Protein AF-0000000069183811 (afdb_homodimer)

Sequence (450 aa):
MATNIQHEEINLSLNNDKKAFEDLSGFFNLLAQALEKVDQANKELIECLKKIQKQLSSEIPKLAEVVSLVAESMSVGQKKNMEYVDLIKSKIILSLNGQLEQIKTKQKLLDDYKAKTAIEADRDQKRKNTEPAKQKETYQAYEQAKKEKMLAGQTLNTQYQIYINEKNQEFCSMWKHFLNMQMYCCAAGLQSFSKSAQEIHNREQEVKKDAEIFLSKLLGNQRSKMATNIQHEEINLSLNNDKKAFEDLSGFFNLLAQALEKVDQANKELIECLKKIQKQLSSEIPKLAEVVSLVAESMSVGQKKNMEYVDLIKSKIILSLNGQLEQIKTKQKLLDDYKAKTAIEADRDQKRKNTEPAKQKETYQAYEQAKKEKMLAGQTLNTQYQIYINEKNQEFCSMWKHFLNMQMYCCAAGLQSFSKSAQEIHNREQEVKKDAEIFLSKLLGNQRSK

Radius of gyration: 37.36 Å; Cα contacts (8 Å, |Δi|>4): 437; chains: 2; bounding box: 44×136×73 Å

Solvent-accessible surface area (backbone atoms only — not comparable to full-atom values): 21940 Å² total; per-residue (Å²): 112,72,68,57,51,37,50,52,50,50,50,51,51,49,50,51,50,47,52,47,38,51,50,49,41,52,34,52,51,47,32,40,53,22,48,50,44,33,44,52,26,48,52,52,39,37,52,49,35,52,54,48,22,61,63,28,48,79,56,27,46,55,50,16,49,44,38,46,40,52,34,50,34,49,48,53,43,44,54,39,50,51,53,51,40,45,44,45,62,68,44,50,39,45,51,36,52,51,49,49,53,51,47,53,53,53,51,49,39,52,50,50,28,52,51,30,48,52,50,25,53,52,31,46,54,51,38,72,70,42,60,79,91,70,30,64,64,41,47,52,51,25,53,50,30,48,50,51,25,51,51,34,46,53,50,38,56,53,51,49,52,52,45,55,54,49,49,56,51,50,52,55,51,50,51,39,52,54,30,48,50,51,25,52,39,17,50,54,36,26,55,41,25,47,53,38,39,52,52,43,65,72,39,50,65,54,29,54,51,31,46,50,52,40,46,45,64,59,57,48,72,56,75,80,108,113,70,68,57,52,38,51,52,49,51,50,51,51,49,51,52,50,46,51,48,37,52,50,49,40,51,34,50,50,46,31,40,54,21,48,49,44,32,43,52,26,48,51,52,38,36,53,49,35,52,53,48,20,61,63,27,47,80,55,26,46,52,49,16,51,45,40,47,40,52,35,51,35,51,49,54,42,42,53,39,50,50,53,50,40,48,44,45,61,66,45,50,41,45,50,36,52,52,50,48,54,51,46,54,53,52,51,50,40,51,51,50,28,52,52,31,48,53,50,23,53,52,32,45,53,50,39,72,71,43,59,79,93,70,29,66,65,40,48,52,50,24,53,51,31,47,50,53,24,53,50,34,46,51,50,36,54,54,53,48,53,50,45,56,56,51,50,55,52,49,51,52,51,50,51,40,52,55,29,48,50,52,25,51,39,18,49,54,36,27,54,40,25,47,50,37,39,53,51,44,63,71,39,49,65,54,30,52,52,32,46,49,54,40,45,45,64,59,59,48,70,56,76,81,109

pLDDT: mean 92.72, std 10.37, range [39.5, 98.44]

Organism: Paramecium tetraurelia (NCBI:txid5888)

Nearest PDB structures (foldseek):
  1i4d-assembly1_B  TM=8.243E-01  e=1.899E-03  Homo sapiens
  1i4d-assembly1_A  TM=8.120E-01  e=4.661E-03  Homo sapiens
  8a1g-assembly2_B  TM=6.225E-01  e=4.937E-04  Homo sapiens
  8afz-assembly1_A  TM=4.758E-01  e=1.419E-04  Homo sapiens
  1uru-assembly1_A-2  TM=4.048E-01  e=2.205E-03  Drosophila melanogaster

Secondary structure (DSSP, 8-state):
-HHHHHHHHHHHHHHHHHHHHHHHHHHHHHHHHHHHHHHHHHHHHHHHHHHHHHHHTTT-HHHHHHHHHHHHHHHHHHHHHHHHHHHIIIIIHHHHHHHHHHHHHHHHHHHHHHHHHHHHHHHHHHHHHS-GGGHHHHHHHHHHHHHHHHHHHHHHHHHHHHHHHHHHHHHHHHHHHHHHHHHHHHHHHHHHHHHHHHHHHHHHHHHHHHHHHHHHHHHGGGTT-/-HHHHHHHHHHHHHHHHHHHHHHHHHHHHHHHHHHHHHHHHHHHHHHHHHHHHHHHTTT-HHHHHHHHHHHHHHHHHHHHHHHHHHHIIIIIHHHHHHHHHHHHHHHHHHHHHHHHHHHHHHHHHHHHHS-GGGHHHHHHHHHHHHHHHHHHHHHHHHHHHHHHHHHHHHHHHHHHHHHHHHHHHHHHHHHHHHHHHHHHHHHHHHHHHHHHHHHHHHHGGGTT-

Foldseek 3Di:
DVVVVVLVVLVVVLVVLLVVLVVVLVVLVVVLVVLVVVLVVLVVVLVVLLVVLVVCCVQQNLVSVLSVLVSVLSVLLSVLSVVLSCCSVPPVSVLSVVLNVLSVVLVVLSVQLVVLVVQLVVLVVVLVPDDPVPNPVSVVSNVVSVVSSVVSVVVSVVSSVVSVVVVVVSVVVSVVVSVVSVVVSVVSSVVSVVVSVVVCVVSVVVSVVSNVVSCCVVPVVPPVD/DVVVVVLVVLVVVLVVLLVVLVVVLVVLVVVLVVLVVVLVVLVVVLVVLLVVLVVCCVQQVLVSVLSVLVSVLSVLLSVLSVVLSCCSVPPVSVLSVVLNVLSVVLVVLSVQLVVLVVQLVVLVVVLVPDDPVPNPVSVVSNVVSVVSNVVSVVVSVVSSVVSVVVVVVSVVVSVVVSVVSVVVSVVSSVVSVVVSVVVCVVSVVVSVVSNVVSCCVVPVVPVVD

Structure (mmCIF, N/CA/C/O backbone):
data_AF-0000000069183811-model_v1
#
loop_
_entity.id
_entity.type
_entity.pdbx_description
1 polymer 'Chromosome undetermined scaffold_79, whole genome shotgun sequence'
#
loop_
_atom_site.group_PDB
_atom_site.id
_atom_site.type_symbol
_atom_site.label_atom_id
_atom_site.label_alt_id
_atom_site.label_comp_id
_atom_site.label_asym_id
_atom_site.label_entity_id
_atom_site.label_seq_id
_atom_site.pdbx_PDB_ins_code
_atom_site.Cartn_x
_atom_site.Cartn_y
_atom_site.Cartn_z
_atom_site.occupancy
_atom_site.B_iso_or_equiv
_atom_site.auth_seq_id
_atom_site.auth_comp_id
_atom_site.auth_asym_id
_atom_site.auth_atom_id
_atom_site.pdbx_PDB_model_num
ATOM 1 N N . MET A 1 1 ? -9.32 51.219 12.672 1 44.31 1 MET A N 1
ATOM 2 C CA . MET A 1 1 ? -9.312 50.594 11.359 1 44.31 1 MET A CA 1
ATOM 3 C C . MET A 1 1 ? -8.234 49.531 11.273 1 44.31 1 MET A C 1
ATOM 5 O O . MET A 1 1 ? -8.516 48.375 10.883 1 44.31 1 MET A O 1
ATOM 9 N N . ALA A 1 2 ? -6.953 49.812 11.648 1 47.94 2 ALA A N 1
ATOM 10 C CA . ALA A 1 2 ? -5.809 48.906 11.555 1 47.94 2 ALA A CA 1
ATOM 11 C C . ALA A 1 2 ? -6.004 47.688 12.453 1 47.94 2 ALA A C 1
ATOM 13 O O . ALA A 1 2 ? -5.754 46.562 12.031 1 47.94 2 ALA A O 1
ATOM 14 N N . THR A 1 3 ? -6.621 47.844 13.648 1 53.84 3 THR A N 1
ATOM 15 C CA . THR A 1 3 ? -6.797 46.75 14.602 1 53.84 3 THR A CA 1
ATOM 16 C C . THR A 1 3 ? -7.812 45.75 14.086 1 53.84 3 THR A C 1
ATOM 18 O O . THR A 1 3 ? -7.629 44.531 14.258 1 53.84 3 THR A O 1
ATOM 21 N N . ASN A 1 4 ? -8.773 46.312 13.297 1 60.59 4 ASN A N 1
ATOM 22 C CA . ASN A 1 4 ? -9.805 45.438 12.773 1 60.59 4 ASN A CA 1
ATOM 23 C C . ASN A 1 4 ? -9.266 44.531 11.656 1 60.59 4 ASN A C 1
ATOM 25 O O . ASN A 1 4 ? -9.617 43.344 11.578 1 60.59 4 ASN A O 1
ATOM 29 N N . ILE A 1 5 ? -8.359 45.094 10.953 1 65.62 5 ILE A N 1
ATOM 30 C CA . ILE A 1 5 ? -7.801 44.344 9.828 1 65.62 5 ILE A CA 1
ATOM 31 C C . ILE A 1 5 ? -6.918 43.219 10.344 1 65.62 5 ILE A C 1
ATOM 33 O O . ILE A 1 5 ? -6.965 42.094 9.828 1 65.62 5 ILE A O 1
ATOM 37 N N . GLN A 1 6 ? -6.32 43.5 11.43 1 82.12 6 GLN A N 1
ATOM 38 C CA . GLN A 1 6 ? -5.418 42.531 12.016 1 82.12 6 GLN A CA 1
ATOM 39 C C . GLN A 1 6 ? -6.188 41.312 12.539 1 82.12 6 GLN A C 1
ATOM 41 O O . GLN A 1 6 ? -5.812 40.156 12.266 1 82.12 6 GLN A O 1
ATOM 46 N N . HIS A 1 7 ? -7.293 41.625 13.109 1 85.12 7 HIS A N 1
ATOM 47 C CA . HIS A 1 7 ? -8.039 40.531 13.727 1 85.12 7 HIS A CA 1
ATOM 48 C C . HIS A 1 7 ? -8.742 39.688 12.672 1 85.12 7 HIS A C 1
ATOM 50 O O . HIS A 1 7 ? -8.875 38.469 12.828 1 85.12 7 HIS A O 1
ATOM 56 N N . GLU A 1 8 ? -9.117 40.406 11.625 1 87.75 8 GLU A N 1
ATOM 57 C CA . GLU A 1 8 ? -9.711 39.656 10.516 1 87.75 8 GLU A CA 1
ATOM 58 C C . GLU A 1 8 ? -8.688 38.75 9.844 1 87.75 8 GLU A C 1
ATOM 60 O O . GLU A 1 8 ? -9.008 37.625 9.453 1 87.75 8 GLU A O 1
ATOM 65 N N . GLU A 1 9 ? -7.484 39.219 9.766 1 90.19 9 GLU A N 1
ATOM 66 C CA . GLU A 1 9 ? -6.414 38.406 9.164 1 90.19 9 GLU A CA 1
ATOM 67 C C . GLU A 1 9 ? -6.051 37.219 10.047 1 90.19 9 GLU A C 1
ATOM 69 O O . GLU A 1 9 ? -5.797 36.125 9.539 1 90.19 9 GLU A O 1
ATOM 74 N N . ILE A 1 10 ? -6.07 37.5 11.344 1 93 10 ILE A N 1
ATOM 75 C CA . ILE A 1 10 ? -5.805 36.406 12.281 1 93 10 ILE A CA 1
ATOM 76 C C . ILE A 1 10 ? -6.906 35.344 12.18 1 93 10 ILE A C 1
ATOM 78 O O . ILE A 1 10 ? -6.629 34.156 12.133 1 93 10 ILE A O 1
ATOM 82 N N . ASN A 1 11 ? -8.086 35.844 12.109 1 93.44 11 ASN A N 1
ATOM 83 C CA . ASN A 1 11 ? -9.219 34.938 11.984 1 93.44 11 ASN A CA 1
ATOM 84 C C . ASN A 1 11 ? -9.133 34.094 10.703 1 93.44 11 ASN A C 1
ATOM 86 O O . ASN A 1 11 ? -9.367 32.906 10.734 1 93.44 11 ASN A O 1
ATOM 90 N N . LEU A 1 12 ? -8.828 34.719 9.656 1 93.56 12 LEU A N 1
ATOM 91 C CA . LEU A 1 12 ? -8.695 34.031 8.375 1 93.56 12 LEU A CA 1
ATOM 92 C C . LEU A 1 12 ? -7.59 33 8.43 1 93.56 12 LEU A C 1
ATOM 94 O O . LEU A 1 12 ? -7.773 31.859 7.961 1 93.56 12 LEU A O 1
ATOM 98 N N . SER A 1 13 ? -6.488 33.312 8.992 1 93.44 13 SER A N 1
ATOM 99 C CA . SER A 1 13 ? -5.363 32.406 9.133 1 93.44 13 SER A CA 1
ATOM 100 C C . SER A 1 13 ? -5.746 31.188 9.961 1 93.44 13 SER A C 1
ATOM 102 O O . SER A 1 13 ? -5.453 30.047 9.586 1 93.44 13 SER A O 1
ATOM 104 N N . LEU A 1 14 ? -6.398 31.422 11.039 1 96.31 14 LEU A N 1
ATOM 105 C CA . LEU A 1 14 ? -6.816 30.328 11.914 1 96.31 14 LEU A CA 1
ATOM 106 C C . LEU A 1 14 ? -7.816 29.422 11.211 1 96.31 14 LEU A C 1
ATOM 108 O O . LEU A 1 14 ? -7.738 28.203 11.328 1 96.31 14 LEU A O 1
ATOM 112 N N . ASN A 1 15 ? -8.711 29.984 10.484 1 96 15 ASN A N 1
ATOM 113 C CA . ASN A 1 15 ? -9.711 29.203 9.766 1 96 15 ASN A CA 1
ATOM 114 C C . ASN A 1 15 ? -9.078 28.359 8.656 1 96 15 ASN A C 1
ATOM 116 O O . ASN A 1 15 ? -9.492 27.234 8.414 1 96 15 ASN A O 1
ATOM 120 N N . ASN A 1 16 ? -8.133 28.953 7.98 1 94.75 16 ASN A N 1
ATOM 121 C CA . ASN A 1 16 ? -7.395 28.219 6.961 1 94.75 16 ASN A CA 1
ATOM 122 C C . ASN A 1 16 ? -6.656 27.016 7.562 1 94.75 16 ASN A C 1
ATOM 124 O O . ASN A 1 16 ? -6.688 25.922 7 1 94.75 16 ASN A O 1
ATOM 128 N N . ASP A 1 17 ? -6.023 27.25 8.664 1 96.5 17 ASP A N 1
ATOM 129 C CA . ASP A 1 17 ? -5.328 26.156 9.352 1 96.5 17 ASP A CA 1
ATOM 130 C C . ASP A 1 17 ? -6.305 25.062 9.789 1 96.5 17 ASP A C 1
ATOM 132 O O . ASP A 1 17 ? -6.02 23.875 9.625 1 96.5 17 ASP A O 1
ATOM 136 N N . LYS A 1 18 ? -7.391 25.516 10.336 1 97.56 18 LYS A N 1
ATOM 137 C CA . LYS A 1 18 ? -8.406 24.562 10.773 1 97.56 18 LYS A CA 1
ATOM 138 C C . LYS A 1 18 ? -8.836 23.641 9.633 1 97.56 18 LYS A C 1
ATOM 140 O O . LYS A 1 18 ? -8.844 22.422 9.773 1 97.56 18 LYS A O 1
ATOM 145 N N . LYS A 1 19 ? -9.156 24.25 8.547 1 97.44 19 LYS A N 1
ATOM 146 C CA . LYS A 1 19 ? -9.594 23.484 7.391 1 97.44 19 LYS A CA 1
ATOM 147 C C . LYS A 1 19 ? -8.492 22.547 6.898 1 97.44 19 LYS A C 1
ATOM 149 O O . LYS A 1 19 ? -8.75 21.375 6.594 1 97.44 19 LYS A O 1
ATOM 154 N N . ALA A 1 20 ? -7.301 23.047 6.832 1 97 20 ALA A N 1
ATOM 155 C CA . ALA A 1 20 ? -6.16 22.25 6.367 1 97 20 ALA A CA 1
ATOM 156 C C . ALA A 1 20 ? -5.949 21.031 7.246 1 97 20 ALA A C 1
ATOM 158 O O . ALA A 1 20 ? -5.793 19.906 6.742 1 97 20 ALA A O 1
ATOM 159 N N . PHE A 1 21 ? -5.992 21.234 8.57 1 97.88 21 PHE A N 1
ATOM 160 C CA . PHE A 1 21 ? -5.711 20.141 9.492 1 97.88 21 PHE A CA 1
ATOM 161 C C . PHE A 1 21 ? -6.863 19.141 9.516 1 97.88 21 PHE A C 1
ATOM 163 O O . PHE A 1 21 ? -6.645 17.938 9.648 1 97.88 21 PHE A O 1
ATOM 170 N N . GLU A 1 22 ? -8.086 19.641 9.383 1 98 22 GLU A N 1
ATOM 171 C CA . GLU A 1 22 ? -9.234 18.75 9.281 1 98 22 GLU A CA 1
ATOM 172 C C . GLU A 1 22 ? -9.156 17.891 8.023 1 98 22 GLU A C 1
ATOM 174 O O . GLU A 1 22 ? -9.359 16.672 8.078 1 98 22 GLU A O 1
ATOM 179 N N . ASP A 1 23 ? -8.875 18.531 6.938 1 97.88 23 ASP A N 1
ATOM 180 C CA . ASP A 1 23 ? -8.75 17.812 5.672 1 97.88 23 ASP A CA 1
ATOM 181 C C . ASP A 1 23 ? -7.625 16.781 5.738 1 97.88 23 ASP A C 1
ATOM 183 O O . ASP A 1 23 ? -7.816 15.625 5.367 1 97.88 23 ASP A O 1
ATOM 187 N N . LEU A 1 24 ? -6.469 17.203 6.188 1 98.19 24 LEU A N 1
ATOM 188 C CA . LEU A 1 24 ? -5.328 16.297 6.289 1 98.19 24 LEU A CA 1
ATOM 189 C C . LEU A 1 24 ? -5.664 15.102 7.168 1 98.19 24 LEU A C 1
ATOM 191 O O . LEU A 1 24 ? -5.391 13.961 6.797 1 98.19 24 LEU A O 1
ATOM 195 N N . SER A 1 25 ? -6.223 15.391 8.312 1 97.81 25 SER A N 1
ATOM 196 C CA . SER A 1 25 ? -6.609 14.312 9.219 1 97.81 25 SER A CA 1
ATOM 197 C C . SER A 1 25 ? -7.547 13.32 8.523 1 97.81 25 SER A C 1
ATOM 199 O O . SER A 1 25 ? -7.363 12.109 8.633 1 97.81 25 SER A O 1
ATOM 201 N N . GLY A 1 26 ? -8.516 13.852 7.824 1 97.75 26 GLY A N 1
ATOM 202 C CA . GLY A 1 26 ? -9.453 13.008 7.094 1 97.75 26 GLY A CA 1
ATOM 203 C C . GLY A 1 26 ? -8.781 12.156 6.035 1 97.75 26 GLY A C 1
ATOM 204 O O . GLY A 1 26 ? -9.047 10.953 5.945 1 97.75 26 GLY A O 1
ATOM 205 N N . PHE A 1 27 ? -7.945 12.727 5.285 1 97.81 27 PHE A N 1
ATOM 206 C CA . PHE A 1 27 ? -7.316 12.008 4.18 1 97.81 27 PHE A CA 1
ATOM 207 C C . PHE A 1 27 ? -6.301 10.992 4.699 1 97.81 27 PHE A C 1
ATOM 209 O O . PHE A 1 27 ? -6.141 9.922 4.121 1 97.81 27 PHE A O 1
ATOM 216 N N . PHE A 1 28 ? -5.57 11.289 5.777 1 98.38 28 PHE A N 1
ATOM 217 C CA . PHE A 1 28 ? -4.68 10.312 6.391 1 98.38 28 PHE A CA 1
ATOM 218 C C . PHE A 1 28 ? -5.469 9.125 6.934 1 98.38 28 PHE A C 1
ATOM 220 O O . PHE A 1 28 ? -5 7.984 6.887 1 98.38 28 PHE A O 1
ATOM 227 N N . ASN A 1 29 ? -6.637 9.469 7.477 1 97.94 29 ASN A N 1
ATOM 228 C CA . ASN A 1 29 ? -7.492 8.375 7.922 1 97.94 29 ASN A CA 1
ATOM 229 C C . ASN A 1 29 ? -7.891 7.461 6.766 1 97.94 29 ASN A C 1
ATOM 231 O O . ASN A 1 29 ? -7.887 6.234 6.906 1 97.94 29 ASN A O 1
ATOM 235 N N . LEU A 1 30 ? -8.234 8.031 5.668 1 97.94 30 LEU A N 1
ATOM 236 C CA . LEU A 1 30 ? -8.555 7.254 4.477 1 97.94 30 LEU A CA 1
ATOM 237 C C . LEU A 1 30 ? -7.363 6.418 4.023 1 97.94 30 LEU A C 1
ATOM 239 O O . LEU A 1 30 ? -7.52 5.25 3.664 1 97.94 30 LEU A O 1
ATOM 243 N N . LEU A 1 31 ? -6.188 6.988 4.043 1 98.06 31 LEU A N 1
ATOM 244 C CA . LEU A 1 31 ? -4.977 6.277 3.658 1 98.06 31 LEU A CA 1
ATOM 245 C C . LEU A 1 31 ? -4.715 5.102 4.594 1 98.06 31 LEU A C 1
ATOM 247 O O . LEU A 1 31 ? -4.418 3.996 4.137 1 98.06 31 LEU A O 1
ATOM 251 N N . ALA A 1 32 ? -4.84 5.355 5.855 1 98.31 32 ALA A N 1
ATOM 252 C CA . ALA A 1 32 ? -4.629 4.293 6.836 1 98.31 32 ALA A CA 1
ATOM 253 C C . ALA A 1 32 ? -5.586 3.127 6.598 1 98.31 32 ALA A C 1
ATOM 255 O O . ALA A 1 32 ? -5.176 1.964 6.629 1 98.31 32 ALA A O 1
ATOM 256 N N . GLN A 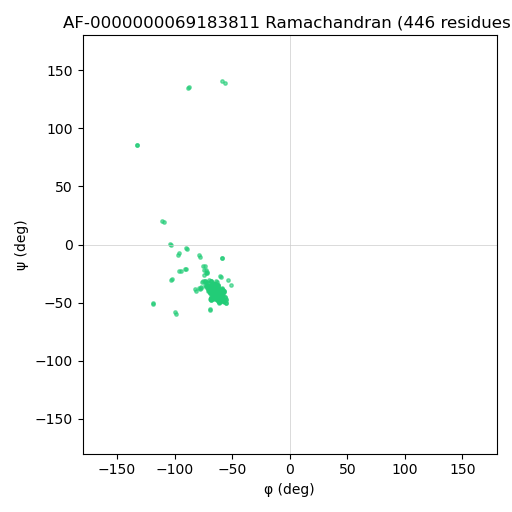1 33 ? -6.816 3.41 6.305 1 98 33 GLN A N 1
ATOM 257 C CA . GLN A 1 33 ? -7.816 2.375 6.051 1 98 33 GLN A CA 1
ATOM 258 C C . GLN A 1 33 ? -7.477 1.577 4.797 1 98 33 GLN A C 1
ATOM 260 O O . GLN A 1 33 ? -7.629 0.354 4.773 1 98 33 GLN A O 1
ATOM 265 N N . ALA A 1 34 ? -7.105 2.273 3.787 1 98.19 34 ALA A N 1
ATOM 266 C CA . ALA A 1 34 ? -6.719 1.604 2.549 1 98.19 34 ALA A CA 1
ATOM 267 C C . ALA A 1 34 ? -5.52 0.684 2.775 1 98.19 34 ALA A C 1
ATOM 269 O O . ALA A 1 34 ? -5.492 -0.442 2.273 1 98.19 34 ALA A O 1
ATOM 270 N N . LEU A 1 35 ? -4.57 1.156 3.51 1 98.19 35 LEU A N 1
ATOM 271 C CA . LEU A 1 35 ? -3.371 0.379 3.801 1 98.19 35 LEU A CA 1
ATOM 272 C C . LEU A 1 35 ? -3.711 -0.852 4.633 1 98.19 35 LEU A C 1
ATOM 274 O O . LEU A 1 35 ? -3.072 -1.897 4.492 1 98.19 35 LEU A O 1
ATOM 278 N N . GLU A 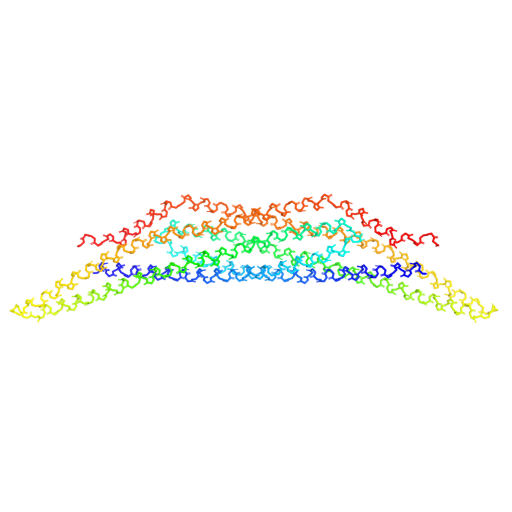1 36 ? -4.676 -0.753 5.484 1 98.06 36 GLU A N 1
ATOM 279 C CA . GLU A 1 36 ? -5.121 -1.906 6.262 1 98.06 36 GLU A CA 1
ATOM 280 C C . GLU A 1 36 ? -5.707 -2.986 5.355 1 98.06 36 GLU A C 1
ATOM 282 O O . GLU A 1 36 ? -5.559 -4.18 5.629 1 98.06 36 GLU A O 1
ATOM 287 N N . LYS A 1 37 ? -6.359 -2.572 4.328 1 98 37 LYS A N 1
ATOM 288 C CA . LYS A 1 37 ? -6.871 -3.537 3.357 1 98 37 LYS A CA 1
ATOM 289 C C . LYS A 1 37 ? -5.73 -4.25 2.635 1 98 37 LYS A C 1
ATOM 291 O O . LYS A 1 37 ? -5.832 -5.438 2.328 1 98 37 LYS A O 1
ATOM 296 N N . VAL A 1 38 ? -4.711 -3.486 2.32 1 97.88 38 VAL A N 1
ATOM 297 C CA . VAL A 1 38 ? -3.527 -4.09 1.714 1 97.88 38 VAL A CA 1
ATOM 298 C C . VAL A 1 38 ? -2.922 -5.113 2.67 1 97.88 38 VAL A C 1
ATOM 300 O O . VAL A 1 38 ? -2.512 -6.199 2.248 1 97.88 38 VAL A O 1
ATOM 303 N N . ASP A 1 39 ? -2.881 -4.73 3.922 1 97.56 39 ASP A N 1
ATOM 304 C CA . ASP A 1 39 ? -2.363 -5.645 4.938 1 97.56 39 ASP A CA 1
ATOM 305 C C . ASP A 1 39 ? -3.156 -6.949 4.957 1 97.56 39 ASP A C 1
ATOM 307 O O . ASP A 1 39 ? -2.574 -8.039 4.973 1 97.56 39 ASP A O 1
ATOM 311 N N . GLN A 1 40 ? -4.402 -6.887 4.891 1 97.56 40 GLN A N 1
ATOM 312 C CA . GLN A 1 40 ? -5.258 -8.07 4.91 1 97.56 40 GLN A CA 1
ATOM 313 C C . GLN A 1 40 ? -5.039 -8.922 3.664 1 97.56 40 GLN A C 1
ATOM 315 O O . GLN A 1 40 ? -4.93 -10.148 3.758 1 97.56 40 GLN A O 1
ATOM 320 N N . ALA A 1 41 ? -5.012 -8.32 2.539 1 97.75 41 ALA A N 1
ATOM 321 C CA . ALA A 1 41 ? -4.789 -9.039 1.285 1 97.75 41 ALA A CA 1
ATOM 322 C C . ALA A 1 41 ? -3.441 -9.75 1.292 1 97.75 41 ALA A C 1
ATOM 324 O O . ALA A 1 41 ? -3.34 -10.898 0.861 1 97.75 41 ALA A O 1
ATOM 325 N N . ASN A 1 42 ? -2.438 -9.016 1.8 1 97.56 42 ASN A N 1
ATOM 326 C CA . ASN A 1 42 ? -1.108 -9.609 1.88 1 97.56 42 ASN A CA 1
ATOM 327 C C . ASN A 1 42 ? -1.086 -10.805 2.83 1 97.56 42 ASN A C 1
ATOM 329 O O . ASN A 1 42 ? -0.44 -11.812 2.549 1 97.56 42 ASN A O 1
ATOM 333 N N . LYS A 1 43 ? -1.758 -10.727 3.924 1 97.5 43 LYS A N 1
ATOM 334 C CA . LYS A 1 43 ? -1.824 -11.828 4.879 1 97.5 43 LYS A CA 1
ATOM 335 C C . LYS A 1 43 ? -2.43 -13.078 4.234 1 97.5 43 LYS A C 1
ATOM 337 O O . LYS A 1 43 ? -1.916 -14.18 4.41 1 97.5 43 LYS A O 1
ATOM 342 N N . GLU A 1 44 ? -3.463 -12.867 3.518 1 97.62 44 GLU A N 1
ATOM 343 C CA . GLU A 1 44 ? -4.125 -13.984 2.848 1 97.62 44 GLU A CA 1
ATOM 344 C C . GLU A 1 44 ? -3.23 -14.594 1.769 1 97.62 44 GLU A C 1
ATOM 346 O O . GLU A 1 44 ? -3.168 -15.812 1.618 1 97.62 44 GLU A O 1
ATOM 351 N N . LEU A 1 45 ? -2.588 -13.742 1.034 1 98.06 45 LEU A N 1
ATOM 352 C CA . LEU A 1 45 ? -1.679 -14.211 -0.006 1 98.06 45 LEU A CA 1
ATOM 353 C C . LEU A 1 45 ? -0.522 -15 0.598 1 98.06 45 LEU A C 1
ATOM 355 O O . LEU A 1 45 ? -0.148 -16.062 0.082 1 98.06 45 LEU A O 1
ATOM 359 N N . ILE A 1 46 ? 0.005 -14.5 1.679 1 97.94 46 ILE A N 1
ATOM 360 C CA . ILE A 1 46 ? 1.114 -15.164 2.357 1 97.94 46 ILE A CA 1
ATOM 361 C C . ILE A 1 46 ? 0.668 -16.531 2.861 1 97.94 46 ILE A C 1
ATOM 363 O O . ILE A 1 46 ? 1.386 -17.531 2.705 1 97.94 46 ILE A O 1
ATOM 367 N N . GLU A 1 47 ? -0.5 -16.641 3.402 1 98.19 47 GLU A N 1
ATOM 368 C CA . GLU A 1 47 ? -1.025 -17.922 3.859 1 98.19 47 GLU A CA 1
ATOM 369 C C . GLU A 1 47 ? -1.225 -18.891 2.691 1 98.19 47 GLU A C 1
ATOM 371 O O . GLU A 1 47 ? -0.95 -20.078 2.811 1 98.19 47 GLU A O 1
ATOM 376 N N . CYS A 1 48 ? -1.715 -18.375 1.639 1 98.19 48 CYS A N 1
ATOM 377 C CA . CYS A 1 48 ? -1.862 -19.172 0.431 1 98.19 48 CYS A CA 1
ATOM 378 C C . CYS A 1 48 ? -0.514 -19.719 -0.034 1 98.19 48 CYS A C 1
ATOM 380 O O . CYS A 1 48 ? -0.393 -20.891 -0.365 1 98.19 48 CYS A O 1
ATOM 382 N N . LEU A 1 49 ? 0.508 -18.875 -0.044 1 98.38 49 LEU A N 1
ATOM 383 C CA . LEU A 1 49 ? 1.848 -19.281 -0.462 1 98.38 49 LEU A CA 1
ATOM 384 C C . LEU A 1 49 ? 2.395 -20.375 0.442 1 98.38 49 LEU A C 1
ATOM 386 O O . LEU A 1 49 ? 3.027 -21.328 -0.036 1 98.38 49 LEU A O 1
ATOM 390 N N . LYS A 1 50 ? 2.102 -20.25 1.693 1 97.88 50 LYS A N 1
ATOM 391 C CA . LYS A 1 50 ? 2.551 -21.266 2.631 1 97.88 50 LYS A CA 1
ATOM 392 C C . LYS A 1 50 ? 1.887 -22.609 2.338 1 97.88 50 LYS A C 1
ATOM 394 O O . LYS A 1 50 ? 2.525 -23.672 2.436 1 97.88 50 LYS A O 1
ATOM 399 N N . LYS A 1 51 ? 0.651 -22.609 2.012 1 97.38 51 LYS A N 1
ATOM 400 C CA . LYS A 1 51 ? -0.051 -23.828 1.642 1 97.38 51 LYS A CA 1
ATOM 401 C C . LYS A 1 51 ? 0.541 -24.453 0.375 1 97.38 51 LYS A C 1
ATOM 403 O O . LYS A 1 51 ? 0.744 -25.656 0.301 1 97.38 51 LYS A O 1
ATOM 408 N N . ILE A 1 52 ? 0.79 -23.594 -0.592 1 97.19 52 ILE A N 1
ATOM 409 C CA . ILE A 1 52 ? 1.374 -24.047 -1.851 1 97.19 52 ILE A CA 1
ATOM 410 C C . ILE A 1 52 ? 2.766 -24.625 -1.598 1 97.19 52 ILE A C 1
ATOM 412 O O . ILE A 1 52 ? 3.129 -25.656 -2.162 1 97.19 52 ILE A O 1
ATOM 416 N N . GLN A 1 53 ? 3.5 -23.938 -0.763 1 97.5 53 GLN A N 1
ATOM 417 C CA . GLN A 1 53 ? 4.828 -24.406 -0.386 1 97.5 53 GLN A CA 1
ATOM 418 C C . GLN A 1 53 ? 4.773 -25.828 0.18 1 97.5 53 GLN A C 1
ATOM 420 O O . GLN A 1 53 ? 5.578 -26.688 -0.194 1 97.5 53 GLN A O 1
ATOM 425 N N . LYS A 1 54 ? 3.854 -26.078 1.089 1 96.44 54 LYS A N 1
ATOM 426 C CA . LYS A 1 54 ? 3.709 -27.391 1.71 1 96.44 54 LYS A CA 1
ATOM 427 C C . LYS A 1 54 ? 3.383 -28.453 0.67 1 96.44 54 LYS A C 1
ATOM 429 O O . LYS A 1 54 ? 3.93 -29.562 0.712 1 96.44 54 LYS A O 1
ATOM 434 N N . GLN A 1 55 ? 2.594 -28.125 -0.231 1 93.56 55 GLN A N 1
ATOM 435 C CA . GLN A 1 55 ? 2.211 -29.062 -1.284 1 93.56 55 GLN A CA 1
ATOM 436 C C . GLN A 1 55 ? 3.393 -29.375 -2.195 1 93.56 55 GLN A C 1
ATOM 438 O O . GLN A 1 55 ? 3.607 -30.531 -2.564 1 93.56 55 GLN A O 1
ATOM 443 N N . LEU A 1 56 ? 4.148 -28.438 -2.545 1 94.62 56 LEU A N 1
ATOM 444 C CA . LEU A 1 56 ? 5.254 -28.562 -3.486 1 94.62 56 LEU A CA 1
ATOM 445 C C . LEU A 1 56 ? 6.426 -29.312 -2.85 1 94.62 56 LEU A C 1
ATOM 447 O O . LEU A 1 56 ? 7.277 -29.859 -3.553 1 94.62 56 LEU A O 1
ATOM 451 N N . SER A 1 57 ? 6.496 -29.328 -1.54 1 93.75 57 SER A N 1
ATOM 452 C CA . SER A 1 57 ? 7.652 -29.859 -0.825 1 93.75 57 SER A CA 1
ATOM 453 C C . SER A 1 57 ? 7.867 -31.328 -1.143 1 93.75 57 SER A C 1
ATOM 455 O O . SER A 1 57 ? 9.008 -31.812 -1.144 1 93.75 57 SER A O 1
ATOM 457 N N . SER A 1 58 ? 6.82 -32.031 -1.484 1 89.56 58 SER A N 1
ATOM 458 C CA . SER A 1 58 ? 6.941 -33.438 -1.773 1 89.56 58 SER A CA 1
ATOM 459 C C . SER A 1 58 ? 7.215 -33.688 -3.254 1 89.56 58 SER A C 1
ATOM 461 O O . SER A 1 58 ? 7.773 -34.719 -3.625 1 89.56 58 SER A O 1
ATOM 463 N N . GLU A 1 59 ? 6.918 -32.812 -4.098 1 88.94 59 GLU A N 1
ATOM 464 C CA . GLU A 1 59 ? 7.051 -33 -5.539 1 88.94 59 GLU A CA 1
ATOM 465 C C . GLU A 1 59 ? 8.336 -32.344 -6.059 1 88.94 59 GLU A C 1
ATOM 467 O O . GLU A 1 59 ? 9.203 -33.031 -6.598 1 88.94 59 GLU A O 1
ATOM 472 N N . ILE A 1 60 ? 8.406 -31.078 -5.812 1 94.06 60 ILE A N 1
ATOM 473 C CA . ILE A 1 60 ? 9.555 -30.312 -6.281 1 94.06 60 ILE A CA 1
ATOM 474 C C . ILE A 1 60 ? 10.086 -29.438 -5.145 1 94.06 60 ILE A C 1
ATOM 476 O O . ILE A 1 60 ? 9.836 -28.234 -5.109 1 94.06 60 ILE A O 1
ATOM 480 N N . PRO A 1 61 ? 10.953 -29.969 -4.281 1 96 61 PRO A N 1
ATOM 481 C CA . PRO A 1 61 ? 11.383 -29.297 -3.055 1 96 61 PRO A CA 1
ATOM 482 C C . PRO A 1 61 ? 12.039 -27.938 -3.324 1 96 61 PRO A C 1
ATOM 484 O O . PRO A 1 61 ? 11.828 -26.984 -2.566 1 96 61 PRO A O 1
ATOM 487 N N . LYS A 1 62 ? 12.82 -27.812 -4.332 1 96.31 62 LYS A N 1
ATOM 488 C CA . LYS A 1 62 ? 13.516 -26.547 -4.602 1 96.31 62 LYS A CA 1
ATOM 489 C C . LYS A 1 62 ? 12.539 -25.469 -5.027 1 96.31 62 LYS A C 1
ATOM 491 O O . LYS A 1 62 ? 12.766 -24.281 -4.762 1 96.31 62 LYS A O 1
ATOM 496 N N . LEU A 1 63 ? 11.453 -25.844 -5.691 1 96.62 63 LEU A N 1
ATOM 497 C CA . LEU A 1 63 ? 10.398 -24.875 -6.004 1 96.62 63 LEU A CA 1
ATOM 498 C C . LEU A 1 63 ? 9.68 -24.438 -4.734 1 96.62 63 LEU A C 1
ATOM 500 O O . LEU A 1 63 ? 9.305 -23.266 -4.609 1 96.62 63 LEU A O 1
ATOM 504 N N . ALA A 1 64 ? 9.477 -25.344 -3.799 1 97.06 64 ALA A N 1
ATOM 505 C CA . ALA A 1 64 ? 8.906 -25 -2.5 1 97.06 64 ALA A CA 1
ATOM 506 C C . ALA A 1 64 ? 9.758 -23.953 -1.787 1 97.06 64 ALA A C 1
ATOM 508 O O . ALA A 1 64 ? 9.219 -23.047 -1.149 1 97.06 64 ALA A O 1
ATOM 509 N N . GLU A 1 65 ? 11.047 -24.094 -1.909 1 97 65 GLU A N 1
ATOM 510 C CA . GLU A 1 65 ? 11.945 -23.109 -1.308 1 97 65 GLU A CA 1
ATOM 511 C C . GLU A 1 65 ? 11.766 -21.734 -1.931 1 97 65 GLU A C 1
ATOM 513 O O . GLU A 1 65 ? 11.805 -20.719 -1.229 1 97 65 GLU A O 1
ATOM 518 N N . VAL A 1 66 ? 11.609 -21.734 -3.23 1 96.81 66 VAL A N 1
ATOM 519 C CA . VAL A 1 66 ? 11.375 -20.469 -3.938 1 96.81 66 VAL A CA 1
ATOM 520 C C . VAL A 1 66 ? 10.117 -19.812 -3.398 1 96.81 66 VAL A C 1
ATOM 522 O O . VAL A 1 66 ? 10.133 -18.625 -3.061 1 96.81 66 VAL A O 1
ATOM 525 N N . VAL A 1 67 ? 9.039 -20.531 -3.252 1 97.69 67 VAL A N 1
ATOM 526 C CA . VAL A 1 67 ? 7.773 -20.016 -2.764 1 97.69 67 VAL A CA 1
ATOM 527 C C . VAL A 1 67 ? 7.938 -19.516 -1.33 1 97.69 67 VAL A C 1
ATOM 529 O O . VAL A 1 67 ? 7.379 -18.469 -0.96 1 97.69 67 VAL A O 1
ATOM 532 N N . SER A 1 68 ? 8.734 -20.219 -0.573 1 97.56 68 SER A N 1
ATOM 533 C CA . SER A 1 68 ? 9.016 -19.812 0.8 1 97.56 68 SER A CA 1
ATOM 534 C C . SER A 1 68 ? 9.727 -18.453 0.842 1 97.56 68 SER A C 1
ATOM 536 O O . SER A 1 68 ? 9.422 -17.625 1.69 1 97.56 68 SER A O 1
ATOM 538 N N . LEU A 1 69 ? 10.656 -18.281 -0.027 1 97.44 69 LEU A N 1
ATOM 539 C CA . LEU A 1 69 ? 11.391 -17.031 -0.104 1 97.44 69 LEU A CA 1
ATOM 540 C C . LEU A 1 69 ? 10.445 -15.867 -0.431 1 97.44 69 LEU A C 1
ATOM 542 O O . LEU A 1 69 ? 10.562 -14.789 0.151 1 97.44 69 LEU A O 1
ATOM 546 N N . VAL A 1 70 ? 9.547 -16.062 -1.342 1 97.62 70 VAL A N 1
ATOM 547 C CA . VAL A 1 70 ? 8.578 -15.039 -1.714 1 97.62 70 VAL A CA 1
ATOM 548 C C . VAL A 1 70 ? 7.691 -14.703 -0.515 1 97.62 70 VAL A C 1
ATOM 550 O O . VAL A 1 70 ? 7.496 -13.531 -0.188 1 97.62 70 VAL A O 1
ATOM 553 N N . ALA A 1 71 ? 7.18 -15.734 0.147 1 97.81 71 ALA A N 1
ATOM 554 C CA . ALA A 1 71 ? 6.332 -15.539 1.318 1 97.81 71 ALA A CA 1
ATOM 555 C C . ALA A 1 71 ? 7.059 -14.75 2.398 1 97.81 71 ALA A C 1
ATOM 557 O O . ALA A 1 71 ? 6.48 -13.852 3.021 1 97.81 71 ALA A O 1
ATOM 558 N N . GLU A 1 72 ? 8.297 -15.055 2.58 1 97.19 72 GLU A N 1
ATOM 559 C CA . GLU A 1 72 ? 9.102 -14.367 3.582 1 97.19 72 GLU A CA 1
ATOM 560 C C . GLU A 1 72 ? 9.281 -12.891 3.229 1 97.19 72 GLU A C 1
ATOM 562 O O . GLU A 1 72 ? 9.148 -12.023 4.094 1 97.19 72 GLU A O 1
ATOM 567 N N . SER A 1 73 ? 9.586 -12.672 2.006 1 96.94 73 SER A N 1
ATOM 568 C CA . SER A 1 73 ? 9.781 -11.289 1.571 1 96.94 73 SER A CA 1
ATOM 569 C C . SER A 1 73 ? 8.492 -10.484 1.699 1 96.94 73 SER A C 1
ATOM 571 O O . SER A 1 73 ? 8.516 -9.328 2.107 1 96.94 73 SER A O 1
ATOM 573 N N . MET A 1 74 ? 7.379 -11.078 1.386 1 96.81 74 MET A N 1
ATOM 574 C CA . MET A 1 74 ? 6.086 -10.422 1.512 1 96.81 74 MET A CA 1
ATOM 575 C C . MET A 1 74 ? 5.754 -10.141 2.975 1 96.81 74 MET A C 1
ATOM 577 O O . MET A 1 74 ? 5.137 -9.125 3.295 1 96.81 74 MET A O 1
ATOM 581 N N . SER A 1 75 ? 6.195 -11.07 3.811 1 97.38 75 SER A N 1
ATOM 582 C CA . SER A 1 75 ? 5.969 -10.883 5.238 1 97.38 75 SER A CA 1
ATOM 583 C C . SER A 1 75 ? 6.711 -9.656 5.762 1 97.38 75 SER A C 1
ATOM 585 O O . SER A 1 75 ? 6.199 -8.93 6.617 1 97.38 75 SER A O 1
ATOM 587 N N . VAL A 1 76 ? 7.883 -9.445 5.293 1 95.62 76 VAL A N 1
ATOM 588 C CA . VAL A 1 76 ? 8.641 -8.25 5.664 1 95.62 76 VAL A CA 1
ATOM 589 C C . VAL A 1 76 ? 7.891 -7 5.219 1 95.62 76 VAL A C 1
ATOM 591 O O . VAL A 1 76 ? 7.695 -6.074 6.008 1 95.62 76 VAL A O 1
ATOM 594 N N . GLY A 1 77 ? 7.465 -7.02 3.957 1 93.62 77 GLY A N 1
ATOM 595 C CA . GLY A 1 77 ? 6.688 -5.898 3.455 1 93.62 77 GLY A CA 1
ATOM 596 C C . GLY A 1 77 ? 5.418 -5.652 4.25 1 93.62 77 GLY A C 1
ATOM 597 O O . GLY A 1 77 ? 5.059 -4.504 4.512 1 93.62 77 GLY A O 1
ATOM 598 N N . GLN A 1 78 ? 4.793 -6.695 4.621 1 96 78 GLN A N 1
ATOM 599 C CA . GLN A 1 78 ? 3.561 -6.605 5.395 1 96 78 GLN A CA 1
ATOM 600 C C . GLN A 1 78 ? 3.814 -5.992 6.77 1 96 78 GLN A C 1
ATOM 602 O O . GLN A 1 78 ? 3.062 -5.121 7.215 1 96 78 GLN A O 1
ATOM 607 N N . LYS A 1 79 ? 4.793 -6.391 7.43 1 96.5 79 LYS A N 1
ATOM 608 C CA . LYS A 1 79 ? 5.152 -5.855 8.742 1 96.5 79 LYS A CA 1
ATOM 609 C C . LYS A 1 79 ? 5.457 -4.363 8.664 1 96.5 79 LYS A C 1
ATOM 611 O O . LYS A 1 79 ? 5.035 -3.59 9.523 1 96.5 79 LYS A O 1
ATOM 616 N N . LYS A 1 80 ? 6.16 -3.979 7.664 1 96.19 80 LYS A N 1
ATOM 617 C CA . LYS A 1 80 ? 6.496 -2.57 7.484 1 96.19 80 LYS A CA 1
ATOM 618 C C . LYS A 1 80 ? 5.25 -1.74 7.195 1 96.19 80 LYS A C 1
ATOM 620 O O . LYS A 1 80 ? 5.129 -0.607 7.664 1 96.19 80 LYS A O 1
ATOM 625 N N . ASN A 1 81 ? 4.383 -2.342 6.391 1 95.56 81 ASN A N 1
ATOM 626 C CA . ASN A 1 81 ? 3.102 -1.69 6.152 1 95.56 81 ASN A CA 1
ATOM 627 C C . ASN A 1 81 ? 2.348 -1.438 7.453 1 95.56 81 ASN A C 1
ATOM 629 O O . ASN A 1 81 ? 1.77 -0.366 7.645 1 95.56 81 ASN A O 1
ATOM 633 N N . MET A 1 82 ? 2.355 -2.314 8.352 1 96.38 82 MET A N 1
ATOM 634 C CA . MET A 1 82 ? 1.668 -2.18 9.633 1 96.38 82 MET A CA 1
ATOM 635 C C . MET A 1 82 ? 2.311 -1.091 10.484 1 96.38 82 MET A C 1
ATOM 637 O O . MET A 1 82 ? 1.613 -0.321 11.141 1 96.38 82 MET A O 1
ATOM 641 N N . GLU A 1 83 ? 3.594 -1.008 10.5 1 96.44 83 GLU A N 1
ATOM 642 C CA . GLU A 1 83 ? 4.301 0.052 11.211 1 96.44 83 GLU A CA 1
ATOM 643 C C . GLU A 1 83 ? 3.938 1.427 10.656 1 96.44 83 GLU A C 1
ATOM 645 O O . GLU A 1 83 ? 3.758 2.381 11.414 1 96.44 83 GLU A O 1
ATOM 650 N N . TYR A 1 84 ? 3.889 1.448 9.352 1 97.06 84 TYR A N 1
ATOM 651 C CA . TYR A 1 84 ? 3.516 2.688 8.672 1 97.06 84 TYR A CA 1
ATOM 652 C C . TYR A 1 84 ? 2.107 3.119 9.07 1 97.06 84 TYR A C 1
ATOM 654 O O . TYR A 1 84 ? 1.88 4.285 9.406 1 97.06 84 TYR A O 1
ATOM 662 N N . VAL A 1 85 ? 1.182 2.182 9.07 1 97.38 85 VAL A N 1
ATOM 663 C CA . VAL A 1 85 ? -0.196 2.453 9.461 1 97.38 85 VAL A CA 1
ATOM 664 C C . VAL A 1 85 ? -0.232 2.926 10.914 1 97.38 85 VAL A C 1
ATOM 666 O O . VAL A 1 85 ? -0.941 3.879 11.25 1 97.38 85 VAL A O 1
ATOM 669 N N . ASP A 1 86 ? 0.521 2.344 11.742 1 97.31 86 ASP A N 1
ATOM 670 C CA . ASP A 1 86 ? 0.585 2.717 13.156 1 97.31 86 ASP A CA 1
ATOM 671 C C . ASP A 1 86 ? 1.094 4.148 13.32 1 97.31 86 ASP A C 1
ATOM 673 O O . ASP A 1 86 ? 0.568 4.906 14.133 1 97.31 86 ASP A O 1
ATOM 677 N N . LEU A 1 87 ? 2.102 4.492 12.57 1 97.62 87 LEU A N 1
ATOM 678 C CA . LEU A 1 87 ? 2.619 5.855 12.617 1 97.62 87 LEU A CA 1
ATOM 679 C C . LEU A 1 87 ? 1.542 6.859 12.227 1 97.62 87 LEU A C 1
ATOM 681 O O . LEU A 1 87 ? 1.363 7.879 12.898 1 97.62 87 LEU A O 1
ATOM 685 N N . ILE A 1 88 ? 0.853 6.578 11.172 1 97.75 88 ILE A N 1
ATOM 686 C CA . ILE A 1 88 ? -0.187 7.48 10.688 1 97.75 88 ILE A CA 1
ATOM 687 C C . ILE A 1 88 ? -1.244 7.68 11.773 1 97.75 88 ILE A C 1
ATOM 689 O O . ILE A 1 88 ? -1.59 8.812 12.117 1 97.75 88 ILE A O 1
ATOM 693 N N . LYS A 1 89 ? -1.681 6.641 12.383 1 96.75 89 LYS A N 1
ATOM 694 C CA . LYS A 1 89 ? -2.807 6.684 13.312 1 96.75 89 LYS A CA 1
ATOM 695 C C . LYS A 1 89 ? -2.377 7.23 14.672 1 96.75 89 LYS A C 1
ATOM 697 O O . LYS A 1 89 ? -3.096 8.023 15.281 1 96.75 89 LYS A O 1
ATOM 702 N N . SER A 1 90 ? -1.21 6.875 15.062 1 96.19 90 SER A N 1
ATOM 703 C CA . SER A 1 90 ? -0.839 7.164 16.438 1 96.19 90 SER A CA 1
ATOM 704 C C . SER A 1 90 ? -0.051 8.469 16.531 1 96.19 90 SER A C 1
ATOM 706 O O . SER A 1 90 ? 0.021 9.078 17.609 1 96.19 90 SER A O 1
ATOM 708 N N . LYS A 1 91 ? 0.533 8.859 15.523 1 96.38 91 LYS A N 1
ATOM 709 C CA . LYS A 1 91 ? 1.382 10.039 15.641 1 96.38 91 LYS A CA 1
ATOM 710 C C . LYS A 1 91 ? 0.886 11.164 14.727 1 96.38 91 LYS A C 1
ATOM 712 O O . LYS A 1 91 ? 0.626 12.273 15.188 1 96.38 91 LYS A O 1
ATOM 717 N N . ILE A 1 92 ? 0.662 10.875 13.484 1 97.5 92 ILE A N 1
ATOM 718 C CA . ILE A 1 92 ? 0.324 11.906 12.516 1 97.5 92 ILE A CA 1
ATOM 719 C C . ILE A 1 92 ? -1.066 12.461 12.812 1 97.5 92 ILE A C 1
ATOM 721 O O . ILE A 1 92 ? -1.226 13.664 13.031 1 97.5 92 ILE A O 1
ATOM 725 N N . ILE A 1 93 ? -2.025 11.602 12.859 1 97.31 93 ILE A N 1
ATOM 726 C CA . ILE A 1 93 ? -3.4 12.023 13.102 1 97.31 93 ILE A CA 1
ATOM 727 C C . ILE A 1 93 ? -3.504 12.664 14.484 1 97.31 93 ILE A C 1
ATOM 729 O O . ILE A 1 93 ? -4.191 13.672 14.656 1 97.31 93 ILE A O 1
ATOM 733 N N . LEU A 1 94 ? -2.76 12.148 15.438 1 96.38 94 LEU A N 1
ATOM 734 C CA . LEU A 1 94 ? -2.758 12.711 16.781 1 96.38 94 LEU A CA 1
ATOM 735 C C . LEU A 1 94 ? -2.191 14.125 16.781 1 96.38 94 LEU A C 1
ATOM 737 O O . LEU A 1 94 ? -2.742 15.016 17.422 1 96.38 94 LEU A O 1
ATOM 741 N N . SER A 1 95 ? -1.127 14.297 16.094 1 96.44 95 SER A N 1
ATOM 742 C CA . SER A 1 95 ? -0.523 15.625 15.977 1 96.44 95 SER A CA 1
ATOM 743 C C . SER A 1 95 ? -1.483 16.609 15.32 1 96.44 95 SER A C 1
ATOM 745 O O . SER A 1 95 ? -1.639 17.734 15.797 1 96.44 95 SER A O 1
ATOM 747 N N . LEU A 1 96 ? -2.143 16.203 14.305 1 97.69 96 LEU A N 1
ATOM 748 C CA . LEU A 1 96 ? -3.098 17.062 13.609 1 97.69 96 LEU A CA 1
ATOM 749 C C . LEU A 1 96 ? -4.27 17.422 14.516 1 97.69 96 LEU A C 1
ATOM 751 O O . LEU A 1 96 ? -4.695 18.578 14.555 1 97.69 96 LEU A O 1
ATOM 755 N N .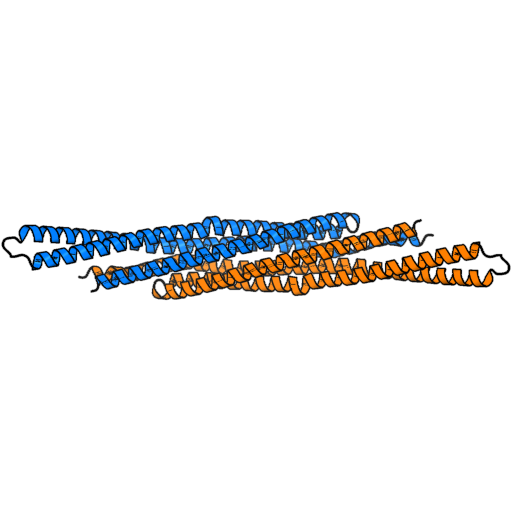 ASN A 1 97 ? -4.719 16.469 15.273 1 96.44 97 ASN A N 1
ATOM 756 C CA . ASN A 1 97 ? -5.789 16.719 16.234 1 96.44 97 ASN A CA 1
ATOM 757 C C . ASN A 1 97 ? -5.344 17.688 17.328 1 96.44 97 ASN A C 1
ATOM 759 O O . ASN A 1 97 ? -6.133 18.516 17.781 1 96.44 97 ASN A O 1
ATOM 763 N N . GLY A 1 98 ? -4.094 17.547 17.766 1 96.12 98 GLY A N 1
ATOM 764 C CA . GLY A 1 98 ? -3.541 18.5 18.719 1 96.12 98 GLY A CA 1
ATOM 765 C C . GLY A 1 98 ? -3.531 19.922 18.219 1 96.12 98 GLY A C 1
ATOM 766 O O . GLY A 1 98 ? -3.834 20.859 18.953 1 96.12 98 GLY A O 1
ATOM 767 N N . GLN A 1 99 ? -3.242 20.078 16.969 1 97.12 99 GLN A N 1
ATOM 768 C CA . GLN A 1 99 ? -3.248 21.406 16.359 1 97.12 99 GLN A CA 1
ATOM 769 C C . GLN A 1 99 ? -4.664 21.969 16.297 1 97.12 99 GLN A C 1
ATOM 771 O O . GLN A 1 99 ? -4.863 23.172 16.5 1 97.12 99 GLN A O 1
ATOM 776 N N . LEU A 1 100 ? -5.602 21.094 16.031 1 97.69 100 LEU A N 1
ATOM 777 C CA . LEU A 1 100 ? -6.992 21.531 15.984 1 97.69 100 LEU A CA 1
ATOM 778 C C . LEU A 1 100 ? -7.438 22.062 17.344 1 97.69 100 LEU A C 1
ATOM 780 O O . LEU A 1 100 ? -8.156 23.062 17.422 1 97.69 100 LEU A O 1
ATOM 784 N N . GLU A 1 101 ? -6.953 21.5 18.406 1 97.69 101 GLU A N 1
ATOM 785 C CA . GLU A 1 101 ? -7.27 21.969 19.75 1 97.69 101 GLU A CA 1
ATOM 786 C C . GLU A 1 101 ? -6.617 23.328 20.031 1 97.69 101 GLU A C 1
ATOM 788 O O . GLU A 1 101 ? -7.219 24.188 20.672 1 97.69 101 GLU A O 1
ATOM 793 N N . GLN A 1 102 ? -5.426 23.484 19.547 1 97.56 102 GLN A N 1
ATOM 794 C CA . GLN A 1 102 ? -4.746 24.766 19.703 1 97.56 102 GLN A CA 1
ATOM 795 C C . GLN A 1 102 ? -5.492 25.875 18.969 1 97.56 102 GLN A C 1
ATOM 797 O O . GLN A 1 102 ? -5.625 27 19.484 1 97.56 102 GLN A O 1
ATOM 802 N N . ILE A 1 103 ? -5.949 25.562 17.766 1 97.88 103 ILE A N 1
ATOM 803 C CA . ILE A 1 103 ? -6.684 26.547 16.969 1 97.88 103 ILE A CA 1
ATOM 804 C C . ILE A 1 103 ? -7.949 26.953 17.719 1 97.88 103 ILE A C 1
ATOM 806 O O . ILE A 1 103 ? -8.273 28.141 17.781 1 97.88 103 ILE A O 1
ATOM 810 N N . LYS A 1 104 ? -8.672 26.031 18.328 1 97.69 104 LYS A N 1
ATOM 811 C CA . LYS A 1 104 ? -9.875 26.328 19.094 1 97.69 104 LYS A CA 1
ATOM 812 C C . LYS A 1 104 ? -9.578 27.281 20.25 1 97.69 104 LYS A C 1
ATOM 814 O O . LYS A 1 104 ? -10.344 28.219 20.5 1 97.69 104 LYS A O 1
ATOM 819 N N . THR A 1 105 ? -8.492 27.094 20.859 1 97.88 105 THR A N 1
ATOM 820 C CA . THR A 1 105 ? -8.086 27.938 21.984 1 97.88 105 THR A CA 1
ATOM 821 C C . THR A 1 105 ? -7.785 29.359 21.5 1 97.88 105 THR A C 1
ATOM 823 O O . THR A 1 105 ? -8.188 30.328 22.141 1 97.88 105 THR A O 1
ATOM 826 N N . LYS A 1 106 ? -7.086 29.438 20.328 1 97.62 106 LYS A N 1
ATOM 827 C CA . LYS A 1 106 ? -6.766 30.75 19.797 1 97.62 106 LYS A CA 1
ATOM 828 C C . LYS A 1 106 ? -8.023 31.469 19.312 1 97.62 106 LYS A C 1
ATOM 830 O O . LYS A 1 106 ? -8.133 32.688 19.438 1 97.62 106 LYS A O 1
ATOM 835 N N . GLN A 1 107 ? -8.922 30.703 18.797 1 97.12 107 GLN A N 1
ATOM 836 C CA . GLN A 1 107 ? -10.195 31.297 18.375 1 97.12 107 GLN A CA 1
ATOM 837 C C . GLN A 1 107 ? -10.969 31.844 19.562 1 97.12 107 GLN A C 1
ATOM 839 O O . GLN A 1 107 ? -11.594 32.906 19.453 1 97.12 107 GLN A O 1
ATOM 844 N N . LYS A 1 108 ? -10.898 31.203 20.688 1 97.56 108 LYS A N 1
ATOM 845 C CA . LYS A 1 108 ? -11.547 31.688 21.906 1 97.56 108 LYS A CA 1
ATOM 846 C C . LYS A 1 108 ? -10.922 33 22.375 1 97.56 108 LYS A C 1
ATOM 848 O O . LYS A 1 108 ? -11.625 33.875 22.844 1 97.56 108 LYS A O 1
ATOM 853 N N . LEU A 1 109 ? -9.609 33.062 22.297 1 96.94 109 LEU A N 1
ATOM 854 C CA . LEU A 1 109 ? -8.914 34.281 22.672 1 96.94 109 LEU A CA 1
ATOM 855 C C . LEU A 1 109 ? -9.312 35.438 21.75 1 96.94 109 LEU A C 1
ATOM 857 O O . LEU A 1 109 ? -9.477 36.562 22.203 1 96.94 109 LEU A O 1
ATOM 861 N N . LEU A 1 110 ? -9.414 35.125 20.469 1 96.19 110 LEU A N 1
ATOM 862 C CA . LEU A 1 110 ? -9.844 36.125 19.5 1 96.19 110 LEU A CA 1
ATOM 863 C C . LEU A 1 110 ? -11.266 36.594 19.797 1 96.19 110 LEU A C 1
ATOM 865 O O . LEU A 1 110 ? -11.555 37.812 19.734 1 96.19 110 LEU A O 1
ATOM 869 N N . ASP A 1 111 ? -12.195 35.75 20.156 1 95.88 111 ASP A N 1
ATOM 870 C CA . ASP A 1 111 ? -13.57 36.062 20.516 1 95.88 111 ASP A CA 1
ATOM 871 C C . ASP A 1 111 ? -13.617 36.938 21.781 1 95.88 111 ASP A C 1
ATOM 873 O O . ASP A 1 111 ? -14.406 37.875 21.859 1 95.88 111 ASP A O 1
ATOM 877 N N . ASP A 1 112 ? -12.789 36.594 22.719 1 96.5 112 ASP A N 1
ATOM 878 C CA . ASP A 1 112 ? -12.711 37.375 23.953 1 96.5 112 ASP A CA 1
ATOM 879 C C . ASP A 1 112 ? -12.266 38.812 23.672 1 96.5 112 ASP A C 1
ATOM 881 O O . ASP A 1 112 ? -12.82 39.75 24.219 1 96.5 112 ASP A O 1
ATOM 885 N N . TYR A 1 113 ? -11.266 38.906 22.828 1 95.25 113 TYR A N 1
ATOM 886 C CA . TYR A 1 113 ? -10.781 40.219 22.438 1 95.25 113 TYR A CA 1
ATOM 887 C C . TYR A 1 113 ? -11.883 41.031 21.75 1 95.25 113 TYR A C 1
ATOM 889 O O . TYR A 1 113 ? -12.07 42.188 22.047 1 95.25 113 TYR A O 1
ATOM 897 N N . LYS A 1 114 ? -12.625 40.375 20.859 1 94 114 LYS A N 1
ATOM 898 C CA . LYS A 1 114 ? -13.719 41.062 20.156 1 94 114 LYS A CA 1
ATOM 899 C C . LYS A 1 114 ? -14.797 41.5 21.125 1 94 114 LYS A C 1
ATOM 901 O O . LYS A 1 114 ? -15.336 42.625 21 1 94 114 LYS A O 1
ATOM 906 N N . ALA A 1 115 ? -15.133 40.688 22.078 1 95.88 115 ALA A N 1
ATOM 907 C CA . ALA A 1 115 ? -16.141 41.031 23.078 1 95.88 115 ALA A CA 1
ATOM 908 C C . ALA A 1 115 ? -15.703 42.25 23.906 1 95.88 115 ALA A C 1
ATOM 910 O O . ALA A 1 115 ? -16.5 43.125 24.172 1 95.88 115 ALA A O 1
ATOM 911 N N . LYS A 1 116 ? -14.453 42.219 24.281 1 96.12 116 LYS A N 1
ATOM 912 C CA . LYS A 1 116 ? -13.93 43.312 25.078 1 96.12 116 LYS A CA 1
ATOM 913 C C . LYS A 1 116 ? -13.875 44.594 24.266 1 96.12 116 LYS A C 1
ATOM 915 O O . LYS A 1 116 ? -14.07 45.688 24.812 1 96.12 116 LYS A O 1
ATOM 920 N N . THR A 1 117 ? -13.594 44.5 22.969 1 94.25 117 THR A N 1
ATOM 921 C CA . THR A 1 117 ? -13.617 45.625 22.078 1 94.25 117 THR A CA 1
ATOM 922 C C . THR A 1 117 ? -15.023 46.219 21.984 1 94.25 117 THR A C 1
ATOM 924 O O . THR A 1 117 ? -15.188 47.438 22.016 1 94.25 117 THR A O 1
ATOM 927 N N . ALA A 1 118 ? -16 45.375 21.906 1 94.94 118 ALA A N 1
ATOM 928 C CA . ALA A 1 118 ? -17.391 45.812 21.859 1 94.94 118 ALA A CA 1
ATOM 929 C C . ALA A 1 118 ? -17.797 46.5 23.156 1 94.94 118 ALA A C 1
ATOM 931 O O . ALA A 1 118 ? -18.5 47.5 23.141 1 94.94 118 ALA A O 1
ATOM 932 N N . ILE A 1 119 ? -17.344 45.969 24.297 1 96.94 119 ILE A N 1
ATOM 933 C CA . ILE A 1 119 ? -17.656 46.531 25.609 1 96.94 119 ILE A CA 1
ATOM 934 C C . ILE A 1 119 ? -17.016 47.906 25.719 1 96.94 119 ILE A C 1
ATOM 936 O O . ILE A 1 119 ? -17.656 48.844 26.219 1 96.94 119 ILE A O 1
ATOM 940 N N . GLU A 1 120 ? -15.789 48 25.281 1 95.75 120 GLU A N 1
ATOM 941 C CA . GLU A 1 120 ? -15.102 49.281 25.328 1 95.75 120 GLU A CA 1
ATOM 942 C C . GLU A 1 120 ? -15.82 50.344 24.484 1 95.75 120 GLU A C 1
ATOM 944 O O . GLU A 1 120 ? -15.969 51.469 24.906 1 95.75 120 GLU A O 1
ATOM 949 N N . ALA A 1 121 ? -16.234 49.938 23.281 1 94.62 121 ALA A N 1
ATOM 950 C CA . ALA A 1 121 ? -16.953 50.844 22.391 1 94.62 121 ALA A CA 1
ATOM 951 C C . ALA A 1 121 ? -18.266 51.312 23.031 1 94.62 121 ALA A C 1
ATOM 953 O O . ALA A 1 121 ? -18.625 52.5 22.938 1 94.62 121 ALA A O 1
ATOM 954 N N . ASP A 1 122 ? -18.953 50.469 23.703 1 95.69 122 ASP A N 1
ATOM 955 C CA . ASP A 1 122 ? -20.203 50.781 24.391 1 95.69 122 ASP A CA 1
ATOM 956 C C . ASP A 1 122 ? -19.969 51.75 25.531 1 95.69 122 ASP A C 1
ATOM 958 O O . ASP A 1 122 ? -20.703 52.719 25.703 1 95.69 122 ASP A O 1
ATOM 962 N N . ARG A 1 123 ? -18.969 51.469 26.297 1 94.5 123 ARG A N 1
ATOM 963 C CA . ARG A 1 123 ? -18.641 52.344 27.438 1 94.5 123 ARG A CA 1
ATOM 964 C C . ARG A 1 123 ? -18.203 53.719 26.953 1 94.5 123 ARG A C 1
ATOM 966 O O . ARG A 1 123 ? -18.453 54.719 27.625 1 94.5 123 ARG A O 1
ATOM 973 N N . ASP A 1 124 ? -17.5 53.75 25.828 1 93.12 124 ASP A N 1
ATOM 974 C CA . ASP A 1 124 ? -17.062 55 25.25 1 93.12 124 ASP A CA 1
ATOM 975 C C . ASP A 1 124 ? -18.25 55.844 24.812 1 93.12 124 ASP A C 1
ATOM 977 O O . ASP A 1 124 ? -18.297 57.062 25.031 1 93.12 124 ASP A O 1
ATOM 981 N N . GLN A 1 125 ? -19.25 55.219 24.188 1 93.62 125 GLN A N 1
ATOM 982 C CA . GLN A 1 125 ? -20.453 55.906 23.75 1 93.62 125 GLN A CA 1
ATOM 983 C C . GLN A 1 125 ? -21.219 56.469 24.953 1 93.62 125 GLN A C 1
ATOM 985 O O . GLN A 1 125 ? -21.703 57.625 24.906 1 93.62 125 GLN A O 1
ATOM 990 N N . LYS A 1 126 ? -21.281 55.75 26.016 1 91.81 126 LYS A N 1
ATOM 991 C CA . LYS A 1 126 ? -21.969 56.188 27.219 1 91.81 126 LYS A CA 1
ATOM 992 C C . LYS A 1 126 ? -21.234 57.344 27.875 1 91.81 126 LYS A C 1
ATOM 994 O O . LYS A 1 126 ? -21.875 58.281 28.375 1 91.81 126 LYS A O 1
ATOM 999 N N . ARG A 1 127 ? -19.953 57.219 27.906 1 90.81 127 ARG A N 1
ATOM 1000 C CA . ARG A 1 127 ? -19.125 58.281 28.453 1 90.81 127 ARG A CA 1
ATOM 1001 C C . ARG A 1 127 ? -19.328 59.594 27.688 1 90.81 127 ARG A C 1
ATOM 1003 O O . ARG A 1 127 ? -19.484 60.656 28.297 1 90.81 127 ARG A O 1
ATOM 1010 N N . LYS A 1 128 ? -19.438 59.531 26.375 1 89.88 128 LYS A N 1
ATOM 1011 C CA . LYS A 1 128 ? -19.594 60.719 25.516 1 89.88 128 LYS A CA 1
ATOM 1012 C C . LYS A 1 128 ? -20.984 61.312 25.672 1 89.88 128 LYS A C 1
ATOM 1014 O O . LYS A 1 128 ? -21.172 62.5 25.516 1 89.88 128 LYS A O 1
ATOM 1019 N N . ASN A 1 129 ? -21.922 60.531 26.062 1 88.69 129 ASN A N 1
ATOM 1020 C CA . ASN A 1 129 ? -23.312 61 26.156 1 88.69 129 ASN A CA 1
ATOM 1021 C C . ASN A 1 129 ? -23.672 61.438 27.562 1 88.69 129 ASN A C 1
ATOM 1023 O O . ASN A 1 129 ? -24.797 61.875 27.812 1 88.69 129 ASN A O 1
ATOM 1027 N N . THR A 1 130 ? -22.812 61.219 28.5 1 84.88 130 THR A N 1
ATOM 1028 C CA . THR A 1 130 ? -23.094 61.562 29.891 1 84.88 130 THR A CA 1
ATOM 1029 C C . THR A 1 130 ? -22.672 63 30.188 1 84.88 130 THR A C 1
ATOM 1031 O O . THR A 1 130 ? -21.594 63.438 29.766 1 84.88 130 THR A O 1
ATOM 1034 N N . GLU A 1 131 ? -23.469 63.844 30.875 1 77.62 131 GLU A N 1
ATOM 1035 C CA . GLU A 1 131 ? -23.188 65.25 31.266 1 77.62 131 GLU A CA 1
ATOM 1036 C C . GLU A 1 131 ? -21.938 65.312 32.125 1 77.62 131 GLU A C 1
ATOM 1038 O O . GLU A 1 131 ? -21.688 64.438 32.969 1 77.62 131 GLU A O 1
ATOM 1043 N N . PRO A 1 132 ? -21.141 66.312 31.922 1 72.88 132 PRO A N 1
ATOM 1044 C CA . PRO A 1 132 ? -19.828 66.438 32.531 1 72.88 132 PRO A CA 1
ATOM 1045 C C . PRO A 1 132 ? -19.844 66.312 34.031 1 72.88 132 PRO A C 1
ATOM 1047 O O . PRO A 1 132 ? -18.938 65.688 34.625 1 72.88 132 PRO A O 1
ATOM 1050 N N . ALA A 1 133 ? -20.891 66.688 34.75 1 73.81 133 ALA A N 1
ATOM 1051 C CA . ALA A 1 133 ? -20.953 66.688 36.219 1 73.81 133 ALA A CA 1
ATOM 1052 C C . ALA A 1 133 ? -21.094 65.25 36.75 1 73.81 133 ALA A C 1
ATOM 1054 O O . ALA A 1 133 ? -20.719 64.938 37.875 1 73.81 133 ALA A O 1
ATOM 1055 N N . LYS A 1 134 ? -21.609 64.312 36.094 1 72.44 134 LYS A N 1
ATOM 1056 C CA . LYS A 1 134 ? -21.906 62.938 36.5 1 72.44 134 LYS A CA 1
ATOM 1057 C C . LYS A 1 134 ? -20.969 61.938 35.812 1 72.44 134 LYS A C 1
ATOM 1059 O O . LYS A 1 134 ? -21.234 60.719 35.812 1 72.44 134 LYS A O 1
ATOM 1064 N N . GLN A 1 135 ? -19.828 62.5 35.312 1 82.75 135 GLN A N 1
ATOM 1065 C CA . GLN A 1 135 ? -19.047 61.75 34.312 1 82.75 135 GLN A CA 1
ATOM 1066 C C . GLN A 1 135 ? -18.016 60.844 35.031 1 82.75 135 GLN A C 1
ATOM 1068 O O . GLN A 1 135 ? -17.453 59.969 34.406 1 82.75 135 GLN A O 1
ATOM 1073 N N . LYS A 1 136 ? -17.984 60.969 36.375 1 85.12 136 LYS A N 1
ATOM 1074 C CA . LYS A 1 136 ? -16.875 60.281 37.031 1 85.12 136 LYS A CA 1
ATOM 1075 C C . LYS A 1 136 ? -17.031 58.781 36.906 1 85.12 136 LYS A C 1
ATOM 1077 O O . LYS A 1 136 ? -16.094 58.094 36.5 1 85.12 136 LYS A O 1
ATOM 1082 N N . GLU A 1 137 ? -18.172 58.281 37.156 1 86.56 137 GLU A N 1
ATOM 1083 C CA . GLU A 1 137 ? -18.422 56.844 37.125 1 86.56 137 GLU A CA 1
ATOM 1084 C C . GLU A 1 137 ? -18.328 56.281 35.719 1 86.56 137 GLU A C 1
ATOM 1086 O O . GLU A 1 137 ? -17.766 55.219 35.5 1 86.56 137 GLU A O 1
ATOM 1091 N N . THR A 1 138 ? -18.812 57 34.781 1 89.81 138 THR A N 1
ATOM 1092 C CA . THR A 1 138 ? -18.797 56.562 33.406 1 89.81 138 THR A CA 1
ATOM 1093 C C . THR A 1 138 ? -17.375 56.562 32.844 1 89.81 138 THR A C 1
ATOM 1095 O O . THR A 1 138 ? -17 55.719 32.062 1 89.81 138 THR A O 1
ATOM 1098 N N . TYR A 1 139 ? -16.578 57.5 33.25 1 91.81 139 TYR A N 1
ATOM 1099 C CA . TYR A 1 139 ? -15.18 57.562 32.844 1 91.81 139 TYR A CA 1
ATOM 1100 C C . TYR A 1 139 ? -14.367 56.406 33.406 1 91.81 139 TYR A C 1
ATOM 1102 O O . TYR A 1 139 ? -13.562 55.812 32.688 1 91.81 139 TYR A O 1
ATOM 1110 N N . GLN A 1 140 ? -14.664 56.125 34.688 1 93.31 140 GLN A N 1
ATOM 1111 C CA . GLN A 1 140 ? -13.969 55.031 35.312 1 93.31 140 GLN A CA 1
ATOM 1112 C C . GLN A 1 140 ? -14.32 53.688 34.625 1 93.31 140 GLN A C 1
ATOM 1114 O O . GLN A 1 140 ? -13.445 52.844 34.438 1 93.31 140 GLN A O 1
ATOM 1119 N N . ALA A 1 141 ? -15.492 53.531 34.25 1 93.38 141 ALA A N 1
ATOM 1120 C CA . ALA A 1 141 ? -15.938 52.344 33.531 1 93.38 141 ALA A CA 1
ATOM 1121 C C . ALA A 1 141 ? -15.273 52.219 32.188 1 93.38 141 ALA A C 1
ATOM 1123 O O . ALA A 1 141 ? -14.898 51.125 31.766 1 93.38 141 ALA A O 1
ATOM 1124 N N . TYR A 1 142 ? -15.109 53.219 31.469 1 94.38 142 TYR A N 1
ATOM 1125 C CA . TYR A 1 142 ? -14.461 53.25 30.156 1 94.38 142 TYR A CA 1
ATOM 1126 C C . TYR A 1 142 ? -12.977 52.906 30.281 1 94.38 142 TYR A C 1
ATOM 1128 O O . TYR A 1 142 ? -12.453 52.125 29.5 1 94.38 142 TYR A O 1
ATOM 1136 N N . GLU A 1 143 ? -12.383 53.531 31.328 1 95.25 143 GLU A N 1
ATOM 1137 C CA . GLU A 1 143 ? -10.961 53.281 31.531 1 95.25 143 GLU A CA 1
ATOM 1138 C C . GLU A 1 143 ? -10.711 51.812 31.875 1 95.25 143 GLU A C 1
ATOM 1140 O O . GLU A 1 143 ? -9.727 51.219 31.422 1 95.25 143 GLU A O 1
ATOM 1145 N N . GLN A 1 144 ? -11.594 51.281 32.656 1 96.44 144 GLN A N 1
ATOM 1146 C CA . GLN A 1 144 ? -11.477 49.875 32.969 1 96.44 144 GLN A CA 1
ATOM 1147 C C . GLN A 1 144 ? -11.672 49 31.75 1 96.44 144 GLN A C 1
ATOM 1149 O O . GLN A 1 144 ? -10.93 48.062 31.531 1 96.44 144 GLN A O 1
ATOM 1154 N N . ALA A 1 145 ? -12.633 49.25 30.922 1 96 145 ALA A N 1
ATOM 1155 C CA . ALA A 1 145 ? -12.891 48.5 29.688 1 96 145 ALA A CA 1
ATOM 1156 C C . ALA A 1 145 ? -11.711 48.594 28.719 1 96 145 ALA A C 1
ATOM 1158 O O . ALA A 1 145 ? -11.359 47.625 28.062 1 96 145 ALA A O 1
ATOM 1159 N N . LYS A 1 146 ? -11.164 49.75 28.641 1 95.31 146 LYS A N 1
ATOM 1160 C CA . LYS A 1 146 ? -10 49.969 27.797 1 95.31 146 LYS A CA 1
ATOM 1161 C C . LYS A 1 146 ? -8.812 49.125 28.234 1 95.31 146 LYS A C 1
ATOM 1163 O O . LYS A 1 146 ? -8.125 48.531 27.406 1 95.31 146 LYS A O 1
ATOM 1168 N N . LYS A 1 147 ? -8.648 49.062 29.562 1 96.31 147 LYS A N 1
ATOM 1169 C CA . LYS A 1 147 ? -7.57 48.25 30.109 1 96.31 147 LYS A CA 1
ATOM 1170 C C . LYS A 1 147 ? -7.797 46.781 29.828 1 96.31 147 LYS A C 1
ATOM 1172 O O . LYS A 1 147 ? -6.855 46.062 29.484 1 96.31 147 LYS A O 1
ATOM 1177 N N . GLU A 1 148 ? -8.922 46.344 29.953 1 96.38 148 GLU A N 1
ATOM 1178 C CA . GLU A 1 148 ? -9.258 44.969 29.719 1 96.38 148 GLU A CA 1
ATOM 1179 C C . GLU A 1 148 ? -9.078 44.594 28.25 1 96.38 148 GLU A C 1
ATOM 1181 O O . GLU A 1 148 ? -8.578 43.5 27.938 1 96.38 148 GLU A O 1
ATOM 1186 N N . LYS A 1 149 ? -9.461 45.406 27.375 1 95.25 149 LYS A N 1
ATOM 1187 C CA . LYS A 1 149 ? -9.258 45.188 25.938 1 95.25 149 LYS A CA 1
ATOM 1188 C C . LYS A 1 149 ? -7.777 45.125 25.594 1 95.25 149 LYS A C 1
ATOM 1190 O O . LYS A 1 149 ? -7.359 44.25 24.828 1 95.25 149 LYS A O 1
ATOM 1195 N N . MET A 1 150 ? -7.004 46.062 26.172 1 94.88 150 MET A N 1
ATOM 1196 C CA . MET A 1 150 ? -5.566 46.094 25.922 1 94.88 150 MET A CA 1
ATOM 1197 C C . MET A 1 150 ? -4.91 44.812 26.391 1 94.88 150 MET A C 1
ATOM 1199 O O . MET A 1 150 ? -4.066 44.25 25.688 1 94.88 150 MET A O 1
ATOM 1203 N N . LEU A 1 151 ? -5.379 44.344 27.547 1 95.81 151 LEU A N 1
ATOM 1204 C CA . LEU A 1 151 ? -4.828 43.125 28.109 1 95.81 151 LEU A CA 1
ATOM 1205 C C . LEU A 1 151 ? -5.215 41.938 27.266 1 95.81 151 LEU A C 1
ATOM 1207 O O . LEU A 1 151 ? -4.395 41.031 27.016 1 95.81 151 LEU A O 1
ATOM 1211 N N . ALA A 1 152 ? -6.371 41.875 26.812 1 94.44 152 ALA A N 1
ATOM 1212 C CA . ALA A 1 152 ? -6.836 40.812 25.938 1 94.44 152 ALA A CA 1
ATOM 1213 C C . ALA A 1 152 ? -6.082 40.812 24.609 1 94.44 152 ALA A C 1
ATOM 1215 O O . ALA A 1 152 ? -5.746 39.75 24.078 1 94.44 152 ALA A O 1
ATOM 1216 N N . GLY A 1 153 ? -5.875 41.969 24.094 1 92.5 153 GLY A N 1
ATOM 1217 C CA . GLY A 1 153 ? -5.117 42.094 22.844 1 92.5 153 GLY A CA 1
ATOM 1218 C C . GLY A 1 153 ? -3.682 41.625 22.984 1 92.5 153 GLY A C 1
ATOM 1219 O O . GLY A 1 153 ? -3.166 40.938 22.094 1 92.5 153 GLY A O 1
ATOM 1220 N N . GLN A 1 154 ? -3.076 42 24.141 1 92.75 154 GLN A N 1
ATOM 1221 C CA . GLN A 1 154 ? -1.709 41.562 24.391 1 92.75 154 GLN A CA 1
ATOM 1222 C C . GLN A 1 154 ? -1.635 40.031 24.531 1 92.75 154 GLN A C 1
ATOM 1224 O O . GLN A 1 154 ? -0.72 39.406 24 1 92.75 154 GLN A O 1
ATOM 1229 N N . THR A 1 155 ? -2.58 39.531 25.203 1 94.69 155 THR A N 1
ATOM 1230 C CA . THR A 1 155 ? -2.631 38.094 25.391 1 94.69 155 THR A CA 1
ATOM 1231 C C . THR A 1 155 ? -2.828 37.375 24.062 1 94.69 155 THR A C 1
ATOM 1233 O O . THR A 1 155 ? -2.143 36.406 23.766 1 94.69 155 THR A O 1
ATOM 1236 N N . LEU A 1 156 ? -3.756 37.844 23.234 1 94.44 156 LEU A N 1
ATOM 1237 C CA . LEU A 1 156 ? -4.027 37.281 21.922 1 94.44 156 LEU A CA 1
ATOM 1238 C C . LEU A 1 156 ? -2.775 37.281 21.047 1 94.44 156 LEU A C 1
ATOM 1240 O O . LEU A 1 156 ? -2.408 36.281 20.453 1 94.44 156 LEU A O 1
ATOM 1244 N N . ASN A 1 157 ? -2.078 38.469 20.984 1 91.81 157 ASN A N 1
ATOM 1245 C CA . ASN A 1 157 ? -0.891 38.625 20.156 1 91.81 157 ASN A CA 1
ATOM 1246 C C . ASN A 1 157 ? 0.225 37.656 20.578 1 91.81 157 ASN A C 1
ATOM 1248 O O . ASN A 1 157 ? 0.833 37 19.75 1 91.81 157 ASN A O 1
ATOM 1252 N N . THR A 1 158 ? 0.396 37.531 21.922 1 94.38 158 THR A N 1
ATOM 1253 C CA . THR A 1 158 ? 1.446 36.656 22.453 1 94.38 158 THR A CA 1
ATOM 1254 C C . THR A 1 158 ? 1.137 35.219 22.156 1 94.38 158 THR A C 1
ATOM 1256 O O . THR A 1 158 ? 2.002 34.469 21.672 1 94.38 158 THR A O 1
ATOM 1259 N N . GLN A 1 159 ? -0.076 34.844 22.406 1 96 159 GLN A N 1
ATOM 1260 C CA . GLN A 1 159 ? -0.476 33.469 22.234 1 96 159 GLN A CA 1
ATOM 1261 C C . GLN A 1 159 ? -0.512 33.094 20.75 1 96 159 GLN A C 1
ATOM 1263 O O . GLN A 1 159 ? -0.213 31.953 20.391 1 96 159 GLN A O 1
ATOM 1268 N N . TYR A 1 160 ? -0.903 33.969 19.906 1 95.12 160 TYR A N 1
ATOM 1269 C CA . TYR A 1 160 ? -0.916 33.75 18.469 1 95.12 160 TYR A CA 1
ATOM 1270 C C . TYR A 1 160 ? 0.501 33.562 17.938 1 95.12 160 TYR A C 1
ATOM 1272 O O . TYR A 1 160 ? 0.755 32.688 17.094 1 95.12 160 TYR A O 1
ATOM 1280 N N . GLN A 1 161 ? 1.407 34.406 18.438 1 93.81 161 GLN A N 1
ATOM 1281 C CA . GLN A 1 161 ? 2.811 34.281 18.062 1 93.81 161 GLN A CA 1
ATOM 1282 C C . GLN A 1 161 ? 3.359 32.906 18.438 1 93.81 161 GLN A C 1
ATOM 1284 O O . GLN A 1 161 ? 4.043 32.25 17.641 1 93.81 161 GLN A O 1
ATOM 1289 N N . ILE A 1 162 ? 3.082 32.438 19.609 1 95.19 162 ILE A N 1
ATOM 1290 C CA . ILE A 1 162 ? 3.512 31.125 20.078 1 95.19 162 ILE A CA 1
ATOM 1291 C C . ILE A 1 162 ? 2.924 30.031 19.172 1 95.19 162 ILE A C 1
ATOM 1293 O O . ILE A 1 162 ? 3.633 29.125 18.75 1 95.19 162 ILE A O 1
ATOM 1297 N N . TYR A 1 163 ? 1.679 30.203 18.859 1 96.5 163 TYR A N 1
ATOM 1298 C CA . TYR A 1 163 ? 0.984 29.234 18.016 1 96.5 163 TYR A CA 1
ATOM 1299 C C . TYR A 1 163 ? 1.643 29.125 16.641 1 96.5 163 TYR A C 1
ATOM 1301 O O . TYR A 1 163 ? 1.919 28.031 16.172 1 96.5 163 TYR A O 1
ATOM 1309 N N . ILE A 1 164 ? 1.893 30.203 15.992 1 94.62 164 ILE A N 1
ATOM 1310 C CA . ILE A 1 164 ? 2.451 30.203 14.641 1 94.62 164 ILE A CA 1
ATOM 1311 C C . ILE A 1 164 ? 3.834 29.547 14.656 1 94.62 164 ILE A C 1
ATOM 1313 O O . ILE A 1 164 ? 4.148 28.734 13.797 1 94.62 164 ILE A O 1
ATOM 1317 N N . ASN A 1 165 ? 4.617 29.844 15.656 1 90.81 165 ASN A N 1
ATOM 1318 C CA . ASN A 1 165 ? 5.957 29.281 15.75 1 90.81 165 ASN A CA 1
ATOM 1319 C C . ASN A 1 165 ? 5.914 27.766 16.016 1 90.81 165 ASN A C 1
ATOM 1321 O O . ASN A 1 165 ? 6.605 27 15.344 1 90.81 165 ASN A O 1
ATOM 1325 N N . GLU A 1 166 ? 5.117 27.344 16.922 1 92.94 166 GLU A N 1
ATOM 1326 C CA . GLU A 1 166 ? 5.023 25.938 17.297 1 92.94 166 GLU A CA 1
ATOM 1327 C C . GLU A 1 166 ? 4.395 25.109 16.172 1 92.94 166 GLU A C 1
ATOM 1329 O O . GLU A 1 166 ? 4.828 24 15.898 1 92.94 166 GLU A O 1
ATOM 1334 N N . LYS A 1 167 ? 3.377 25.672 15.586 1 94.31 167 LYS A N 1
ATOM 1335 C CA . LYS A 1 167 ? 2.68 24.953 14.523 1 94.31 167 LYS A CA 1
ATOM 1336 C C . LYS A 1 167 ? 3.621 24.641 13.359 1 94.31 167 LYS A C 1
ATOM 1338 O O . LYS A 1 167 ? 3.633 23.516 12.852 1 94.31 167 LYS A O 1
ATOM 1343 N N . ASN A 1 168 ? 4.371 25.672 12.938 1 92.44 168 ASN A N 1
ATOM 1344 C CA . ASN A 1 168 ? 5.254 25.5 11.797 1 92.44 168 ASN A CA 1
ATOM 1345 C C . ASN A 1 168 ? 6.363 24.5 12.094 1 92.44 168 ASN A C 1
ATOM 1347 O O . ASN A 1 168 ? 6.715 23.672 11.242 1 92.44 168 ASN A O 1
ATOM 1351 N N . GLN A 1 169 ? 6.844 24.516 13.32 1 91.81 169 GLN A N 1
ATOM 1352 C CA . GLN A 1 169 ? 7.859 23.547 13.734 1 91.81 169 GLN A CA 1
ATOM 1353 C C . GLN A 1 169 ? 7.289 22.141 13.789 1 91.81 169 GLN A C 1
ATOM 1355 O O . GLN A 1 169 ? 7.918 21.188 13.312 1 91.81 169 GLN A O 1
ATOM 1360 N N . GLU A 1 170 ? 6.164 22.031 14.344 1 93.75 170 GLU A N 1
ATOM 1361 C CA . GLU A 1 170 ? 5.508 20.719 14.461 1 93.75 170 GLU A CA 1
ATOM 1362 C C . GLU A 1 170 ? 5.152 20.156 13.086 1 93.75 170 GLU A C 1
ATOM 1364 O O . GLU A 1 170 ? 5.289 18.953 12.852 1 93.75 170 GLU A O 1
ATOM 1369 N N . PHE A 1 171 ? 4.742 21.031 12.234 1 94.19 171 PHE A N 1
ATOM 1370 C CA . PHE A 1 171 ? 4.359 20.609 10.891 1 94.19 171 PHE A CA 1
ATOM 1371 C C . PHE A 1 171 ? 5.562 20.078 10.125 1 94.19 171 PHE A C 1
ATOM 1373 O O . PHE A 1 171 ? 5.484 19 9.508 1 94.19 171 PHE A O 1
ATOM 1380 N N . CYS A 1 172 ? 6.676 20.75 10.195 1 93.94 172 CYS A N 1
ATOM 1381 C CA . CYS A 1 172 ? 7.902 20.281 9.562 1 93.94 172 CYS A CA 1
ATOM 1382 C C . CYS A 1 172 ? 8.344 18.938 10.164 1 93.94 172 CYS A C 1
ATOM 1384 O O . CYS A 1 172 ? 8.703 18.016 9.438 1 93.94 172 CYS A O 1
ATOM 1386 N N . SER A 1 173 ? 8.273 18.844 11.461 1 94.25 173 SER A N 1
ATOM 1387 C CA . SER A 1 173 ? 8.664 17.625 12.148 1 94.25 173 SER A CA 1
ATOM 1388 C C . SER A 1 173 ? 7.766 16.453 11.758 1 94.25 173 SER A C 1
ATOM 1390 O O . SER A 1 173 ? 8.25 15.336 11.547 1 94.25 173 SER A O 1
ATOM 1392 N N . MET A 1 174 ? 6.5 16.656 11.641 1 95.56 174 MET A N 1
ATOM 1393 C CA . MET A 1 174 ? 5.535 15.633 11.258 1 95.56 174 MET A CA 1
ATOM 1394 C C . MET A 1 174 ? 5.855 15.078 9.875 1 95.56 174 MET A C 1
ATOM 1396 O O . MET A 1 174 ? 5.898 13.859 9.688 1 95.56 174 MET A O 1
ATOM 1400 N N . TRP A 1 175 ? 6.113 15.969 8.969 1 96.38 175 TRP A N 1
ATOM 1401 C CA . TRP A 1 175 ? 6.402 15.539 7.605 1 96.38 175 TRP A CA 1
ATOM 1402 C C . TRP A 1 175 ? 7.727 14.781 7.543 1 96.38 175 TRP A C 1
ATOM 1404 O O . TRP A 1 175 ? 7.852 13.797 6.82 1 96.38 175 TRP A O 1
ATOM 1414 N N . LYS A 1 176 ? 8.719 15.195 8.328 1 94.5 176 LYS A N 1
ATOM 1415 C CA . LYS A 1 176 ? 9.984 14.469 8.391 1 94.5 176 LYS A CA 1
ATOM 1416 C C . LYS A 1 176 ? 9.766 13.047 8.906 1 94.5 176 LYS A C 1
ATOM 1418 O O . LYS A 1 176 ? 10.312 12.086 8.359 1 94.5 176 LYS A O 1
ATOM 1423 N N . HIS A 1 177 ? 8.992 12.984 9.945 1 94.69 177 HIS A N 1
ATOM 1424 C CA . HIS A 1 177 ? 8.688 11.672 10.508 1 94.69 177 HIS A CA 1
ATOM 1425 C C . HIS A 1 177 ? 7.977 10.789 9.492 1 94.69 177 HIS A C 1
ATOM 1427 O O . HIS A 1 177 ? 8.297 9.609 9.352 1 94.69 177 HIS A O 1
ATOM 1433 N N . PHE A 1 178 ? 7.031 11.383 8.812 1 97.5 178 PHE A N 1
ATOM 1434 C CA . PHE A 1 178 ? 6.25 10.688 7.793 1 97.5 178 PHE A CA 1
ATOM 1435 C C . PHE A 1 178 ? 7.148 10.172 6.68 1 97.5 178 PHE A C 1
ATOM 1437 O O . PHE A 1 178 ? 7.094 8.992 6.328 1 97.5 178 PHE A O 1
ATOM 1444 N N . LEU A 1 179 ? 7.988 11.016 6.199 1 97.12 179 LEU A N 1
ATOM 1445 C CA . LEU A 1 179 ? 8.883 10.656 5.102 1 97.12 179 LEU A CA 1
ATOM 1446 C C . LEU A 1 179 ? 9.938 9.664 5.566 1 97.12 179 LEU A C 1
ATOM 1448 O O . LEU A 1 179 ? 10.273 8.719 4.844 1 97.12 179 LEU A O 1
ATOM 1452 N N . ASN A 1 180 ? 10.438 9.867 6.742 1 96 180 ASN A N 1
ATOM 1453 C CA . ASN A 1 180 ? 11.438 8.945 7.285 1 96 180 ASN A CA 1
ATOM 1454 C C . ASN A 1 180 ? 10.875 7.539 7.434 1 96 180 ASN A C 1
ATOM 1456 O O . ASN A 1 180 ? 11.57 6.559 7.172 1 96 180 ASN A O 1
ATOM 1460 N N . MET A 1 181 ? 9.664 7.438 7.895 1 96.62 181 MET A N 1
ATOM 1461 C CA . MET A 1 181 ? 9.023 6.129 8.008 1 96.62 181 MET A CA 1
ATOM 1462 C C . MET A 1 181 ? 8.898 5.469 6.637 1 96.62 181 MET A C 1
ATOM 1464 O O . MET A 1 181 ? 9.172 4.273 6.492 1 96.62 181 MET A O 1
ATOM 1468 N N . GLN A 1 182 ? 8.477 6.223 5.664 1 96.56 182 GLN A N 1
ATOM 1469 C CA . GLN A 1 182 ? 8.367 5.691 4.309 1 96.56 182 GLN A CA 1
ATOM 1470 C C . GLN A 1 182 ? 9.727 5.215 3.795 1 96.56 182 GLN A C 1
ATOM 1472 O O . GLN A 1 182 ? 9.82 4.156 3.166 1 96.56 182 GLN A O 1
ATOM 1477 N N . MET A 1 183 ? 10.766 6 4.086 1 96.56 183 MET A N 1
ATOM 1478 C CA . MET A 1 183 ? 12.125 5.613 3.713 1 96.56 183 MET A CA 1
ATOM 1479 C C . MET A 1 183 ? 12.508 4.289 4.363 1 96.56 183 MET A C 1
ATOM 1481 O O . MET A 1 183 ? 13.055 3.404 3.705 1 96.56 183 MET A O 1
ATOM 1485 N N . TYR A 1 184 ? 12.227 4.234 5.574 1 96.69 184 TYR A N 1
ATOM 1486 C CA . TYR A 1 184 ? 12.539 3.025 6.328 1 96.69 184 TYR A CA 1
ATOM 1487 C C . TYR A 1 184 ? 11.844 1.812 5.734 1 96.69 184 TYR A C 1
ATOM 1489 O O . TYR A 1 184 ? 12.453 0.752 5.57 1 96.69 184 TYR A O 1
ATOM 1497 N N . CYS A 1 185 ? 10.57 1.922 5.406 1 96.12 185 CYS A N 1
ATOM 1498 C CA . CYS A 1 185 ? 9.797 0.84 4.809 1 96.12 185 CYS A CA 1
ATOM 1499 C C . CYS A 1 185 ? 10.375 0.441 3.455 1 96.12 185 CYS A C 1
ATOM 1501 O O . CYS A 1 185 ? 10.562 -0.746 3.182 1 96.12 185 CYS A O 1
ATOM 1503 N N . CYS A 1 186 ? 10.711 1.443 2.654 1 96.94 186 CYS A N 1
ATOM 1504 C CA . CYS A 1 186 ? 11.281 1.185 1.337 1 96.94 186 CYS A CA 1
ATOM 1505 C C . CYS A 1 186 ? 12.641 0.496 1.455 1 96.94 186 CYS A C 1
ATOM 1507 O O . CYS A 1 186 ? 12.938 -0.423 0.691 1 96.94 186 CYS A O 1
ATOM 1509 N N . ALA A 1 187 ? 13.43 0.946 2.391 1 97.44 187 ALA A N 1
ATOM 1510 C CA . ALA A 1 187 ? 14.75 0.359 2.584 1 97.44 187 ALA A CA 1
ATOM 1511 C C . ALA A 1 187 ? 14.648 -1.11 2.982 1 97.44 187 ALA A C 1
ATOM 1513 O O . ALA A 1 187 ? 15.344 -1.963 2.424 1 97.44 187 ALA A O 1
ATOM 1514 N N . ALA A 1 188 ? 13.797 -1.402 3.92 1 96.94 188 ALA A N 1
ATOM 1515 C CA . ALA A 1 188 ? 13.586 -2.777 4.363 1 96.94 188 ALA A CA 1
ATOM 1516 C C . ALA A 1 188 ? 13.07 -3.65 3.223 1 96.94 188 ALA A C 1
ATOM 1518 O O . ALA A 1 188 ? 13.539 -4.777 3.033 1 96.94 188 ALA A O 1
ATOM 1519 N N . GLY A 1 189 ? 12.055 -3.123 2.529 1 96.62 189 GLY A N 1
ATOM 1520 C CA . GLY A 1 189 ? 11.531 -3.844 1.379 1 96.62 189 GLY A CA 1
ATOM 1521 C C . GLY A 1 189 ? 12.586 -4.117 0.321 1 96.62 189 GLY A C 1
ATOM 1522 O O . GLY A 1 189 ? 12.719 -5.246 -0.152 1 96.62 189 GLY A O 1
ATOM 1523 N N . LEU A 1 190 ? 13.336 -3.098 0.004 1 97.12 190 LEU A N 1
ATOM 1524 C CA . LEU A 1 190 ? 14.367 -3.213 -1.023 1 97.12 190 LEU A CA 1
ATOM 1525 C C . LEU A 1 190 ? 15.375 -4.297 -0.662 1 97.12 190 LEU A C 1
ATOM 1527 O O . LEU A 1 190 ? 15.727 -5.129 -1.502 1 97.12 190 LEU A O 1
ATOM 1531 N N . GLN A 1 191 ? 15.805 -4.312 0.529 1 97.06 191 GLN A N 1
ATOM 1532 C CA . GLN A 1 191 ? 16.75 -5.316 1.003 1 97.06 191 GLN A CA 1
ATOM 1533 C C . GLN A 1 191 ? 16.156 -6.723 0.905 1 97.06 191 GLN A C 1
ATOM 1535 O O . GLN A 1 191 ? 16.812 -7.641 0.4 1 97.06 191 GLN A O 1
ATOM 1540 N N . SER A 1 192 ? 14.977 -6.891 1.358 1 97.25 192 SER A N 1
ATOM 1541 C CA . SER A 1 192 ? 14.336 -8.203 1.405 1 97.25 192 SER A CA 1
ATOM 1542 C C . SER A 1 192 ? 14.039 -8.719 0.003 1 97.25 192 SER A C 1
ATOM 1544 O O . SER A 1 192 ? 14.352 -9.867 -0.317 1 97.25 192 SER A O 1
ATOM 1546 N N . PHE A 1 193 ? 13.461 -7.914 -0.868 1 97.06 193 PHE A N 1
ATOM 1547 C CA . PHE A 1 193 ? 13.078 -8.32 -2.213 1 97.06 193 PHE A CA 1
ATOM 1548 C C . PHE A 1 193 ? 14.305 -8.602 -3.068 1 97.06 193 PHE A C 1
ATOM 1550 O O . PHE A 1 193 ? 14.32 -9.555 -3.85 1 97.06 193 PHE A O 1
ATOM 1557 N N . SER A 1 194 ? 15.297 -7.781 -2.877 1 96.5 194 SER A N 1
ATOM 1558 C CA . SER A 1 194 ? 16.547 -7.996 -3.611 1 96.5 194 SER A CA 1
ATOM 1559 C C . SER A 1 194 ? 17.172 -9.336 -3.242 1 96.5 194 SER A C 1
ATOM 1561 O O . SER A 1 194 ? 17.578 -10.102 -4.121 1 96.5 194 SER A O 1
ATOM 1563 N N . LYS A 1 195 ? 17.266 -9.602 -2.018 1 96.5 195 LYS A N 1
ATOM 1564 C CA . LYS A 1 195 ? 17.812 -10.859 -1.541 1 96.5 195 LYS A CA 1
ATOM 1565 C C . LYS A 1 195 ? 17.031 -12.047 -2.098 1 96.5 195 LYS A C 1
ATOM 1567 O O . LYS A 1 195 ? 17.625 -13 -2.607 1 96.5 195 LYS A O 1
ATOM 1572 N N . SER A 1 196 ? 15.75 -11.977 -1.993 1 96.38 196 SER A N 1
ATOM 1573 C CA . SER A 1 196 ? 14.906 -13.07 -2.455 1 96.38 196 SER A CA 1
ATOM 1574 C C . SER A 1 196 ? 15.023 -13.258 -3.965 1 96.38 196 SER A C 1
ATOM 1576 O O . SER A 1 196 ? 15.094 -14.391 -4.453 1 96.38 196 SER A O 1
ATOM 1578 N N . ALA A 1 197 ? 15.008 -12.164 -4.73 1 95.19 197 ALA A N 1
ATOM 1579 C CA . ALA A 1 197 ? 15.141 -12.258 -6.18 1 95.19 197 ALA A CA 1
ATOM 1580 C C . ALA A 1 197 ? 16.453 -12.922 -6.566 1 95.19 197 ALA A C 1
ATOM 1582 O O . ALA A 1 197 ? 16.484 -13.773 -7.461 1 95.19 197 ALA A O 1
ATOM 1583 N N . GLN A 1 198 ? 17.5 -12.555 -5.871 1 95.69 198 GLN A N 1
ATOM 1584 C CA . GLN A 1 198 ? 18.812 -13.148 -6.137 1 95.69 198 GLN A CA 1
ATOM 1585 C C . GLN A 1 198 ? 18.812 -14.633 -5.797 1 95.69 198 GLN A C 1
ATOM 1587 O O . GLN A 1 198 ? 19.344 -15.445 -6.559 1 95.69 198 GLN A O 1
ATOM 1592 N N . GLU A 1 199 ? 18.297 -14.969 -4.699 1 95.5 199 GLU A N 1
ATOM 1593 C CA . GLU A 1 199 ? 18.234 -16.375 -4.277 1 95.5 199 GLU A CA 1
ATOM 1594 C C . GLU A 1 199 ? 17.406 -17.203 -5.246 1 95.5 199 GLU A C 1
ATOM 1596 O O . GLU A 1 199 ? 17.781 -18.344 -5.551 1 95.5 199 GLU A O 1
ATOM 1601 N N . ILE A 1 200 ? 16.297 -16.719 -5.727 1 94.94 200 ILE A N 1
ATOM 1602 C CA . ILE A 1 200 ? 15.469 -17.422 -6.695 1 94.94 200 ILE A CA 1
ATOM 1603 C C . ILE A 1 200 ? 16.266 -17.641 -7.984 1 94.94 200 ILE A C 1
ATOM 1605 O O . ILE A 1 200 ? 16.219 -18.734 -8.57 1 94.94 200 ILE A O 1
ATOM 1609 N N . HIS A 1 201 ? 17 -16.625 -8.398 1 93.5 201 HIS A N 1
ATOM 1610 C CA . HIS A 1 201 ? 17.844 -16.75 -9.586 1 93.5 201 HIS A CA 1
ATOM 1611 C C . HIS A 1 201 ? 18.859 -17.875 -9.43 1 93.5 201 HIS A C 1
ATOM 1613 O O . HIS A 1 201 ? 19.047 -18.672 -10.352 1 93.5 201 HIS A O 1
ATOM 1619 N N . ASN A 1 202 ? 19.375 -18.031 -8.273 1 93.38 202 ASN A N 1
ATOM 1620 C CA . ASN A 1 202 ? 20.406 -19.031 -8 1 93.38 202 ASN A CA 1
ATOM 1621 C C . ASN A 1 202 ? 19.812 -20.438 -7.934 1 93.38 202 ASN A C 1
ATOM 1623 O O . ASN A 1 202 ? 20.516 -21.422 -8.125 1 93.38 202 ASN A O 1
ATOM 1627 N N . ARG A 1 203 ? 18.531 -20.562 -7.75 1 93.31 203 ARG A N 1
ATOM 1628 C CA . ARG A 1 203 ? 17.906 -21.859 -7.508 1 93.31 203 ARG A CA 1
ATOM 1629 C C . ARG A 1 203 ? 17.203 -22.359 -8.766 1 93.31 203 ARG A C 1
ATOM 1631 O O . ARG A 1 203 ? 16.672 -23.484 -8.773 1 93.31 203 ARG A O 1
ATOM 1638 N N . GLU A 1 204 ? 17.219 -21.656 -9.812 1 92.12 204 GLU A N 1
ATOM 1639 C CA . GLU A 1 204 ? 16.453 -22 -11.008 1 92.12 204 GLU A CA 1
ATOM 1640 C C . GLU A 1 204 ? 16.891 -23.344 -11.578 1 92.12 204 GLU A C 1
ATOM 1642 O O . GLU A 1 204 ? 16.047 -24.172 -11.953 1 92.12 204 GLU A O 1
ATOM 1647 N N . GLN A 1 205 ? 18.172 -23.562 -11.57 1 93.56 205 GLN A N 1
ATOM 1648 C CA . GLN A 1 205 ? 18.672 -24.812 -12.109 1 93.56 205 GLN A CA 1
ATOM 1649 C C . GLN A 1 205 ? 18.328 -25.984 -11.203 1 93.56 205 GLN A C 1
ATOM 1651 O O . GLN A 1 205 ? 18.031 -27.078 -11.68 1 93.56 205 GLN A O 1
ATOM 1656 N N . GLU A 1 206 ? 18.391 -25.75 -9.969 1 95 206 GLU A N 1
ATOM 1657 C CA . GLU A 1 206 ? 18.031 -26.797 -9.016 1 95 206 GLU A CA 1
ATOM 1658 C C . GLU A 1 206 ? 16.547 -27.141 -9.109 1 95 206 GLU A C 1
ATOM 1660 O O . GLU A 1 206 ? 16.172 -28.312 -8.93 1 95 206 GLU A O 1
ATOM 1665 N N . VAL A 1 207 ? 15.695 -26.203 -9.398 1 95.25 207 VAL A N 1
ATOM 1666 C CA . VAL A 1 207 ? 14.266 -26.453 -9.586 1 95.25 207 VAL A CA 1
ATOM 1667 C C . VAL A 1 207 ? 14.055 -27.359 -10.805 1 95.25 207 VAL A C 1
ATOM 1669 O O . VAL A 1 207 ? 13.266 -28.297 -10.758 1 95.25 207 VAL A O 1
ATOM 1672 N N . LYS A 1 208 ? 14.812 -27.078 -11.828 1 94.19 208 LYS A N 1
ATOM 1673 C CA . LYS A 1 208 ? 14.734 -27.891 -13.023 1 94.19 208 LYS A CA 1
ATOM 1674 C C . LYS A 1 208 ? 15.148 -29.328 -12.734 1 94.19 208 LYS A C 1
ATOM 1676 O O . LYS A 1 208 ? 14.492 -30.281 -13.18 1 94.19 208 LYS A O 1
ATOM 1681 N N . LYS A 1 209 ? 16.203 -29.484 -12 1 95.19 209 LYS A N 1
ATOM 1682 C CA . LYS A 1 209 ? 16.688 -30.812 -11.648 1 95.19 209 LYS A CA 1
ATOM 1683 C C . LYS A 1 209 ? 15.656 -31.562 -10.797 1 95.19 209 LYS A C 1
ATOM 1685 O O . LYS A 1 209 ? 15.406 -32.75 -11.031 1 95.19 209 LYS A O 1
ATOM 1690 N N . ASP A 1 210 ? 15.07 -30.922 -9.898 1 94.94 210 ASP A N 1
ATOM 1691 C CA . ASP A 1 210 ? 14.047 -31.531 -9.055 1 94.94 210 ASP A CA 1
ATOM 1692 C C . ASP A 1 210 ? 12.836 -31.953 -9.875 1 94.94 210 ASP A C 1
ATOM 1694 O O . ASP A 1 210 ? 12.219 -33 -9.594 1 94.94 210 ASP A O 1
ATOM 1698 N N . ALA A 1 211 ? 12.477 -31.109 -10.82 1 93.75 211 ALA A N 1
ATOM 1699 C CA . ALA A 1 211 ? 11.352 -31.438 -11.688 1 93.75 211 ALA A CA 1
ATOM 1700 C C . ALA A 1 211 ? 11.633 -32.688 -12.508 1 93.75 211 ALA A C 1
ATOM 1702 O O . ALA A 1 211 ? 10.75 -33.531 -12.672 1 93.75 211 ALA A O 1
ATOM 1703 N N . GLU A 1 212 ? 12.906 -32.812 -12.914 1 92.56 212 GLU A N 1
ATOM 1704 C CA . GLU A 1 212 ? 13.305 -34 -13.664 1 92.56 212 GLU A CA 1
ATOM 1705 C C . GLU A 1 212 ? 13.234 -35.25 -12.805 1 92.56 212 GLU A C 1
ATOM 1707 O O . GLU A 1 212 ? 12.781 -36.312 -13.266 1 92.56 212 GLU A O 1
ATOM 1712 N N . ILE A 1 213 ? 13.664 -35.125 -11.625 1 93.31 213 ILE A N 1
ATOM 1713 C CA . ILE A 1 213 ? 13.625 -36.25 -10.695 1 93.31 213 ILE A CA 1
ATOM 1714 C C . ILE A 1 213 ? 12.18 -36.656 -10.43 1 93.31 213 ILE A C 1
ATOM 1716 O O . ILE A 1 213 ? 11.844 -37.844 -10.438 1 93.31 213 ILE A O 1
ATOM 1720 N N . PHE A 1 214 ? 11.328 -35.75 -10.289 1 92.88 214 PHE A N 1
ATOM 1721 C CA . PHE A 1 214 ? 9.914 -36 -10.055 1 92.88 214 PHE A CA 1
ATOM 1722 C C . PHE A 1 214 ? 9.273 -36.719 -11.234 1 92.88 214 PHE A C 1
ATOM 1724 O O . PHE A 1 214 ? 8.57 -37.719 -11.062 1 92.88 214 PHE A O 1
ATOM 1731 N N . LEU A 1 215 ? 9.625 -36.219 -12.383 1 91.56 215 LEU A N 1
ATOM 1732 C CA . LEU A 1 215 ? 9.062 -36.781 -13.594 1 91.56 215 LEU A CA 1
ATOM 1733 C C . LEU A 1 215 ? 9.555 -38.219 -13.805 1 91.56 215 LEU A C 1
ATOM 1735 O O . LEU A 1 215 ? 8.781 -39.094 -14.203 1 91.56 215 LEU A O 1
ATOM 1739 N N . SER A 1 216 ? 10.789 -38.438 -13.453 1 89.75 216 SER A N 1
ATOM 1740 C CA . SER A 1 216 ? 11.367 -39.781 -13.609 1 89.75 216 SER A CA 1
ATOM 1741 C C . SER A 1 216 ? 10.695 -40.781 -12.688 1 89.75 216 SER A C 1
ATOM 1743 O O . SER A 1 216 ? 10.445 -41.906 -13.078 1 89.75 216 SER A O 1
ATOM 1745 N N . LYS A 1 217 ? 10.383 -40.281 -11.539 1 86.5 217 LYS A N 1
ATOM 1746 C CA . LYS A 1 217 ? 9.695 -41.156 -10.586 1 86.5 217 LYS A CA 1
ATOM 1747 C C . LYS A 1 217 ? 8.258 -41.438 -11.016 1 86.5 217 LYS A C 1
ATOM 1749 O O . LYS A 1 217 ? 7.762 -42.531 -10.875 1 86.5 217 LYS A O 1
ATOM 1754 N N . LEU A 1 218 ? 7.66 -40.438 -11.578 1 86.56 218 LEU A N 1
ATOM 1755 C CA . LEU A 1 218 ? 6.242 -40.5 -11.914 1 86.56 218 LEU A CA 1
ATOM 1756 C C . LEU A 1 218 ? 6.031 -41.25 -13.227 1 86.56 218 LEU A C 1
ATOM 1758 O O . LEU A 1 218 ? 5.125 -42.094 -13.344 1 86.56 218 LEU A O 1
ATOM 1762 N N . LEU A 1 219 ? 6.941 -41 -14.203 1 81.31 219 LEU A N 1
ATOM 1763 C CA . LEU A 1 219 ? 6.734 -41.531 -15.547 1 81.31 219 LEU A CA 1
ATOM 1764 C C . LEU A 1 219 ? 7.598 -42.75 -15.781 1 81.31 219 LEU A C 1
ATOM 1766 O O . LEU A 1 219 ? 7.355 -43.531 -16.719 1 81.31 219 LEU A O 1
ATOM 1770 N N . GLY A 1 220 ? 8.844 -42.938 -15.156 1 69 220 GLY A N 1
ATOM 1771 C CA . GLY A 1 220 ? 9.773 -44.031 -15.359 1 69 220 GLY A CA 1
ATOM 1772 C C . GLY A 1 220 ? 9.203 -45.375 -14.93 1 69 220 GLY A C 1
ATOM 1773 O O . GLY A 1 220 ? 9.641 -46.438 -15.414 1 69 220 GLY A O 1
ATOM 1774 N N . ASN A 1 221 ? 8.477 -45.5 -14.008 1 52.19 221 ASN A N 1
ATOM 1775 C CA . ASN A 1 221 ? 8.07 -46.875 -13.742 1 52.19 221 ASN A CA 1
ATOM 1776 C C . ASN A 1 221 ? 7.355 -47.5 -14.945 1 52.19 221 ASN A C 1
ATOM 1778 O O . ASN A 1 221 ? 6.91 -48.625 -14.891 1 52.19 221 ASN A O 1
ATOM 1782 N N . GLN A 1 222 ? 6.965 -46.906 -15.922 1 48.66 222 GLN A N 1
ATOM 1783 C CA . GLN A 1 222 ? 6.285 -47.562 -17.031 1 48.66 222 GLN A CA 1
ATOM 1784 C C . GLN A 1 222 ? 7.277 -48.312 -17.922 1 48.66 222 GLN A C 1
ATOM 1786 O O . GLN A 1 222 ? 6.895 -49.219 -18.656 1 48.66 222 GLN A O 1
ATOM 1791 N N . ARG A 1 223 ? 8.547 -47.938 -18.281 1 46.38 223 ARG A N 1
ATOM 1792 C CA . ARG A 1 223 ? 9.367 -48.688 -19.25 1 46.38 223 ARG A CA 1
ATOM 1793 C C . ARG A 1 223 ? 9.688 -50.094 -18.75 1 46.38 223 ARG A C 1
ATOM 1795 O O . ARG A 1 223 ? 10.086 -50.938 -19.516 1 46.38 223 ARG A O 1
ATOM 1802 N N . SER A 1 224 ? 9.836 -50.406 -17.641 1 39.91 224 SER A N 1
ATOM 1803 C CA . SER A 1 224 ? 10.281 -51.781 -17.406 1 39.91 224 SER A CA 1
ATOM 1804 C C . SER A 1 224 ? 9.125 -52.75 -17.547 1 39.91 224 SER A C 1
ATOM 1806 O O . SER A 1 224 ? 9.289 -53.938 -17.266 1 39.91 224 SER A O 1
ATOM 1808 N N . LYS A 1 225 ? 7.875 -52.406 -17.641 1 39.5 225 LYS A N 1
ATOM 1809 C CA . LYS A 1 225 ? 7.051 -53.594 -17.844 1 39.5 225 LYS A CA 1
ATOM 1810 C C . LYS A 1 225 ? 6.586 -53.688 -19.297 1 39.5 225 LYS A C 1
ATOM 1812 O O . LYS A 1 225 ? 6.27 -52.688 -19.922 1 39.5 225 LYS A O 1
ATOM 1817 N N . MET B 1 1 ? -1.938 -52.406 -12.461 1 44.88 1 MET B N 1
ATOM 1818 C CA . MET B 1 1 ? -1.875 -51.781 -11.148 1 44.88 1 MET B CA 1
ATOM 1819 C C . MET B 1 1 ? -0.996 -50.531 -11.18 1 44.88 1 MET B C 1
ATOM 1821 O O . MET B 1 1 ? -1.413 -49.469 -10.742 1 44.88 1 MET B O 1
ATOM 1825 N N . ALA B 1 2 ? 0.259 -50.594 -11.742 1 47.47 2 ALA B N 1
ATOM 1826 C CA . ALA B 1 2 ? 1.237 -49.531 -11.773 1 47.47 2 ALA B CA 1
ATOM 1827 C C . ALA B 1 2 ? 0.734 -48.344 -12.617 1 47.47 2 ALA B C 1
ATOM 1829 O O . ALA B 1 2 ? 0.856 -47.188 -12.219 1 47.47 2 ALA B O 1
ATOM 1830 N N . THR B 1 3 ? 0.016 -48.594 -13.742 1 53.75 3 THR B N 1
ATOM 1831 C CA . THR B 1 3 ? -0.465 -47.562 -14.648 1 53.75 3 THR B CA 1
ATOM 1832 C C . THR B 1 3 ? -1.554 -46.719 -13.984 1 53.75 3 THR B C 1
ATOM 1834 O O . THR B 1 3 ? -1.602 -45.5 -14.164 1 53.75 3 THR B O 1
ATOM 1837 N N . ASN B 1 4 ? -2.291 -47.469 -13.078 1 61.38 4 ASN B N 1
ATOM 1838 C CA . ASN B 1 4 ? -3.383 -46.75 -12.398 1 61.38 4 ASN B CA 1
ATOM 1839 C C . ASN B 1 4 ? -2.861 -45.781 -11.359 1 61.38 4 ASN B C 1
ATOM 1841 O O . ASN B 1 4 ? -3.393 -44.688 -11.227 1 61.38 4 ASN B O 1
ATOM 1845 N N . ILE B 1 5 ? -1.763 -46.156 -10.805 1 66.12 5 ILE B N 1
ATOM 1846 C CA . ILE B 1 5 ? -1.206 -45.312 -9.75 1 66.12 5 ILE B CA 1
ATOM 1847 C C . ILE B 1 5 ? -0.604 -44.062 -10.359 1 66.12 5 ILE B C 1
ATOM 1849 O O . ILE B 1 5 ? -0.772 -42.938 -9.828 1 66.12 5 ILE B O 1
ATOM 1853 N N . GLN B 1 6 ? -0.13 -44.25 -11.531 1 82.31 6 GLN B N 1
ATOM 1854 C CA . GLN B 1 6 ? 0.511 -43.125 -12.219 1 82.31 6 GLN B CA 1
ATOM 1855 C C . GLN B 1 6 ? -0.512 -42.062 -12.625 1 82.31 6 GLN B C 1
ATOM 1857 O O . GLN B 1 6 ? -0.311 -40.875 -12.383 1 82.31 6 GLN B O 1
ATOM 1862 N N . HIS B 1 7 ? -1.602 -42.594 -13.062 1 85.06 7 HIS B N 1
ATOM 1863 C CA . HIS B 1 7 ? -2.596 -41.625 -13.562 1 85.06 7 HIS B CA 1
ATOM 1864 C C . HIS B 1 7 ? -3.297 -40.906 -12.414 1 85.06 7 HIS B C 1
ATOM 1866 O O . HIS B 1 7 ? -3.645 -39.75 -12.539 1 85.06 7 HIS B O 1
ATOM 1872 N N . GLU B 1 8 ? -3.402 -41.656 -11.352 1 87.94 8 GLU B N 1
ATOM 1873 C CA . GLU B 1 8 ? -3.973 -41.031 -10.164 1 87.94 8 GLU B CA 1
ATOM 1874 C C . GLU B 1 8 ? -3.045 -39.969 -9.609 1 87.94 8 GLU B C 1
ATOM 1876 O O . GLU B 1 8 ? -3.504 -38.906 -9.172 1 87.94 8 GLU B O 1
ATOM 1881 N N . GLU B 1 9 ? -1.786 -40.188 -9.695 1 90.5 9 GLU B N 1
ATOM 1882 C CA . GLU B 1 9 ? -0.802 -39.219 -9.219 1 90.5 9 GLU B CA 1
ATOM 1883 C C . GLU B 1 9 ? -0.765 -38 -10.125 1 90.5 9 GLU B C 1
ATOM 1885 O O . GLU B 1 9 ? -0.645 -36.875 -9.641 1 90.5 9 GLU B O 1
ATOM 1890 N N . ILE B 1 10 ? -0.892 -38.281 -11.406 1 93.12 10 ILE B N 1
ATOM 1891 C CA . ILE B 1 10 ? -0.937 -37.156 -12.352 1 93.12 10 ILE B CA 1
ATOM 1892 C C . ILE B 1 10 ? -2.182 -36.312 -12.102 1 93.12 10 ILE B C 1
ATOM 1894 O O . ILE B 1 10 ? -2.107 -35.094 -12.078 1 93.12 10 ILE B O 1
ATOM 1898 N N . ASN B 1 11 ? -3.248 -37 -11.891 1 93.56 11 ASN B N 1
ATOM 1899 C CA . ASN B 1 11 ? -4.496 -36.312 -11.617 1 93.56 11 ASN B CA 1
ATOM 1900 C C . ASN B 1 11 ? -4.398 -35.469 -10.344 1 93.56 11 ASN B C 1
ATOM 1902 O O . ASN B 1 11 ? -4.832 -34.312 -10.328 1 93.56 11 ASN B O 1
ATOM 1906 N N . LEU B 1 12 ? -3.848 -36.031 -9.344 1 93.69 12 LEU B N 1
ATOM 1907 C CA . LEU B 1 12 ? -3.682 -35.312 -8.078 1 93.69 12 LEU B CA 1
ATOM 1908 C C . LEU B 1 12 ? -2.787 -34.094 -8.258 1 93.69 12 LEU B C 1
ATOM 1910 O O . LEU B 1 12 ? -3.104 -33 -7.754 1 93.69 12 LEU B O 1
ATOM 1914 N N . SER B 1 13 ? -1.73 -34.219 -8.969 1 93.69 13 SER B N 1
ATOM 1915 C CA . SER B 1 13 ? -0.805 -33.125 -9.227 1 93.69 13 SER B CA 1
ATOM 1916 C C . SER B 1 13 ? -1.489 -32 -9.992 1 93.69 13 SER B C 1
ATOM 1918 O O . SER B 1 13 ? -1.354 -30.828 -9.625 1 93.69 13 SER B O 1
ATOM 1920 N N . LEU B 1 14 ? -2.215 -32.344 -10.977 1 96.31 14 LEU B N 1
ATOM 1921 C CA . LEU B 1 14 ? -2.922 -31.344 -11.773 1 96.31 14 LEU B CA 1
ATOM 1922 C C . LEU B 1 14 ? -3.969 -30.625 -10.938 1 96.31 14 LEU B C 1
ATOM 1924 O O . LEU B 1 14 ? -4.117 -29.406 -11.039 1 96.31 14 LEU B O 1
ATOM 1928 N N . ASN B 1 15 ? -4.66 -31.328 -10.117 1 96.06 15 ASN B N 1
ATOM 1929 C CA . ASN B 1 15 ? -5.684 -30.734 -9.266 1 96.06 15 ASN B CA 1
ATOM 1930 C C . ASN B 1 15 ? -5.07 -29.797 -8.234 1 96.06 15 ASN B C 1
ATOM 1932 O O . ASN B 1 15 ? -5.641 -28.734 -7.93 1 96.06 15 ASN B O 1
ATOM 1936 N N . ASN B 1 16 ? -3.957 -30.203 -7.699 1 94.88 16 ASN B N 1
ATOM 1937 C CA . ASN B 1 16 ? -3.242 -29.344 -6.77 1 94.88 16 ASN B CA 1
ATOM 1938 C C . ASN B 1 16 ? -2.805 -28.047 -7.438 1 94.88 16 ASN B C 1
ATOM 1940 O O . ASN B 1 16 ? -2.959 -26.969 -6.859 1 94.88 16 ASN B O 1
ATOM 1944 N N . ASP B 1 17 ? -2.281 -28.156 -8.609 1 96.62 17 ASP B N 1
ATOM 1945 C CA . ASP B 1 17 ? -1.876 -26.969 -9.359 1 96.62 17 ASP B CA 1
ATOM 1946 C C . ASP B 1 17 ? -3.072 -26.062 -9.648 1 96.62 17 ASP B C 1
ATOM 1948 O O . ASP B 1 17 ? -2.982 -24.844 -9.516 1 96.62 17 ASP B O 1
ATOM 1952 N N . LYS B 1 18 ? -4.125 -26.688 -10.062 1 97.62 18 LYS B N 1
ATOM 1953 C CA . LYS B 1 18 ? -5.336 -25.938 -10.359 1 97.62 18 LYS B CA 1
ATOM 1954 C C . LYS B 1 18 ? -5.777 -25.109 -9.156 1 97.62 18 LYS B C 1
ATOM 1956 O O . LYS B 1 18 ? -6.012 -23.906 -9.273 1 97.62 18 LYS B O 1
AT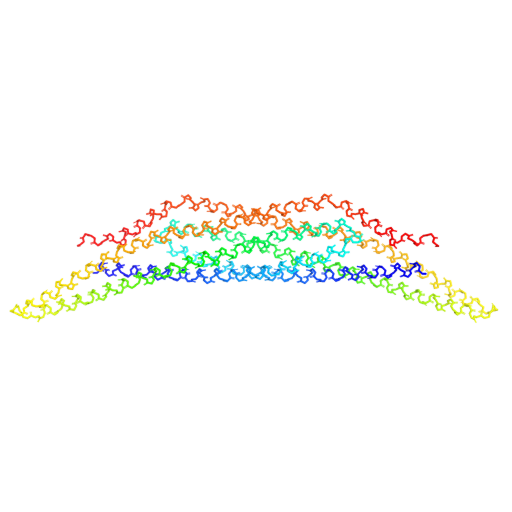OM 1961 N N . LYS B 1 19 ? -5.848 -25.75 -8.055 1 97.56 19 LYS B N 1
ATOM 1962 C CA . LYS B 1 19 ? -6.266 -25.062 -6.836 1 97.56 19 LYS B CA 1
ATOM 1963 C C . LYS B 1 19 ? -5.289 -23.953 -6.473 1 97.56 19 LYS B C 1
ATOM 1965 O O . LYS B 1 19 ? -5.707 -22.844 -6.125 1 97.56 19 LYS B O 1
ATOM 1970 N N . ALA B 1 20 ? -4.02 -24.219 -6.57 1 97.19 20 ALA B N 1
ATOM 1971 C CA . ALA B 1 20 ? -2.988 -23.234 -6.234 1 97.19 20 ALA B CA 1
ATOM 1972 C C . ALA B 1 20 ? -3.1 -22 -7.121 1 97.19 20 ALA B C 1
ATOM 1974 O O . ALA B 1 20 ? -3.076 -20.875 -6.625 1 97.19 20 ALA B O 1
ATOM 1975 N N . PHE B 1 21 ? -3.279 -22.219 -8.422 1 97.94 21 PHE B N 1
ATOM 1976 C CA . PHE B 1 21 ? -3.303 -21.109 -9.359 1 97.94 21 PHE B CA 1
ATOM 1977 C C . PHE B 1 21 ? -4.605 -20.328 -9.242 1 97.94 21 PHE B C 1
ATOM 1979 O O . PHE B 1 21 ? -4.617 -19.109 -9.383 1 97.94 21 PHE B O 1
ATOM 1986 N N . GLU B 1 22 ? -5.703 -21.031 -8.953 1 98.12 22 GLU B N 1
ATOM 1987 C CA . GLU B 1 22 ? -6.969 -20.344 -8.703 1 98.12 22 GLU B CA 1
ATOM 1988 C C . GLU B 1 22 ? -6.887 -19.469 -7.453 1 98.12 22 GLU B C 1
ATOM 1990 O O . GLU B 1 22 ? -7.297 -18.312 -7.473 1 98.12 22 GLU B O 1
ATOM 1995 N N . ASP B 1 23 ? -6.359 -20.047 -6.418 1 97.94 23 ASP B N 1
ATOM 1996 C CA . ASP B 1 23 ? -6.203 -19.312 -5.168 1 97.94 23 ASP B CA 1
ATOM 1997 C C . ASP B 1 23 ? -5.293 -18.094 -5.355 1 97.94 23 ASP B C 1
ATOM 1999 O O . ASP B 1 23 ? -5.633 -16.984 -4.945 1 97.94 23 ASP B O 1
ATOM 2003 N N . LEU B 1 24 ? -4.145 -18.312 -5.945 1 98.25 24 LEU B N 1
ATOM 2004 C CA . LEU B 1 24 ? -3.201 -17.234 -6.176 1 98.25 24 LEU B CA 1
ATOM 2005 C C . LEU B 1 24 ? -3.844 -16.109 -6.992 1 98.25 24 LEU B C 1
ATOM 2007 O O . LEU B 1 24 ? -3.723 -14.938 -6.645 1 98.25 24 LEU B O 1
ATOM 2011 N N . SER B 1 25 ? -4.484 -16.5 -8.07 1 97.94 25 SER B N 1
ATOM 2012 C CA . SER B 1 25 ? -5.16 -15.516 -8.906 1 97.94 25 SER B CA 1
ATOM 2013 C C . SER B 1 25 ? -6.16 -14.703 -8.094 1 97.94 25 SER B C 1
ATOM 2015 O O . SER B 1 25 ? -6.207 -13.477 -8.211 1 97.94 25 SER B O 1
ATOM 2017 N N . GLY B 1 26 ? -6.93 -15.375 -7.277 1 97.81 26 GLY B N 1
ATOM 2018 C CA . GLY B 1 26 ? -7.898 -14.695 -6.426 1 97.81 26 GLY B CA 1
ATOM 2019 C C . GLY B 1 26 ? -7.262 -13.734 -5.449 1 97.81 26 GLY B C 1
ATOM 2020 O O . GLY B 1 26 ? -7.711 -12.594 -5.312 1 97.81 26 GLY B O 1
ATOM 2021 N N . PHE B 1 27 ? -6.258 -14.148 -4.82 1 97.88 27 PHE B N 1
ATOM 2022 C CA . PHE B 1 27 ? -5.633 -13.32 -3.789 1 97.88 27 PHE B CA 1
ATOM 2023 C C . PHE B 1 27 ? -4.879 -12.156 -4.414 1 97.88 27 PHE B C 1
ATOM 2025 O O . PHE B 1 27 ? -4.84 -11.062 -3.846 1 97.88 27 PHE B O 1
ATOM 2032 N N . PHE B 1 28 ? -4.234 -12.328 -5.566 1 98.44 28 PHE B N 1
ATOM 2033 C CA . PHE B 1 28 ? -3.604 -11.219 -6.27 1 98.44 28 PHE B CA 1
ATOM 2034 C C . PHE B 1 28 ? -4.645 -10.195 -6.699 1 98.44 28 PHE B C 1
ATOM 2036 O O . PHE B 1 28 ? -4.371 -8.992 -6.695 1 98.44 28 PHE B O 1
ATOM 2043 N N . ASN B 1 29 ? -5.793 -10.727 -7.094 1 98 29 ASN B N 1
ATOM 2044 C CA . ASN B 1 29 ? -6.871 -9.797 -7.426 1 98 29 ASN B CA 1
ATOM 2045 C C . ASN B 1 29 ? -7.273 -8.953 -6.223 1 98 29 ASN B C 1
ATOM 2047 O O . ASN B 1 29 ? -7.496 -7.746 -6.348 1 98 29 ASN B O 1
ATOM 2051 N N . LEU B 1 30 ? -7.367 -9.555 -5.094 1 97.94 30 LEU B N 1
ATOM 2052 C CA . LEU B 1 30 ? -7.672 -8.836 -3.863 1 97.94 30 LEU B CA 1
ATOM 2053 C C . LEU B 1 30 ? -6.59 -7.805 -3.555 1 97.94 30 LEU B C 1
ATOM 2055 O O . LEU B 1 30 ? -6.898 -6.676 -3.164 1 97.94 30 LEU B O 1
ATOM 2059 N N . LEU B 1 31 ? -5.363 -8.172 -3.734 1 98.12 31 LEU B N 1
ATOM 2060 C CA . LEU B 1 31 ? -4.25 -7.258 -3.494 1 98.12 31 LEU B CA 1
ATOM 2061 C C . LEU B 1 31 ? -4.309 -6.066 -4.441 1 98.12 31 LEU B C 1
ATOM 2063 O O . LEU B 1 31 ? -4.152 -4.922 -4.016 1 98.12 31 LEU B O 1
ATOM 2067 N N . ALA B 1 32 ? -4.543 -6.355 -5.68 1 98.38 32 ALA B N 1
ATOM 2068 C CA . ALA B 1 32 ? -4.641 -5.285 -6.668 1 98.38 32 ALA B CA 1
ATOM 2069 C C . ALA B 1 32 ? -5.746 -4.297 -6.301 1 98.38 32 ALA B C 1
ATOM 2071 O O . ALA B 1 32 ? -5.551 -3.082 -6.375 1 98.38 32 ALA B O 1
ATOM 2072 N N . GLN B 1 33 ? -6.867 -4.785 -5.863 1 98.12 33 GLN B N 1
ATOM 2073 C CA . GLN B 1 33 ? -7.992 -3.936 -5.48 1 98.12 33 GLN B CA 1
ATOM 2074 C C . GLN B 1 33 ? -7.641 -3.074 -4.27 1 98.12 33 GLN B C 1
ATOM 2076 O O . GLN B 1 33 ? -7.992 -1.895 -4.219 1 98.12 33 GLN B O 1
ATOM 2081 N N . ALA B 1 34 ? -7.02 -3.678 -3.328 1 98.19 34 ALA B N 1
ATOM 2082 C CA . ALA B 1 34 ? -6.605 -2.934 -2.143 1 98.19 34 ALA B CA 1
ATOM 2083 C C . ALA B 1 34 ? -5.621 -1.827 -2.506 1 98.19 34 ALA B C 1
ATOM 2085 O O . ALA B 1 34 ? -5.727 -0.705 -2.006 1 98.19 34 ALA B O 1
ATOM 2086 N N . LEU B 1 35 ? -4.711 -2.133 -3.359 1 98.31 35 LEU B N 1
ATOM 2087 C CA . LEU B 1 35 ? -3.705 -1.168 -3.793 1 98.31 35 LEU B CA 1
ATOM 2088 C C . LEU B 1 35 ? -4.352 -0.023 -4.566 1 98.31 35 LEU B C 1
ATOM 2090 O O . LEU B 1 35 ? -3.887 1.117 -4.5 1 98.31 35 LEU B O 1
ATOM 2094 N N . GLU B 1 36 ? -5.375 -0.297 -5.281 1 98.12 36 GLU B N 1
ATOM 2095 C CA . GLU B 1 36 ? -6.109 0.75 -5.988 1 98.12 36 GLU B CA 1
ATOM 2096 C C . GLU B 1 36 ? -6.754 1.726 -5.008 1 98.12 36 GLU B C 1
ATOM 2098 O O . GLU B 1 36 ? -6.844 2.924 -5.285 1 98.12 36 GLU B O 1
ATOM 2103 N N . LYS B 1 37 ? -7.188 1.224 -3.904 1 98.12 37 LYS B N 1
ATOM 2104 C CA . LYS B 1 37 ? -7.738 2.096 -2.869 1 98.12 37 LYS B CA 1
ATOM 2105 C C . LYS B 1 37 ? -6.656 2.996 -2.279 1 98.12 37 LYS B C 1
ATOM 2107 O O . LYS B 1 37 ? -6.918 4.156 -1.954 1 98.12 37 LYS B O 1
ATOM 2112 N N . VAL B 1 38 ? -5.496 2.426 -2.104 1 98 38 VAL B N 1
ATOM 2113 C CA . VAL B 1 38 ? -4.367 3.223 -1.64 1 98 38 VAL B CA 1
ATOM 2114 C C . VAL B 1 38 ? -4.062 4.324 -2.65 1 98 38 VAL B C 1
ATOM 2116 O O . VAL B 1 38 ? -3.789 5.465 -2.271 1 98 38 VAL B O 1
ATOM 2119 N N . ASP B 1 39 ? -4.121 3.953 -3.902 1 97.81 39 ASP B N 1
ATOM 2120 C CA . ASP B 1 39 ? -3.893 4.93 -4.961 1 97.81 39 ASP B CA 1
ATOM 2121 C C . ASP B 1 39 ? -4.887 6.086 -4.871 1 97.81 39 ASP B C 1
ATOM 2123 O O . ASP B 1 39 ? -4.504 7.25 -4.957 1 97.81 39 ASP B O 1
ATOM 2127 N N . GLN B 1 40 ? -6.094 5.805 -4.656 1 97.69 40 GLN B N 1
ATOM 2128 C CA . GLN B 1 40 ? -7.133 6.824 -4.555 1 97.69 40 GLN B CA 1
ATOM 2129 C C . GLN B 1 40 ? -6.906 7.719 -3.336 1 97.69 40 GLN B C 1
ATOM 2131 O O . GLN B 1 40 ? -7.016 8.945 -3.43 1 97.69 40 GLN B O 1
ATOM 2136 N N . ALA B 1 41 ? -6.625 7.125 -2.234 1 97.75 41 ALA B N 1
ATOM 2137 C CA . ALA B 1 41 ? -6.379 7.879 -1.009 1 97.75 41 ALA B CA 1
ATOM 2138 C C . ALA B 1 41 ? -5.18 8.812 -1.17 1 97.75 41 ALA B C 1
ATOM 2140 O O . ALA B 1 41 ? -5.223 9.969 -0.742 1 97.75 41 ALA B O 1
ATOM 2141 N N . ASN B 1 42 ? -4.148 8.266 -1.811 1 97.69 42 ASN B N 1
ATOM 2142 C CA . ASN B 1 42 ? -2.959 9.078 -2.043 1 97.69 42 ASN B CA 1
ATOM 2143 C C . ASN B 1 42 ? -3.25 10.25 -2.975 1 97.69 42 ASN B C 1
ATOM 2145 O O . ASN B 1 42 ? -2.75 11.352 -2.766 1 97.69 42 ASN B O 1
ATOM 2149 N N . LYS B 1 43 ? -4.031 10.047 -3.965 1 97.5 43 LYS B N 1
ATOM 2150 C CA . LYS B 1 43 ? -4.398 11.117 -4.891 1 97.5 43 LYS B CA 1
ATOM 2151 C C . LYS B 1 43 ? -5.129 12.242 -4.164 1 97.5 43 LYS B C 1
ATOM 2153 O O . LYS B 1 43 ? -4.836 13.422 -4.387 1 97.5 43 LYS B O 1
ATOM 2158 N N . GLU B 1 44 ? -6.016 11.867 -3.336 1 97.75 44 GLU B N 1
ATOM 2159 C CA . GLU B 1 44 ? -6.773 12.859 -2.576 1 97.75 44 GLU B CA 1
ATOM 2160 C C . GLU B 1 44 ? -5.871 13.617 -1.604 1 97.75 44 GLU B C 1
ATOM 2162 O O . GLU B 1 44 ? -6.004 14.828 -1.446 1 97.75 44 GLU B O 1
ATOM 2167 N N . LEU B 1 45 ? -5 12.906 -0.971 1 98.06 45 LEU B N 1
ATOM 2168 C CA . LEU B 1 45 ? -4.062 13.523 -0.042 1 98.06 45 LEU B CA 1
ATOM 2169 C C . LEU B 1 45 ? -3.137 14.492 -0.771 1 98.06 45 LEU B C 1
ATOM 2171 O O . LEU B 1 45 ? -2.885 15.602 -0.29 1 98.06 45 LEU B O 1
ATOM 2175 N N . ILE B 1 46 ? -2.68 14.086 -1.906 1 98 46 ILE B N 1
ATOM 2176 C CA . ILE B 1 46 ? -1.79 14.922 -2.707 1 98 46 ILE B CA 1
ATOM 2177 C C . ILE B 1 46 ? -2.521 16.188 -3.139 1 98 46 ILE B C 1
ATOM 2179 O O . ILE B 1 46 ? -1.969 17.281 -3.062 1 98 46 ILE B O 1
ATOM 2183 N N . GLU B 1 47 ? -3.746 16.094 -3.537 1 98.12 47 GLU B N 1
ATOM 2184 C CA . GLU B 1 47 ? -4.535 17.266 -3.914 1 98.12 47 GLU B CA 1
ATOM 2185 C C . GLU B 1 47 ? -4.75 18.188 -2.721 1 98.12 47 GLU B C 1
ATOM 2187 O O . GLU B 1 47 ? -4.699 19.406 -2.861 1 98.12 47 GLU B O 1
ATOM 2192 N N . CYS B 1 48 ? -5.023 17.594 -1.619 1 98.19 48 CYS B N 1
ATOM 2193 C CA . CYS B 1 48 ? -5.156 18.375 -0.393 1 98.19 48 CYS B CA 1
ATOM 2194 C C . CYS B 1 48 ? -3.875 19.125 -0.09 1 98.19 48 CYS B C 1
ATOM 2196 O O . CYS B 1 48 ? -3.916 20.312 0.234 1 98.19 48 CYS B O 1
ATOM 2198 N N . LEU B 1 49 ? -2.73 18.484 -0.215 1 98.38 49 LEU B N 1
ATOM 2199 C CA . LEU B 1 49 ? -1.438 19.109 0.041 1 98.38 49 LEU B CA 1
ATOM 2200 C C . LEU B 1 49 ? -1.198 20.281 -0.912 1 98.38 49 LEU B C 1
ATOM 2202 O O . LEU B 1 49 ? -0.684 21.328 -0.505 1 98.38 49 LEU B O 1
ATOM 2206 N N . LYS B 1 50 ? -1.613 20.094 -2.127 1 97.88 50 LYS B N 1
ATOM 2207 C CA . LYS B 1 50 ? -1.461 21.156 -3.102 1 97.88 50 LYS B CA 1
ATOM 2208 C C . LYS B 1 50 ? -2.309 22.375 -2.723 1 97.88 50 LYS B C 1
ATOM 2210 O O . LYS B 1 50 ? -1.876 23.516 -2.889 1 97.88 50 LYS B O 1
ATOM 2215 N N . LYS B 1 51 ? -3.484 22.156 -2.252 1 97.25 51 LYS B N 1
ATOM 2216 C CA . LYS B 1 51 ? -4.34 23.25 -1.789 1 97.25 51 LYS B CA 1
ATOM 2217 C C . LYS B 1 51 ? -3.715 23.969 -0.597 1 97.25 51 LYS B C 1
ATOM 2219 O O . LYS B 1 51 ? -3.717 25.203 -0.539 1 97.25 51 LYS B O 1
ATOM 2224 N N . ILE B 1 52 ? -3.199 23.188 0.314 1 97.12 52 ILE B N 1
ATOM 2225 C CA . ILE B 1 52 ? -2.557 23.75 1.498 1 97.12 52 ILE B CA 1
ATOM 2226 C C . ILE B 1 52 ? -1.325 24.547 1.085 1 97.12 52 ILE B C 1
ATOM 2228 O O . ILE B 1 52 ? -1.082 25.641 1.61 1 97.12 52 ILE B O 1
ATOM 2232 N N . GLN B 1 53 ? -0.589 24 0.174 1 97.44 53 GLN B N 1
ATOM 2233 C CA . GLN B 1 53 ? 0.583 24.688 -0.357 1 97.44 53 GLN B CA 1
ATOM 2234 C C . GLN B 1 53 ? 0.214 26.062 -0.903 1 97.44 53 GLN B C 1
ATOM 2236 O O . GLN B 1 53 ? 0.894 27.047 -0.619 1 97.44 53 GLN B O 1
ATOM 2241 N N . LYS B 1 54 ? -0.843 26.125 -1.689 1 96.38 54 LYS B N 1
ATOM 2242 C CA . LYS B 1 54 ? -1.288 27.391 -2.281 1 96.38 54 LYS B CA 1
ATOM 2243 C C . LYS B 1 54 ? -1.674 28.391 -1.201 1 96.38 54 LYS B C 1
ATOM 2245 O O . LYS B 1 54 ? -1.342 29.578 -1.303 1 96.38 54 LYS B O 1
ATOM 2250 N N . GLN B 1 55 ? -2.273 27.953 -0.216 1 93.5 55 GLN B N 1
ATOM 2251 C CA . GLN B 1 55 ? -2.689 28.812 0.881 1 93.5 55 GLN B CA 1
ATOM 2252 C C . GLN B 1 55 ? -1.482 29.344 1.65 1 93.5 55 GLN B C 1
ATOM 2254 O O . GLN B 1 55 ? -1.436 30.531 2.006 1 93.5 55 GLN B O 1
ATOM 2259 N N . LEU B 1 56 ? -0.536 28.547 1.884 1 94.38 56 LEU B N 1
ATOM 2260 C CA . LEU B 1 56 ? 0.635 28.891 2.688 1 94.38 56 LEU B CA 1
ATOM 2261 C C . LEU B 1 56 ? 1.574 29.812 1.92 1 94.38 56 LEU B C 1
ATOM 2263 O O . LEU B 1 56 ? 2.406 30.5 2.521 1 94.38 56 LEU B O 1
ATOM 2267 N N . SER B 1 57 ? 1.497 29.828 0.613 1 93.62 57 SER B N 1
ATOM 2268 C CA . SER B 1 57 ? 2.449 30.547 -0.231 1 93.62 57 SER B CA 1
ATOM 2269 C C . SER B 1 57 ? 2.451 32.031 0.078 1 93.62 57 SER B C 1
ATOM 2271 O O . SER B 1 57 ? 3.477 32.719 -0.064 1 93.62 57 SER B O 1
ATOM 2273 N N . SER B 1 58 ? 1.315 32.531 0.552 1 89.5 58 SER B N 1
ATOM 2274 C CA . SER B 1 58 ? 1.228 33.969 0.843 1 89.5 58 SER B CA 1
ATOM 2275 C C . SER B 1 58 ? 1.634 34.281 2.283 1 89.5 58 SER B C 1
ATOM 2277 O O . SER B 1 58 ? 2.045 35.375 2.6 1 89.5 58 SER B O 1
ATOM 2279 N N . GLU B 1 59 ? 1.605 33.375 3.154 1 89.06 59 GLU B N 1
ATOM 2280 C CA . GLU B 1 59 ? 1.882 33.562 4.574 1 89.06 59 GLU B CA 1
ATOM 2281 C C . GLU B 1 59 ? 3.312 33.156 4.922 1 89.06 59 GLU B C 1
ATOM 2283 O O . GLU B 1 59 ? 4.113 34 5.348 1 89.06 59 GLU B O 1
ATOM 2288 N N . ILE B 1 60 ? 3.562 31.906 4.645 1 94.06 60 ILE B N 1
ATOM 2289 C CA . ILE B 1 60 ? 4.879 31.359 4.957 1 94.06 60 ILE B CA 1
ATOM 2290 C C . ILE B 1 60 ? 5.41 30.578 3.758 1 94.06 60 ILE B C 1
ATOM 2292 O O . ILE B 1 60 ? 5.371 29.344 3.744 1 94.06 60 ILE B O 1
ATOM 2296 N N . PRO B 1 61 ? 6.062 31.25 2.795 1 96 61 PRO B N 1
ATOM 2297 C CA . PRO B 1 61 ? 6.453 30.656 1.519 1 96 61 PRO B CA 1
ATOM 2298 C C . PRO B 1 61 ? 7.355 29.438 1.696 1 96 61 PRO B C 1
ATOM 2300 O O . PRO B 1 61 ? 7.223 28.453 0.963 1 96 61 PRO B O 1
ATOM 2303 N N . LYS B 1 62 ? 8.273 29.469 2.615 1 96.31 62 LYS B N 1
ATOM 2304 C CA . LYS B 1 62 ? 9.203 28.344 2.789 1 96.31 62 LYS B CA 1
ATOM 2305 C C . LYS B 1 62 ? 8.484 27.109 3.32 1 96.31 62 LYS B C 1
ATOM 2307 O O . LYS B 1 62 ? 8.875 25.984 3.016 1 96.31 62 LYS B O 1
ATOM 2312 N N . LEU B 1 63 ? 7.438 27.312 4.109 1 96.5 63 LEU B N 1
ATOM 2313 C CA . LEU B 1 63 ? 6.613 26.188 4.535 1 96.5 63 LEU B CA 1
ATOM 2314 C C . LEU B 1 63 ? 5.832 25.609 3.361 1 96.5 63 LEU B C 1
ATOM 2316 O O . LEU B 1 63 ? 5.648 24.391 3.271 1 96.5 63 LEU B O 1
ATOM 2320 N N . ALA B 1 64 ? 5.352 26.453 2.471 1 97 64 ALA B N 1
ATOM 2321 C CA . ALA B 1 64 ? 4.691 26 1.248 1 97 64 ALA B CA 1
ATOM 2322 C C . ALA B 1 64 ? 5.609 25.094 0.427 1 97 64 ALA B C 1
ATOM 2324 O O . ALA B 1 64 ? 5.164 24.094 -0.141 1 97 64 ALA B O 1
ATOM 2325 N N . GLU B 1 65 ? 6.855 25.469 0.391 1 97 65 GLU B N 1
ATOM 2326 C CA . GLU B 1 65 ? 7.836 24.656 -0.329 1 97 65 GLU B CA 1
ATOM 2327 C C . GLU B 1 65 ? 7.977 23.266 0.3 1 97 65 GLU B C 1
ATOM 2329 O O . GLU B 1 65 ? 8.102 22.266 -0.409 1 97 65 GLU B O 1
ATOM 2334 N N . VAL B 1 66 ? 8.008 23.25 1.605 1 96.88 66 VAL B N 1
ATOM 2335 C CA . VAL B 1 66 ? 8.078 21.984 2.322 1 96.88 66 VAL B CA 1
ATOM 2336 C C . VAL B 1 66 ? 6.898 21.094 1.934 1 96.88 66 VAL B C 1
ATOM 2338 O O . VAL B 1 66 ? 7.078 19.922 1.583 1 96.88 66 VAL B O 1
ATOM 2341 N N . VAL B 1 67 ? 5.703 21.625 1.936 1 97.75 67 VAL B N 1
ATOM 2342 C CA . VAL B 1 67 ? 4.496 20.875 1.597 1 97.75 67 VAL B CA 1
ATOM 2343 C C . VAL B 1 67 ? 4.574 20.406 0.148 1 97.75 67 VAL B C 1
ATOM 2345 O O . VAL B 1 67 ? 4.168 19.281 -0.163 1 97.75 67 VAL B O 1
ATOM 2348 N N . SER B 1 68 ? 5.137 21.234 -0.693 1 97.69 68 SER B N 1
ATOM 2349 C CA . SER B 1 68 ? 5.316 20.875 -2.094 1 97.69 68 SER B CA 1
ATOM 2350 C C . SER B 1 68 ? 6.242 19.672 -2.234 1 97.69 68 SER B C 1
ATOM 2352 O O . SER B 1 68 ? 5.988 18.781 -3.047 1 97.69 68 SER B O 1
ATOM 2354 N N . LEU B 1 69 ? 7.289 19.656 -1.492 1 97.44 69 LEU B N 1
ATOM 2355 C CA . LEU B 1 69 ? 8.234 18.531 -1.518 1 97.44 69 LEU B CA 1
ATOM 2356 C C . LEU B 1 69 ? 7.555 17.234 -1.089 1 97.44 69 LEU B C 1
ATOM 2358 O O . LEU B 1 69 ? 7.781 16.188 -1.692 1 97.44 69 LEU B O 1
ATOM 2362 N N . VAL B 1 70 ? 6.754 17.297 -0.072 1 97.69 70 VAL B N 1
ATOM 2363 C CA . VAL B 1 70 ? 6.031 16.125 0.406 1 97.69 70 VAL B CA 1
ATOM 2364 C C . VAL B 1 70 ? 5.078 15.617 -0.678 1 97.69 70 VAL B C 1
ATOM 2366 O O . VAL B 1 70 ? 5.051 14.43 -0.989 1 97.69 70 VAL B O 1
ATOM 2369 N N . ALA B 1 71 ? 4.316 16.547 -1.257 1 97.88 71 ALA B N 1
ATOM 2370 C CA . ALA B 1 71 ? 3.377 16.188 -2.318 1 97.88 71 ALA B CA 1
ATOM 2371 C C . ALA B 1 71 ? 4.098 15.523 -3.484 1 97.88 71 ALA B C 1
ATOM 2373 O O . ALA B 1 71 ? 3.611 14.531 -4.039 1 97.88 71 ALA B O 1
ATOM 2374 N N . GLU B 1 72 ? 5.223 16.047 -3.816 1 97.25 72 GLU B N 1
ATOM 2375 C CA . GLU B 1 72 ? 6.008 15.5 -4.914 1 97.25 72 GLU B CA 1
ATOM 2376 C C . GLU B 1 72 ? 6.48 14.078 -4.598 1 97.25 72 GLU B C 1
ATOM 2378 O O . GLU B 1 72 ? 6.395 13.188 -5.445 1 97.25 72 GLU B O 1
ATOM 2383 N N . SER B 1 73 ? 6.973 13.93 -3.418 1 97.06 73 SER B N 1
ATOM 2384 C CA . SER B 1 73 ? 7.445 12.609 -3.02 1 97.06 73 SER B CA 1
ATOM 2385 C C . SER B 1 73 ? 6.305 11.602 -2.998 1 97.06 73 SER B C 1
ATOM 2387 O O . SER B 1 73 ? 6.48 10.453 -3.418 1 97.06 73 SER B O 1
ATOM 2389 N N . MET B 1 74 ? 5.168 11.992 -2.539 1 96.88 74 MET B N 1
ATOM 2390 C CA . MET B 1 74 ? 4.004 11.117 -2.51 1 96.88 74 MET B CA 1
ATOM 2391 C C . MET B 1 74 ? 3.549 10.766 -3.924 1 96.88 74 MET B C 1
ATOM 2393 O O . MET B 1 74 ? 3.076 9.656 -4.172 1 96.88 74 MET B O 1
ATOM 2397 N N . SER B 1 75 ? 3.709 11.734 -4.816 1 97.56 75 SER B N 1
ATOM 2398 C CA . SER B 1 75 ? 3.342 11.492 -6.207 1 97.56 75 SER B CA 1
ATOM 2399 C C . SER B 1 75 ? 4.211 10.398 -6.824 1 97.56 75 SER B C 1
ATOM 2401 O O . SER B 1 75 ? 3.727 9.594 -7.625 1 97.56 75 SER B O 1
ATOM 2403 N N . VAL B 1 76 ? 5.457 10.391 -6.508 1 95.94 76 VAL B N 1
ATOM 2404 C CA . VAL B 1 76 ? 6.348 9.336 -6.98 1 95.94 76 VAL B CA 1
ATOM 2405 C C . VAL B 1 76 ? 5.875 7.984 -6.457 1 95.94 76 VAL B C 1
ATOM 2407 O O . VAL B 1 76 ? 5.742 7.027 -7.223 1 95.94 76 VAL B O 1
ATOM 2410 N N . GLY B 1 77 ? 5.609 7.957 -5.129 1 93.94 77 GLY B N 1
ATOM 2411 C CA . GLY B 1 77 ? 5.098 6.727 -4.551 1 93.94 77 GLY B CA 1
ATOM 2412 C C . GLY B 1 77 ? 3.801 6.262 -5.184 1 93.94 77 GLY B C 1
ATOM 2413 O O . GLY B 1 77 ? 3.607 5.066 -5.414 1 93.94 77 GLY B O 1
ATOM 2414 N N . GLN B 1 78 ? 2.963 7.18 -5.461 1 96.31 78 GLN B N 1
ATOM 2415 C CA . GLN B 1 78 ? 1.676 6.883 -6.078 1 96.31 78 GLN B CA 1
ATOM 2416 C C . GLN B 1 78 ? 1.86 6.301 -7.477 1 96.31 78 GLN B C 1
ATOM 2418 O O . GLN B 1 78 ? 1.22 5.312 -7.836 1 96.31 78 GLN B O 1
ATOM 2423 N N . LYS B 1 79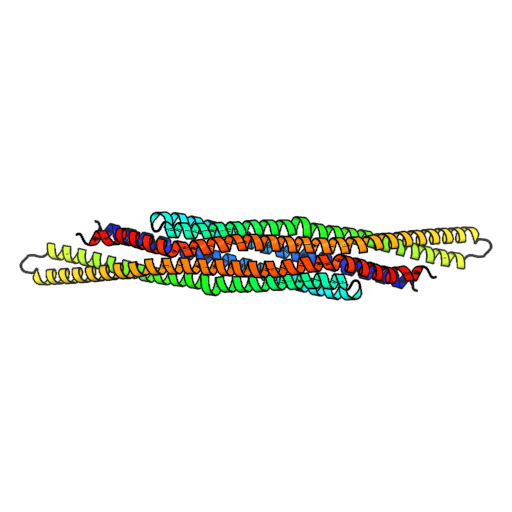 ? 2.668 6.855 -8.273 1 96.81 79 LYS B N 1
ATOM 2424 C CA . LYS B 1 79 ? 2.943 6.371 -9.625 1 96.81 79 LYS B CA 1
ATOM 2425 C C . LYS B 1 79 ? 3.504 4.953 -9.594 1 96.81 79 LYS B C 1
ATOM 2427 O O . LYS B 1 79 ? 3.115 4.109 -10.406 1 96.81 79 LYS B O 1
ATOM 2432 N N . LYS B 1 80 ? 4.387 4.715 -8.703 1 96.5 80 LYS B N 1
ATOM 2433 C CA . LYS B 1 80 ? 4.977 3.385 -8.578 1 96.5 80 LYS B CA 1
ATOM 2434 C C . LYS B 1 80 ? 3.934 2.357 -8.148 1 96.5 80 LYS B C 1
ATOM 2436 O O . LYS B 1 80 ? 3.949 1.216 -8.609 1 96.5 80 LYS B O 1
ATOM 2441 N N . ASN B 1 81 ? 3.092 2.805 -7.234 1 96.12 81 ASN B N 1
ATOM 2442 C CA . ASN B 1 81 ? 1.981 1.943 -6.84 1 96.12 81 ASN B CA 1
ATOM 2443 C C . ASN B 1 81 ? 1.126 1.548 -8.039 1 96.12 81 ASN B C 1
ATOM 2445 O O . ASN B 1 81 ? 0.724 0.391 -8.172 1 96.12 81 ASN B O 1
ATOM 2449 N N . MET B 1 82 ? 0.864 2.414 -8.922 1 96.75 82 MET B N 1
ATOM 2450 C CA . MET B 1 82 ? 0.053 2.143 -10.102 1 96.75 82 MET B CA 1
ATOM 2451 C C . MET B 1 82 ? 0.768 1.178 -11.047 1 96.75 82 MET B C 1
ATOM 2453 O O . MET B 1 82 ? 0.138 0.298 -11.633 1 96.75 82 MET B O 1
ATOM 2457 N N . GLU B 1 83 ? 2.025 1.326 -11.219 1 96.56 83 GLU B N 1
ATOM 2458 C CA . GLU B 1 83 ? 2.811 0.396 -12.031 1 96.56 83 GLU B CA 1
ATOM 2459 C C . GLU B 1 83 ? 2.76 -1.016 -11.445 1 96.56 83 GLU B C 1
ATOM 2461 O O . GLU B 1 83 ? 2.658 -1.993 -12.195 1 96.56 83 GLU B O 1
ATOM 2466 N N . TYR B 1 84 ? 2.885 -1.032 -10.141 1 97.25 84 TYR B N 1
ATOM 2467 C CA . TYR B 1 84 ? 2.812 -2.311 -9.445 1 97.25 84 TYR B CA 1
ATOM 2468 C C . TYR B 1 84 ? 1.463 -2.98 -9.672 1 97.25 84 TYR B C 1
ATOM 2470 O O . TYR B 1 84 ? 1.399 -4.172 -9.992 1 97.25 84 TYR B O 1
ATOM 2478 N N . VAL B 1 85 ? 0.404 -2.219 -9.539 1 97.5 85 VAL B N 1
ATOM 2479 C CA . VAL B 1 85 ? -0.944 -2.725 -9.773 1 97.5 85 VAL B CA 1
ATOM 2480 C C . VAL B 1 85 ? -1.068 -3.213 -11.219 1 97.5 85 VAL B C 1
ATOM 2482 O O . VAL B 1 85 ? -1.635 -4.277 -11.469 1 97.5 85 VAL B O 1
ATOM 2485 N N . ASP B 1 86 ? -0.546 -2.521 -12.125 1 97.44 86 ASP B N 1
ATOM 2486 C CA . ASP B 1 86 ? -0.589 -2.889 -13.539 1 97.44 86 ASP B CA 1
ATOM 2487 C C . ASP B 1 86 ? 0.132 -4.211 -13.781 1 97.44 86 ASP B C 1
ATOM 2489 O O . ASP B 1 86 ? -0.352 -5.059 -14.539 1 97.44 86 ASP B O 1
ATOM 2493 N N . LEU B 1 87 ? 1.27 -4.371 -13.164 1 97.81 87 LEU B N 1
ATOM 2494 C CA . LEU B 1 87 ? 2 -5.625 -13.297 1 97.81 87 LEU B CA 1
ATOM 2495 C C . LEU B 1 87 ? 1.167 -6.797 -12.781 1 97.81 87 LEU B C 1
ATOM 2497 O O . LEU B 1 87 ? 1.081 -7.836 -13.438 1 97.81 87 LEU B O 1
ATOM 2501 N N . ILE B 1 88 ? 0.583 -6.629 -11.648 1 97.88 88 ILE B N 1
ATOM 2502 C CA . ILE B 1 88 ? -0.217 -7.691 -11.047 1 97.88 88 ILE B CA 1
ATOM 2503 C C . ILE B 1 88 ? -1.352 -8.078 -11.992 1 97.88 88 ILE B C 1
ATOM 2505 O O . ILE B 1 88 ? -1.538 -9.258 -12.297 1 97.88 88 ILE B O 1
ATOM 2509 N N . LYS B 1 89 ? -2.031 -7.141 -12.523 1 96.94 89 LYS B N 1
ATOM 2510 C CA . LYS B 1 89 ? -3.238 -7.387 -13.305 1 96.94 89 LYS B CA 1
ATOM 2511 C C . LYS B 1 89 ? -2.893 -7.863 -14.719 1 96.94 89 LYS B C 1
ATOM 2513 O O . LYS B 1 89 ? -3.529 -8.781 -15.242 1 96.94 89 LYS B O 1
ATOM 2518 N N . SER B 1 90 ? -1.877 -7.301 -15.258 1 96.38 90 SER B N 1
ATOM 2519 C CA . SER B 1 90 ? -1.633 -7.535 -16.672 1 96.38 90 SER B CA 1
ATOM 2520 C C . SER B 1 90 ? -0.65 -8.68 -16.891 1 96.38 90 SER B C 1
ATOM 2522 O O . SER B 1 90 ? -0.612 -9.289 -17.953 1 96.38 90 SER B O 1
ATOM 2524 N N . LYS B 1 91 ? 0.12 -8.969 -15.961 1 96.5 91 LYS B N 1
ATOM 2525 C CA . LYS B 1 91 ? 1.139 -9.992 -16.188 1 96.5 91 LYS B CA 1
ATOM 2526 C C . LYS B 1 91 ? 0.959 -11.172 -15.242 1 96.5 91 LYS B C 1
ATOM 2528 O O . LYS B 1 91 ? 0.85 -12.312 -15.68 1 96.5 91 LYS B O 1
ATOM 2533 N N . ILE B 1 92 ? 0.844 -10.914 -13.984 1 97.69 92 ILE B N 1
ATOM 2534 C CA . ILE B 1 92 ? 0.811 -11.984 -12.992 1 97.69 92 ILE B CA 1
ATOM 2535 C C . ILE B 1 92 ? -0.491 -12.773 -13.125 1 97.69 92 ILE B C 1
ATOM 2537 O O . ILE B 1 92 ? -0.471 -13.984 -13.344 1 97.69 92 ILE B O 1
ATOM 2541 N N . ILE B 1 93 ? -1.581 -12.07 -13.023 1 97.44 93 ILE B N 1
ATOM 2542 C CA . ILE B 1 93 ? -2.879 -12.734 -13.102 1 97.44 93 ILE B CA 1
ATOM 2543 C C . ILE B 1 93 ? -3.041 -13.383 -14.477 1 97.44 93 ILE B C 1
ATOM 2545 O O . ILE B 1 93 ? -3.564 -14.5 -14.578 1 97.44 93 ILE B O 1
ATOM 2549 N N . LEU B 1 94 ? -2.531 -12.75 -15.516 1 96.5 94 LEU B N 1
ATOM 2550 C CA . LEU B 1 94 ? -2.598 -13.312 -16.859 1 96.5 94 LEU B CA 1
ATOM 2551 C C . LEU B 1 94 ? -1.803 -14.617 -16.938 1 96.5 94 LEU B C 1
ATOM 2553 O O . LEU B 1 94 ? -2.268 -15.594 -17.531 1 96.5 94 LEU B O 1
ATOM 2557 N N . SER B 1 95 ? -0.648 -14.609 -16.391 1 96.5 95 SER B N 1
ATOM 2558 C CA . SER B 1 95 ? 0.184 -15.812 -16.375 1 96.5 95 SER B CA 1
ATOM 2559 C C . SER B 1 95 ? -0.503 -16.938 -15.617 1 96.5 95 SER B C 1
ATOM 2561 O O . SER B 1 95 ? -0.523 -18.078 -16.094 1 96.5 95 SER B O 1
ATOM 2563 N N . LEU B 1 96 ? -1.077 -16.656 -14.516 1 97.81 96 LEU B N 1
ATOM 2564 C CA . LEU B 1 96 ? -1.776 -17.656 -13.719 1 97.81 96 LEU B CA 1
ATOM 2565 C C . LEU B 1 96 ? -2.971 -18.219 -14.477 1 97.81 96 LEU B C 1
ATOM 2567 O O . LEU B 1 96 ? -3.195 -19.438 -14.477 1 97.81 96 LEU B O 1
ATOM 2571 N N . ASN B 1 97 ? -3.676 -17.359 -15.156 1 96.56 97 ASN B N 1
ATOM 2572 C CA . ASN B 1 97 ? -4.797 -17.797 -15.977 1 96.56 97 ASN B CA 1
ATOM 2573 C C . ASN B 1 97 ? -4.332 -18.688 -17.141 1 96.56 97 ASN B C 1
ATOM 2575 O O . ASN B 1 97 ? -5.016 -19.641 -17.5 1 96.56 97 ASN B O 1
ATOM 2579 N N . GLY B 1 98 ? -3.184 -18.312 -17.734 1 96.19 98 GLY B N 1
ATOM 2580 C CA . GLY B 1 98 ? -2.602 -19.156 -18.766 1 96.19 98 GLY B CA 1
ATOM 2581 C C . GLY B 1 98 ? -2.287 -20.562 -18.281 1 96.19 98 GLY B C 1
ATOM 2582 O O . GLY B 1 98 ? -2.518 -21.547 -18.984 1 96.19 98 GLY B O 1
ATOM 2583 N N . GLN B 1 99 ? -1.825 -20.672 -17.094 1 97.19 99 GLN B N 1
ATOM 2584 C CA . GLN B 1 99 ? -1.531 -21.984 -1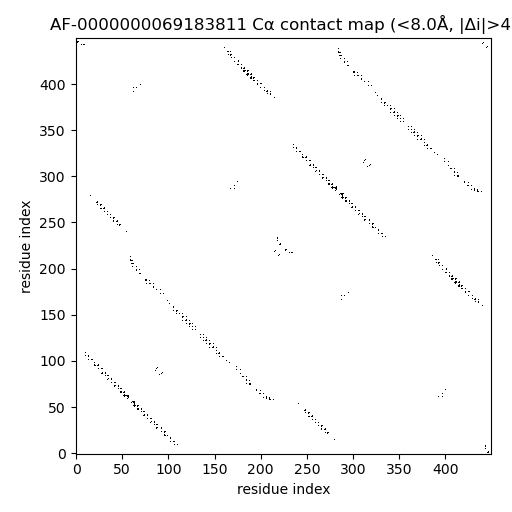6.5 1 97.19 99 GLN B CA 1
ATOM 2585 C C . GLN B 1 99 ? -2.809 -22.781 -16.266 1 97.19 99 GLN B C 1
ATOM 2587 O O . GLN B 1 99 ? -2.824 -24 -16.453 1 97.19 99 GLN B O 1
ATOM 2592 N N . LEU B 1 100 ? -3.85 -22.062 -15.867 1 97.75 100 LEU B N 1
ATOM 2593 C CA . LEU B 1 100 ? -5.129 -22.734 -15.664 1 97.75 100 LEU B CA 1
ATOM 2594 C C . LEU B 1 100 ? -5.641 -23.344 -16.969 1 97.75 100 LEU B C 1
ATOM 2596 O O . LEU B 1 100 ? -6.18 -24.453 -16.969 1 97.75 100 LEU B O 1
ATOM 2600 N N . GLU B 1 101 ? -5.398 -22.719 -18.078 1 97.75 101 GLU B N 1
ATOM 2601 C CA . GLU B 1 101 ? -5.785 -23.25 -19.391 1 97.75 101 GLU B CA 1
ATOM 2602 C C . GLU B 1 101 ? -4.949 -24.469 -19.75 1 97.75 101 GLU B C 1
ATOM 2604 O O . GLU B 1 101 ? -5.465 -25.438 -20.312 1 97.75 101 GLU B O 1
ATOM 2609 N N . GLN B 1 102 ? -3.691 -24.422 -19.406 1 97.56 102 GLN B N 1
ATOM 2610 C CA . GLN B 1 102 ? -2.824 -25.562 -19.672 1 97.56 102 GLN B CA 1
ATOM 2611 C C . GLN B 1 102 ? -3.273 -26.781 -18.859 1 97.56 102 GLN B C 1
ATOM 2613 O O . GLN B 1 102 ? -3.283 -27.906 -19.375 1 97.56 102 GLN B O 1
ATOM 2618 N N . ILE B 1 103 ? -3.621 -26.547 -17.609 1 97.94 103 ILE B N 1
ATOM 2619 C CA . ILE B 1 103 ? -4.074 -27.625 -16.75 1 97.94 103 ILE B CA 1
ATOM 2620 C C . ILE B 1 103 ? -5.332 -28.266 -17.344 1 97.94 103 ILE B C 1
ATOM 2622 O O . ILE B 1 103 ? -5.453 -29.5 -17.391 1 97.94 103 ILE B O 1
ATOM 2626 N N . LYS B 1 104 ? -6.273 -27.469 -17.844 1 97.69 104 LYS B N 1
ATOM 2627 C CA . LYS B 1 104 ? -7.492 -27.969 -18.469 1 97.69 104 LYS B CA 1
ATOM 2628 C C . LYS B 1 104 ? -7.168 -28.875 -19.656 1 97.69 104 LYS B C 1
ATOM 2630 O O . LYS B 1 104 ? -7.793 -29.922 -19.828 1 97.69 104 LYS B O 1
ATOM 2635 N N . THR B 1 105 ? -6.211 -28.5 -20.422 1 97.94 105 THR B N 1
ATOM 2636 C CA . THR B 1 105 ? -5.805 -29.266 -21.594 1 97.94 105 THR B CA 1
ATOM 2637 C C . THR B 1 105 ? -5.211 -30.609 -21.172 1 97.94 105 THR B C 1
ATOM 2639 O O . THR B 1 105 ? -5.516 -31.656 -21.766 1 97.94 105 THR B O 1
ATOM 2642 N N . LYS B 1 106 ? -4.367 -30.578 -20.094 1 97.69 106 LYS B N 1
ATOM 2643 C CA . LYS B 1 106 ? -3.76 -31.812 -19.625 1 97.69 106 LYS B CA 1
ATOM 2644 C C . LYS B 1 106 ? -4.805 -32.75 -19 1 97.69 106 LYS B C 1
ATOM 2646 O O . LYS B 1 106 ? -4.719 -33.969 -19.125 1 97.69 106 LYS B O 1
ATOM 2651 N N . GLN B 1 107 ? -5.77 -32.125 -18.359 1 97.12 107 GLN B N 1
ATOM 2652 C CA . GLN B 1 107 ? -6.855 -32.938 -17.797 1 97.12 107 GLN B CA 1
ATOM 2653 C C . GLN B 1 107 ? -7.66 -33.625 -18.891 1 97.12 107 GLN B C 1
ATOM 2655 O O . GLN B 1 107 ? -8.078 -34.781 -18.734 1 97.12 107 GLN B O 1
ATOM 2660 N N . LYS B 1 108 ? -7.84 -32.969 -20.031 1 97.56 108 LYS B N 1
ATOM 2661 C CA . LYS B 1 108 ? -8.539 -33.594 -21.156 1 97.56 108 LYS B CA 1
ATOM 2662 C C . LYS B 1 108 ? -7.754 -34.75 -21.719 1 97.56 108 LYS B C 1
ATOM 2664 O O . LYS B 1 108 ? -8.344 -35.781 -22.094 1 97.56 108 LYS B O 1
ATOM 2669 N N . LEU B 1 109 ? -6.453 -34.625 -21.797 1 97.06 109 LEU B N 1
ATOM 2670 C CA . LEU B 1 109 ? -5.609 -35.719 -22.25 1 97.06 109 LEU B CA 1
ATOM 2671 C C . LEU B 1 109 ? -5.688 -36.906 -21.312 1 97.06 109 LEU B C 1
ATOM 2673 O O . LEU B 1 109 ? -5.707 -38.062 -21.75 1 97.06 109 LEU B O 1
ATOM 2677 N N . LEU B 1 110 ? -5.68 -36.594 -20.016 1 96.25 110 LEU B N 1
ATOM 2678 C CA . LEU B 1 110 ? -5.809 -37.656 -19.016 1 96.25 110 LEU B CA 1
ATOM 2679 C C . LEU B 1 110 ? -7.152 -38.344 -19.156 1 96.25 110 LEU B C 1
ATOM 2681 O O . LEU B 1 110 ? -7.215 -39.594 -19.078 1 96.25 110 LEU B O 1
ATOM 2685 N N . ASP B 1 111 ? -8.25 -37.688 -19.391 1 95.88 111 ASP B N 1
ATOM 2686 C CA . ASP B 1 111 ? -9.586 -38.25 -19.578 1 95.88 111 ASP B CA 1
ATOM 2687 C C . ASP B 1 111 ? -9.633 -39.125 -20.844 1 95.88 111 ASP B C 1
ATOM 2689 O O . ASP B 1 111 ? -10.25 -40.188 -20.844 1 95.88 111 ASP B O 1
ATOM 2693 N N . ASP B 1 112 ? -9 -38.625 -21.891 1 96.62 112 ASP B N 1
ATOM 2694 C CA . ASP B 1 112 ? -8.938 -39.406 -23.125 1 96.62 112 ASP B CA 1
ATOM 2695 C C . ASP B 1 112 ? -8.219 -40.719 -22.922 1 96.62 112 ASP B C 1
ATOM 2697 O O . ASP B 1 112 ? -8.672 -41.781 -23.406 1 96.62 112 ASP B O 1
ATOM 2701 N N . TYR B 1 113 ? -7.121 -40.625 -22.203 1 95.38 113 TYR B N 1
ATOM 2702 C CA . TYR B 1 113 ? -6.379 -41.844 -21.891 1 95.38 113 TYR B CA 1
ATOM 2703 C C . TYR B 1 113 ? -7.234 -42.844 -21.094 1 95.38 113 TYR B C 1
ATOM 2705 O O . TYR B 1 113 ? -7.254 -44.031 -21.375 1 95.38 113 TYR B O 1
ATOM 2713 N N . LYS B 1 114 ? -7.961 -42.312 -20.094 1 94.06 114 LYS B N 1
ATOM 2714 C CA . LYS B 1 114 ? -8.828 -43.156 -19.266 1 94.06 114 LYS B CA 1
ATOM 2715 C C . LYS B 1 114 ? -9.93 -43.812 -20.109 1 94.06 114 LYS B C 1
ATOM 2717 O O . LYS B 1 114 ? -10.242 -45 -19.938 1 94.06 114 LYS B O 1
ATOM 2722 N N . ALA B 1 115 ? -10.516 -43.062 -21 1 95.88 115 ALA B N 1
ATOM 2723 C CA . ALA B 1 115 ? -11.562 -43.562 -21.891 1 95.88 115 ALA B CA 1
ATOM 2724 C C . ALA B 1 115 ? -11.023 -44.688 -22.766 1 95.88 115 ALA B C 1
ATOM 2726 O O . ALA B 1 115 ? -11.68 -45.719 -22.953 1 95.88 115 ALA B O 1
ATOM 2727 N N . LYS B 1 116 ? -9.844 -44.469 -23.297 1 96.06 116 LYS B N 1
ATOM 2728 C CA . LYS B 1 116 ? -9.242 -45.469 -24.156 1 96.06 116 LYS B CA 1
ATOM 2729 C C . LYS B 1 116 ? -8.883 -46.719 -23.375 1 96.06 116 LYS B C 1
ATOM 2731 O O . LYS B 1 116 ? -8.953 -47.844 -23.906 1 96.06 116 LYS B O 1
ATOM 2736 N N . THR B 1 117 ? -8.453 -46.531 -22.109 1 94.31 117 THR B N 1
ATOM 2737 C CA . THR B 1 117 ? -8.164 -47.688 -21.234 1 94.31 117 THR B CA 1
ATOM 2738 C C . THR B 1 117 ? -9.43 -48.5 -20.984 1 94.31 117 THR B C 1
ATOM 2740 O O . THR B 1 117 ? -9.383 -49.719 -21 1 94.31 117 THR B O 1
ATOM 2743 N N . ALA B 1 118 ? -10.539 -47.812 -20.766 1 94.81 118 ALA B N 1
ATOM 2744 C CA . ALA B 1 118 ? -11.812 -48.5 -20.562 1 94.81 118 ALA B CA 1
ATOM 2745 C C . ALA B 1 118 ? -12.242 -49.25 -21.797 1 94.81 118 ALA B C 1
ATOM 2747 O O . ALA B 1 118 ? -12.75 -50.375 -21.719 1 94.81 118 ALA B O 1
ATOM 2748 N N . ILE B 1 119 ? -12.055 -48.656 -22.984 1 97 119 ILE B N 1
ATOM 2749 C CA . ILE B 1 119 ? -12.422 -49.281 -24.25 1 97 119 ILE B CA 1
ATOM 2750 C C . ILE B 1 119 ? -11.578 -50.531 -24.469 1 97 119 ILE B C 1
ATOM 2752 O O . ILE B 1 119 ? -12.094 -51.562 -24.891 1 97 119 ILE B O 1
ATOM 2756 N N . GLU B 1 120 ? -10.289 -50.406 -24.188 1 95.81 120 GLU B N 1
ATOM 2757 C CA . GLU B 1 120 ? -9.406 -51.562 -24.344 1 95.81 120 GLU B CA 1
ATOM 2758 C C . GLU B 1 120 ? -9.82 -52.688 -23.422 1 95.81 120 GLU B C 1
ATOM 2760 O O . GLU B 1 120 ? -9.812 -53.844 -23.828 1 95.81 120 GLU B O 1
ATOM 2765 N N . ALA B 1 121 ? -10.141 -52.375 -22.172 1 94.75 121 ALA B N 1
ATOM 2766 C CA . ALA B 1 121 ? -10.578 -53.375 -21.219 1 94.75 121 ALA B CA 1
ATOM 2767 C C . ALA B 1 121 ? -11.852 -54.062 -21.688 1 94.75 121 ALA B C 1
ATOM 2769 O O . ALA B 1 121 ? -11.984 -55.281 -21.578 1 94.75 121 ALA B O 1
ATOM 2770 N N . ASP B 1 122 ? -12.758 -53.375 -22.266 1 95.75 122 ASP B N 1
ATOM 2771 C CA . ASP B 1 122 ? -14.008 -53.906 -22.781 1 95.75 122 ASP B CA 1
ATOM 2772 C C . ASP B 1 122 ? -13.758 -54.812 -23.969 1 95.75 122 ASP B C 1
ATOM 2774 O O . ASP B 1 122 ? -14.336 -55.906 -24.062 1 95.75 122 ASP B O 1
ATOM 2778 N N . ARG B 1 123 ? -12.945 -54.375 -24.844 1 94.56 123 ARG B N 1
ATOM 2779 C CA . ARG B 1 123 ? -12.625 -55.188 -26.031 1 94.56 123 ARG B CA 1
ATOM 2780 C C . ARG B 1 123 ? -11.883 -56.469 -25.641 1 94.56 123 ARG B C 1
ATOM 2782 O O . ARG B 1 123 ? -12.047 -57.5 -26.281 1 94.56 123 ARG B O 1
ATOM 2789 N N . ASP B 1 124 ? -11.062 -56.344 -24.609 1 93.31 124 ASP B N 1
ATOM 2790 C CA . ASP B 1 124 ? -10.344 -57.531 -24.109 1 93.31 124 ASP B CA 1
ATOM 2791 C C . ASP B 1 124 ? -11.312 -58.562 -23.531 1 93.31 124 ASP B C 1
ATOM 2793 O O . ASP B 1 124 ? -11.172 -59.75 -23.766 1 93.31 124 ASP B O 1
ATOM 2797 N N . GLN B 1 125 ? -12.312 -58.125 -22.781 1 93.75 125 GLN B N 1
ATOM 2798 C CA . GLN B 1 125 ? -13.312 -59 -22.219 1 93.75 125 GLN B CA 1
ATOM 2799 C C . GLN B 1 125 ? -14.117 -59.688 -23.312 1 93.75 125 GLN B C 1
ATOM 2801 O O . GLN B 1 125 ? -14.383 -60.906 -23.234 1 93.75 125 GLN B O 1
ATOM 2806 N N . LYS B 1 126 ? -14.445 -58.969 -24.344 1 91.75 126 LYS B N 1
ATOM 2807 C CA . LYS B 1 126 ? -15.195 -59.531 -25.469 1 91.75 126 LYS B CA 1
ATOM 2808 C C . LYS B 1 126 ? -14.367 -60.562 -26.219 1 91.75 126 LYS B C 1
ATOM 2810 O O . LYS B 1 126 ? -14.891 -61.625 -26.641 1 91.75 126 LYS B O 1
ATOM 2815 N N . ARG B 1 127 ? -13.125 -60.25 -26.406 1 90.69 127 ARG B N 1
ATOM 2816 C CA . ARG B 1 127 ? -12.219 -61.156 -27.078 1 90.69 127 ARG B CA 1
ATOM 2817 C C . ARG B 1 127 ? -12.102 -62.469 -26.312 1 90.69 127 ARG B C 1
ATOM 2819 O O . ARG B 1 127 ? -12.133 -63.562 -26.906 1 90.69 127 ARG B O 1
ATOM 2826 N N . LYS B 1 128 ? -12.055 -62.406 -24.984 1 89.75 128 LYS B N 1
ATOM 2827 C CA . LYS B 1 128 ? -11.906 -63.562 -24.141 1 89.75 128 LYS B CA 1
ATOM 2828 C C . LYS B 1 128 ? -13.188 -64.375 -24.125 1 89.75 128 LYS B C 1
ATOM 2830 O O . LYS B 1 128 ? -13.148 -65.625 -23.969 1 89.75 128 LYS B O 1
ATOM 2835 N N . ASN B 1 129 ? -14.273 -63.812 -24.375 1 89 129 ASN B N 1
ATOM 2836 C CA . ASN B 1 129 ? -15.57 -64.5 -24.281 1 89 129 ASN B CA 1
ATOM 2837 C C . ASN B 1 129 ? -16.016 -65 -25.656 1 89 129 ASN B C 1
ATOM 2839 O O . ASN B 1 129 ? -17.078 -65.625 -25.766 1 89 129 ASN B O 1
ATOM 2843 N N . THR B 1 130 ? -15.352 -64.625 -26.703 1 84.81 130 THR B N 1
ATOM 2844 C CA . THR B 1 130 ? -15.75 -65.062 -28.047 1 84.81 130 THR B CA 1
ATOM 2845 C C . THR B 1 130 ? -15.125 -66.375 -28.406 1 84.81 130 THR B C 1
ATOM 2847 O O . THR B 1 130 ? -13.945 -66.625 -28.125 1 84.81 130 THR B O 1
ATOM 2850 N N . GLU B 1 131 ? -15.859 -67.375 -29 1 77.94 131 GLU B N 1
ATOM 2851 C CA . GLU B 1 131 ? -15.398 -68.688 -29.453 1 77.94 131 GLU B CA 1
ATOM 2852 C C . GLU B 1 131 ? -14.242 -68.562 -30.438 1 77.94 131 GLU B C 1
ATOM 2854 O O . GLU B 1 131 ? -14.258 -67.688 -31.297 1 77.94 131 GLU B O 1
ATOM 2859 N N . PRO B 1 132 ? -13.273 -69.375 -30.328 1 73.94 132 PRO B N 1
ATOM 2860 C CA . PRO B 1 132 ? -12.023 -69.312 -31.078 1 73.94 132 PRO B CA 1
ATOM 2861 C C . PRO B 1 132 ? -12.258 -69.188 -32.594 1 73.94 132 PRO B C 1
ATOM 2863 O O . PRO B 1 132 ? -11.547 -68.438 -33.25 1 73.94 132 PRO B O 1
ATOM 2866 N N . ALA B 1 133 ? -13.312 -69.812 -33.188 1 74.19 133 ALA B N 1
ATOM 2867 C CA . ALA B 1 133 ? -13.547 -69.812 -34.656 1 74.19 133 ALA B CA 1
ATOM 2868 C C . ALA B 1 133 ? -14.008 -68.438 -35.125 1 74.19 133 ALA B C 1
ATOM 2870 O O . ALA B 1 133 ? -13.844 -68.125 -36.312 1 74.19 133 ALA B O 1
ATOM 2871 N N . LYS B 1 134 ? -14.594 -67.562 -34.344 1 74.12 134 LYS B N 1
ATOM 2872 C CA . LYS B 1 134 ? -15.18 -66.25 -34.719 1 74.12 134 LYS B CA 1
ATOM 2873 C C . LYS B 1 134 ? -14.367 -65.125 -34.156 1 74.12 134 LYS B C 1
ATOM 2875 O O . LYS B 1 134 ? -14.836 -63.969 -34.125 1 74.12 134 LYS B O 1
ATOM 2880 N N . GLN B 1 135 ? -13.078 -65.438 -33.812 1 83.31 135 GLN B N 1
ATOM 2881 C CA . GLN B 1 135 ? -12.328 -64.562 -32.938 1 83.31 135 GLN B CA 1
ATOM 2882 C C . GLN B 1 135 ? -11.562 -63.5 -33.75 1 83.31 135 GLN B C 1
ATOM 2884 O O . GLN B 1 135 ? -11.086 -62.5 -33.219 1 83.31 135 GLN B O 1
ATOM 2889 N N . LYS B 1 136 ? -11.68 -63.625 -35.094 1 85.12 136 LYS B N 1
ATOM 2890 C CA . LYS B 1 136 ? -10.797 -62.781 -35.875 1 85.12 136 LYS B CA 1
ATOM 2891 C C . LYS B 1 136 ? -11.188 -61.312 -35.719 1 85.12 136 LYS B C 1
ATOM 2893 O O . LYS B 1 136 ? -10.336 -60.469 -35.438 1 85.12 136 LYS B O 1
ATOM 2898 N N . GLU B 1 137 ? -12.383 -61 -35.844 1 86.56 137 GLU B N 1
ATOM 2899 C CA . GLU B 1 137 ? -12.867 -59.625 -35.75 1 86.56 137 GLU B CA 1
ATOM 2900 C C . GLU B 1 137 ? -12.688 -59.062 -34.344 1 86.56 137 GLU B C 1
ATOM 2902 O O . GLU B 1 137 ? -12.281 -57.906 -34.188 1 86.56 137 GLU B O 1
ATOM 2907 N N . THR B 1 138 ? -12.93 -59.844 -33.375 1 90.12 138 THR B N 1
ATOM 2908 C CA . THR B 1 138 ? -12.812 -59.375 -32 1 90.12 138 THR B CA 1
ATOM 2909 C C . THR B 1 138 ? -11.352 -59.156 -31.625 1 90.12 138 THR B C 1
ATOM 2911 O O . THR B 1 138 ? -11.031 -58.25 -30.859 1 90.12 138 THR B O 1
ATOM 2914 N N . TYR B 1 139 ? -10.492 -59.938 -32.156 1 91.69 139 TYR B N 1
ATOM 2915 C CA . TYR B 1 139 ? -9.055 -59.781 -31.906 1 91.69 139 TYR B CA 1
ATOM 2916 C C . TYR B 1 139 ? -8.523 -58.5 -32.562 1 91.69 139 TYR B C 1
ATOM 2918 O O . TYR B 1 139 ? -7.746 -57.781 -31.938 1 91.69 139 TYR B O 1
ATOM 2926 N N . GLN B 1 140 ? -9 -58.281 -33.781 1 93.38 140 GLN B N 1
ATOM 2927 C CA . GLN B 1 140 ? -8.586 -57.094 -34.5 1 93.38 140 GLN B CA 1
ATOM 2928 C C . GLN B 1 140 ? -9.062 -55.844 -33.75 1 93.38 140 GLN B C 1
ATOM 2930 O O . GLN B 1 140 ? -8.32 -54.844 -33.656 1 93.38 140 GLN B O 1
ATOM 2935 N N . ALA B 1 141 ? -10.195 -55.875 -33.219 1 93.44 141 ALA B N 1
ATOM 2936 C CA . ALA B 1 141 ? -10.742 -54.75 -32.438 1 93.44 141 ALA B CA 1
ATOM 2937 C C . ALA B 1 141 ? -9.953 -54.5 -31.172 1 93.44 141 ALA B C 1
ATOM 2939 O O . ALA B 1 141 ? -9.703 -53.344 -30.797 1 93.44 141 ALA B O 1
ATOM 2940 N N . TYR B 1 142 ? -9.531 -55.5 -30.469 1 94.5 142 TYR B N 1
ATOM 2941 C CA . TYR B 1 142 ? -8.734 -55.406 -29.25 1 94.5 142 TYR B CA 1
ATOM 2942 C C . TYR B 1 142 ? -7.359 -54.812 -29.547 1 94.5 142 TYR B C 1
ATOM 2944 O O . TYR B 1 142 ? -6.895 -53.906 -28.844 1 94.5 142 TYR B O 1
ATOM 2952 N N . GLU B 1 143 ? -6.793 -55.312 -30.672 1 95.19 143 GLU B N 1
ATOM 2953 C CA . GLU B 1 143 ? -5.469 -54.812 -31.047 1 95.19 143 GLU B CA 1
ATOM 2954 C C . GLU B 1 143 ? -5.512 -53.344 -31.406 1 95.19 143 GLU B C 1
ATOM 2956 O O . GLU B 1 143 ? -4.594 -52.594 -31.062 1 95.19 143 GLU B O 1
ATOM 2961 N N . GLN B 1 144 ? -6.559 -53 -32.062 1 96.44 144 GLN B N 1
ATOM 2962 C CA . GLN B 1 144 ? -6.723 -51.594 -32.406 1 96.44 144 GLN B CA 1
ATOM 2963 C C . GLN B 1 144 ? -6.918 -50.75 -31.141 1 96.44 144 GLN B C 1
ATOM 2965 O O . GLN B 1 144 ? -6.32 -49.656 -31 1 96.44 144 GLN B O 1
ATOM 2970 N N . ALA B 1 145 ? -7.691 -51.125 -30.203 1 96 145 ALA B N 1
ATOM 2971 C CA . ALA B 1 145 ? -7.93 -50.438 -28.953 1 96 145 ALA B CA 1
ATOM 2972 C C . ALA B 1 145 ? -6.645 -50.312 -28.125 1 96 145 ALA B C 1
ATOM 2974 O O . ALA B 1 145 ? -6.387 -49.281 -27.5 1 96 145 ALA B O 1
ATOM 2975 N N . LYS B 1 146 ? -5.898 -51.344 -28.125 1 95.25 146 LYS B N 1
ATOM 2976 C CA . LYS B 1 146 ? -4.617 -51.375 -27.422 1 95.25 146 LYS B CA 1
ATOM 2977 C C . LYS B 1 146 ? -3.656 -50.344 -27.984 1 95.25 146 LYS B C 1
ATOM 2979 O O . LYS B 1 146 ? -2.984 -49.625 -27.234 1 95.25 146 LYS B O 1
ATOM 2984 N N . LYS B 1 147 ? -3.658 -50.281 -29.312 1 96.38 147 LYS B N 1
ATOM 2985 C CA . LYS B 1 147 ? -2.809 -49.281 -29.984 1 96.38 147 LYS B CA 1
ATOM 2986 C C . LYS B 1 147 ? -3.244 -47.875 -29.656 1 96.38 147 LYS B C 1
ATOM 2988 O O . LYS B 1 147 ? -2.406 -47 -29.422 1 96.38 147 LYS B O 1
ATOM 2993 N N . GLU B 1 148 ? -4.434 -47.656 -29.641 1 96.38 148 GLU B N 1
ATOM 2994 C CA . GLU B 1 148 ? -4.977 -46.312 -29.359 1 96.38 148 GLU B CA 1
ATOM 2995 C C . GLU B 1 148 ? -4.68 -45.906 -27.906 1 96.38 148 GLU B C 1
ATOM 2997 O O . GLU B 1 148 ? -4.344 -44.75 -27.641 1 96.38 148 GLU B O 1
ATOM 3002 N N . LYS B 1 149 ? -4.809 -46.781 -27 1 95.31 149 LYS B N 1
ATOM 3003 C CA . LYS B 1 149 ? -4.48 -46.531 -25.609 1 95.31 149 LYS B CA 1
ATOM 3004 C C . LYS B 1 149 ? -3 -46.188 -25.453 1 95.31 149 LYS B C 1
ATOM 3006 O O . LYS B 1 149 ? -2.648 -45.25 -24.719 1 95.31 149 LYS B O 1
ATOM 3011 N N . MET B 1 150 ? -2.143 -47 -26.109 1 95 150 MET B N 1
ATOM 3012 C CA . MET B 1 150 ? -0.702 -46.781 -26.047 1 95 150 MET B CA 1
ATOM 3013 C C . MET B 1 150 ? -0.336 -45.406 -26.578 1 95 150 MET B C 1
ATOM 3015 O O . MET B 1 150 ? 0.473 -44.719 -25.969 1 95 150 MET B O 1
ATOM 3019 N N . LEU B 1 151 ? -1.01 -45.062 -27.672 1 95.88 151 LEU B N 1
ATOM 3020 C CA . LEU B 1 151 ? -0.745 -43.75 -28.266 1 95.88 151 LEU B CA 1
ATOM 3021 C C . LEU B 1 151 ? -1.225 -42.625 -27.359 1 95.88 151 LEU B C 1
ATOM 3023 O O . LEU B 1 151 ? -0.541 -41.625 -27.203 1 95.88 151 LEU B O 1
ATOM 3027 N N . ALA B 1 152 ? -2.307 -42.781 -26.781 1 94.56 152 ALA B N 1
ATOM 3028 C CA . ALA B 1 152 ? -2.842 -41.781 -25.844 1 94.56 152 ALA B CA 1
ATOM 3029 C C . ALA B 1 152 ? -1.944 -41.656 -24.609 1 94.56 152 ALA B C 1
ATOM 3031 O O . ALA B 1 152 ? -1.735 -40.562 -24.109 1 94.56 152 ALA B O 1
ATOM 3032 N N . GLY B 1 153 ? -1.462 -42.75 -24.125 1 92.75 153 GLY B N 1
ATOM 3033 C CA . GLY B 1 153 ? -0.551 -42.75 -23 1 92.75 153 GLY B CA 1
ATOM 3034 C C . GLY B 1 153 ? 0.754 -42.031 -23.281 1 92.75 153 GLY B C 1
ATOM 3035 O O . GLY B 1 153 ? 1.242 -41.25 -22.453 1 92.75 153 GLY B O 1
ATOM 3036 N N . GLN B 1 154 ? 1.257 -42.312 -24.5 1 93 154 GLN B N 1
ATOM 3037 C CA . GLN B 1 154 ? 2.484 -41.656 -24.922 1 93 154 GLN B CA 1
ATOM 3038 C C . GLN B 1 154 ? 2.277 -40.125 -25.031 1 93 154 GLN B C 1
ATOM 3040 O O . GLN B 1 154 ? 3.123 -39.344 -24.594 1 93 154 GLN B O 1
ATOM 3045 N N . THR B 1 155 ? 1.18 -39.812 -25.594 1 94.88 155 THR B N 1
ATOM 3046 C CA . THR B 1 155 ? 0.856 -38.375 -25.766 1 94.88 155 THR B CA 1
ATOM 3047 C C . THR B 1 155 ? 0.702 -37.719 -24.406 1 94.88 155 THR B C 1
ATOM 3049 O O . THR B 1 155 ? 1.24 -36.625 -24.172 1 94.88 155 THR B O 1
ATOM 3052 N N . LEU B 1 156 ? -0.018 -38.344 -23.469 1 94.62 156 LEU B N 1
ATOM 3053 C CA . LEU B 1 156 ? -0.225 -37.812 -22.125 1 94.62 156 LEU B CA 1
ATOM 3054 C C . LEU B 1 156 ? 1.106 -37.594 -21.422 1 94.62 156 LEU B C 1
ATOM 3056 O O . LEU B 1 156 ? 1.364 -36.531 -20.875 1 94.62 156 LEU B O 1
ATOM 3060 N N . ASN B 1 157 ? 1.996 -38.594 -21.453 1 92.06 157 ASN B N 1
ATOM 3061 C CA . ASN B 1 157 ? 3.283 -38.562 -20.766 1 92.06 157 ASN B CA 1
ATOM 3062 C C . ASN B 1 157 ? 4.16 -37.438 -21.312 1 92.06 157 ASN B C 1
ATOM 3064 O O . ASN B 1 157 ? 4.734 -36.656 -20.547 1 92.06 157 ASN B O 1
ATOM 3068 N N . THR B 1 158 ? 4.145 -37.281 -22.656 1 94.56 158 THR B N 1
ATOM 3069 C CA . THR B 1 158 ? 4.961 -36.281 -23.297 1 94.56 158 THR B CA 1
ATOM 3070 C C . THR B 1 158 ? 4.438 -34.875 -22.953 1 94.56 158 THR B C 1
ATOM 3072 O O . THR B 1 158 ? 5.215 -34 -22.578 1 94.56 158 THR B O 1
ATOM 3075 N N . GLN B 1 159 ? 3.158 -34.719 -23.062 1 96.12 159 GLN B N 1
ATOM 3076 C CA . GLN B 1 159 ? 2.547 -33.438 -22.812 1 96.12 159 GLN B CA 1
ATOM 3077 C C . GLN B 1 159 ? 2.629 -33.062 -21.344 1 96.12 159 GLN B C 1
ATOM 3079 O O . GLN B 1 159 ? 2.775 -31.875 -21 1 96.12 159 GLN B O 1
ATOM 3084 N N . TYR B 1 160 ? 2.502 -34 -20.484 1 95.25 160 TYR B N 1
ATOM 3085 C CA . TYR B 1 160 ? 2.623 -33.75 -19.047 1 95.25 160 TYR B CA 1
ATOM 3086 C C . TYR B 1 160 ? 4.043 -33.312 -18.688 1 95.25 160 TYR B C 1
ATOM 3088 O O . TYR B 1 160 ? 4.242 -32.406 -17.891 1 95.25 160 TYR B O 1
ATOM 3096 N N . GLN B 1 161 ? 5.0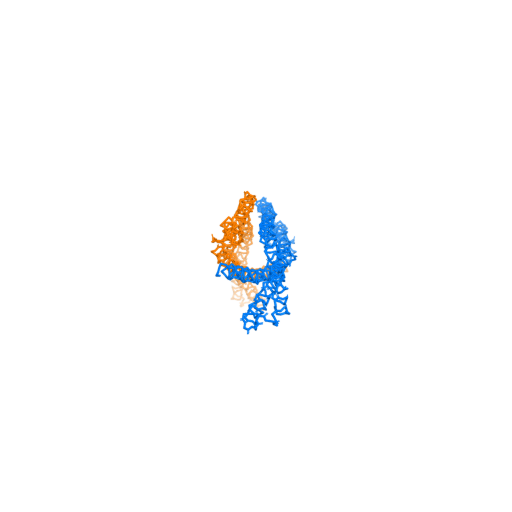12 -34 -19.297 1 93.88 161 GLN B N 1
ATOM 3097 C CA . GLN B 1 161 ? 6.406 -33.625 -19.094 1 93.88 161 GLN B CA 1
ATOM 3098 C C . GLN B 1 161 ? 6.66 -32.188 -19.516 1 93.88 161 GLN B C 1
ATOM 3100 O O . GLN B 1 161 ? 7.312 -31.422 -18.797 1 93.88 161 GLN B O 1
ATOM 3105 N N . ILE B 1 162 ? 6.164 -31.766 -20.641 1 95.19 162 ILE B N 1
ATOM 3106 C CA . ILE B 1 162 ? 6.301 -30.406 -21.141 1 95.19 162 ILE B CA 1
ATOM 3107 C C . ILE B 1 162 ? 5.648 -29.438 -20.156 1 95.19 162 ILE B C 1
ATOM 3109 O O . ILE B 1 162 ? 6.238 -28.406 -19.812 1 95.19 162 ILE B O 1
ATOM 3113 N N . TYR B 1 163 ? 4.504 -29.828 -19.688 1 96.5 163 TYR B N 1
ATOM 3114 C CA . TYR B 1 163 ? 3.756 -28.984 -18.75 1 96.5 163 TYR B CA 1
ATOM 3115 C C . TYR B 1 163 ? 4.547 -28.75 -17.469 1 96.5 163 TYR B C 1
ATOM 3117 O O . TYR B 1 163 ? 4.684 -27.609 -17.016 1 96.5 163 TYR B O 1
ATOM 3125 N N . ILE B 1 164 ? 5.051 -29.75 -16.875 1 94.69 164 ILE B N 1
ATOM 3126 C CA . ILE B 1 164 ? 5.758 -29.641 -15.609 1 94.69 164 ILE B CA 1
ATOM 3127 C C . ILE B 1 164 ? 6.996 -28.766 -15.781 1 94.69 164 ILE B C 1
ATOM 3129 O O . ILE B 1 164 ? 7.262 -27.891 -14.953 1 94.69 164 ILE B O 1
ATOM 3133 N N . ASN B 1 165 ? 7.695 -28.922 -16.859 1 90.75 165 ASN B N 1
ATOM 3134 C CA . ASN B 1 165 ? 8.898 -28.141 -17.109 1 90.75 165 ASN B CA 1
ATOM 3135 C C . ASN B 1 165 ? 8.562 -26.672 -17.344 1 90.75 165 ASN B C 1
ATOM 3137 O O . ASN B 1 165 ? 9.18 -25.781 -16.75 1 90.75 165 ASN B O 1
ATOM 3141 N N . GLU B 1 166 ? 7.602 -26.406 -18.156 1 93.06 166 GLU B N 1
ATOM 3142 C CA . GLU B 1 166 ? 7.219 -25.031 -18.484 1 93.06 166 GLU B CA 1
ATOM 3143 C C . GLU B 1 166 ? 6.594 -24.328 -17.297 1 93.06 166 GLU B C 1
ATOM 3145 O O . GLU B 1 166 ? 6.855 -23.156 -17.047 1 93.06 166 GLU B O 1
ATOM 3150 N N . LYS B 1 167 ? 5.77 -25.031 -16.594 1 94.44 167 LYS B N 1
ATOM 3151 C CA . LYS B 1 167 ? 5.09 -24.438 -15.445 1 94.44 167 LYS B CA 1
ATOM 3152 C C . LYS B 1 167 ? 6.094 -23.953 -14.406 1 94.44 167 LYS B C 1
ATOM 3154 O O . LYS B 1 167 ? 5.973 -22.844 -13.883 1 94.44 167 LYS B O 1
ATOM 3159 N N . ASN B 1 168 ? 7.059 -24.844 -14.094 1 92.62 168 ASN B N 1
ATOM 3160 C CA . ASN B 1 168 ? 8.031 -24.516 -13.062 1 92.62 168 ASN B CA 1
ATOM 3161 C C . ASN B 1 168 ? 8.906 -23.344 -13.477 1 92.62 168 ASN B C 1
ATOM 3163 O O . ASN B 1 168 ? 9.211 -22.469 -12.664 1 92.62 168 ASN B O 1
ATOM 3167 N N . GLN B 1 169 ? 9.234 -23.281 -14.742 1 91.94 169 GLN B N 1
ATOM 3168 C CA . GLN B 1 169 ? 10.008 -22.172 -15.266 1 91.94 169 GLN B CA 1
ATOM 3169 C C . GLN B 1 169 ? 9.203 -20.875 -15.234 1 91.94 169 GLN B C 1
ATOM 3171 O O . GLN B 1 169 ? 9.711 -19.828 -14.82 1 91.94 169 GLN B O 1
ATOM 3176 N N . GLU B 1 170 ? 8.016 -20.953 -15.648 1 93.81 170 GLU B N 1
ATOM 3177 C CA . GLU B 1 170 ? 7.137 -19.781 -15.672 1 93.81 170 GLU B CA 1
ATOM 3178 C C . GLU B 1 170 ? 6.859 -19.281 -14.258 1 93.81 170 GLU B C 1
ATOM 3180 O O . GLU B 1 170 ? 6.809 -18.062 -14.031 1 93.81 170 GLU B O 1
ATOM 3185 N N . PHE B 1 171 ? 6.711 -20.219 -13.375 1 94.31 171 PHE B N 1
ATOM 3186 C CA . PHE B 1 171 ? 6.418 -19.859 -11.992 1 94.31 171 PHE B CA 1
ATOM 3187 C C . PHE B 1 171 ? 7.594 -19.125 -11.367 1 94.31 171 PHE B C 1
ATOM 3189 O O . PHE B 1 171 ? 7.414 -18.094 -10.727 1 94.31 171 PHE B O 1
ATOM 3196 N N . CYS B 1 172 ? 8.797 -19.578 -11.578 1 94.06 172 CYS B N 1
ATOM 3197 C CA . CYS B 1 172 ? 9.992 -18.906 -11.086 1 94.06 172 CYS B CA 1
ATOM 3198 C C . CYS B 1 172 ? 10.125 -17.516 -11.711 1 94.06 172 CYS B C 1
ATOM 3200 O O . CYS B 1 172 ? 10.406 -16.531 -11.016 1 94.06 172 CYS B O 1
ATOM 3202 N N . SER B 1 173 ? 9.883 -17.438 -12.984 1 94.25 173 SER B N 1
ATOM 3203 C CA . SER B 1 173 ? 9.977 -16.172 -13.695 1 94.25 173 SER B CA 1
ATOM 3204 C C . SER B 1 173 ? 8.945 -15.164 -13.18 1 94.25 173 SER B C 1
ATOM 3206 O O . SER B 1 173 ? 9.258 -13.984 -13.008 1 94.25 173 SER B O 1
ATOM 3208 N N . MET B 1 174 ? 7.762 -15.586 -12.914 1 95.62 174 MET B N 1
ATOM 3209 C CA . MET B 1 174 ? 6.688 -14.734 -12.398 1 95.62 174 MET B CA 1
ATOM 3210 C C . MET B 1 174 ? 7.082 -14.125 -11.055 1 95.62 174 MET B C 1
ATOM 3212 O O . MET B 1 174 ? 6.934 -12.914 -10.859 1 95.62 174 MET B O 1
ATOM 3216 N N . TRP B 1 175 ? 7.602 -14.961 -10.211 1 96.44 175 TRP B N 1
ATOM 3217 C CA . TRP B 1 175 ? 7.98 -14.477 -8.891 1 96.44 175 TRP B CA 1
ATOM 3218 C C . TRP B 1 175 ? 9.156 -13.508 -8.977 1 96.44 175 TRP B C 1
ATOM 3220 O O . TRP B 1 175 ? 9.195 -12.508 -8.25 1 96.44 175 TRP B O 1
ATOM 3230 N N . LYS B 1 176 ? 10.086 -13.734 -9.883 1 94.5 176 LYS B N 1
ATOM 3231 C CA . LYS B 1 176 ? 11.188 -12.797 -10.086 1 94.5 176 LYS B CA 1
ATOM 3232 C C . LYS B 1 176 ? 10.672 -11.438 -10.555 1 94.5 176 LYS B C 1
ATOM 3234 O O . LYS B 1 176 ? 11.109 -10.398 -10.055 1 94.5 176 LYS B O 1
ATOM 3239 N N . HIS B 1 177 ? 9.766 -11.531 -11.492 1 94.56 177 HIS B N 1
ATOM 3240 C CA . HIS B 1 177 ? 9.18 -10.289 -11.992 1 94.56 177 HIS B CA 1
ATOM 3241 C C . HIS B 1 177 ? 8.453 -9.539 -10.883 1 94.56 177 HIS B C 1
ATOM 3243 O O . HIS B 1 177 ? 8.586 -8.32 -10.766 1 94.56 177 HIS B O 1
ATOM 3249 N N . PHE B 1 178 ? 7.715 -10.273 -10.094 1 97.5 178 PHE B N 1
ATOM 3250 C CA . PHE B 1 178 ? 6.957 -9.727 -8.977 1 97.5 178 PHE B CA 1
ATOM 3251 C C . PHE B 1 178 ? 7.883 -9.055 -7.973 1 97.5 178 PHE B C 1
ATOM 3253 O O . PHE B 1 178 ? 7.66 -7.898 -7.598 1 97.5 178 PHE B O 1
ATOM 3260 N N . LEU B 1 179 ? 8.922 -9.719 -7.617 1 97.06 179 LEU B N 1
ATOM 3261 C CA . LEU B 1 179 ? 9.867 -9.203 -6.633 1 97.06 179 LEU B CA 1
ATOM 3262 C C . LEU B 1 179 ? 10.672 -8.047 -7.211 1 97.06 179 LEU B C 1
ATOM 3264 O O . LEU B 1 179 ? 10.922 -7.055 -6.52 1 97.06 179 LEU B O 1
ATOM 3268 N N . ASN B 1 180 ? 11.055 -8.156 -8.438 1 96.12 180 ASN B N 1
ATOM 3269 C CA . ASN B 1 180 ? 11.805 -7.09 -9.086 1 96.12 180 ASN B CA 1
ATOM 3270 C C . ASN B 1 180 ? 10.992 -5.797 -9.148 1 96.12 180 ASN B C 1
ATOM 3272 O O . ASN B 1 180 ? 11.539 -4.707 -8.953 1 96.12 180 ASN B O 1
ATOM 3276 N N . MET B 1 181 ? 9.742 -5.922 -9.453 1 96.62 181 MET B N 1
ATOM 3277 C CA . MET B 1 181 ? 8.875 -4.746 -9.469 1 96.62 181 MET B CA 1
ATOM 3278 C C . MET B 1 181 ? 8.805 -4.102 -8.094 1 96.62 181 MET B C 1
ATOM 3280 O O . MET B 1 181 ? 8.883 -2.879 -7.965 1 96.62 181 MET B O 1
ATOM 3284 N N . GLN B 1 182 ? 8.641 -4.914 -7.078 1 96.56 182 GLN B N 1
ATOM 3285 C CA . GLN B 1 182 ? 8.609 -4.398 -5.711 1 96.56 182 GLN B CA 1
ATOM 3286 C C . GLN B 1 182 ? 9.914 -3.693 -5.359 1 96.56 182 GLN B C 1
ATOM 3288 O O . GLN B 1 182 ? 9.906 -2.631 -4.73 1 96.56 182 GLN B O 1
ATOM 3293 N N . MET B 1 183 ? 11.031 -4.277 -5.789 1 96.56 183 MET B N 1
ATOM 3294 C CA . MET B 1 183 ? 12.344 -3.664 -5.582 1 96.56 183 MET B CA 1
ATOM 3295 C C . MET B 1 183 ? 12.414 -2.299 -6.258 1 96.56 183 MET B C 1
ATOM 3297 O O . MET B 1 183 ? 12.883 -1.329 -5.656 1 96.56 183 MET B O 1
ATOM 3301 N N . TYR B 1 184 ? 11.992 -2.303 -7.426 1 96.81 184 TYR B N 1
ATOM 3302 C CA . TYR B 1 184 ? 12.008 -1.066 -8.195 1 96.81 184 TYR B CA 1
ATOM 3303 C C . TYR B 1 184 ? 11.18 0.016 -7.516 1 96.81 184 TYR B C 1
ATOM 3305 O O . TYR B 1 184 ? 11.609 1.167 -7.418 1 96.81 184 TYR B O 1
ATOM 3313 N N . CYS B 1 185 ? 9.984 -0.316 -7.023 1 96.38 185 CYS B N 1
ATOM 3314 C CA . CYS B 1 185 ? 9.109 0.619 -6.32 1 96.38 185 CYS B CA 1
ATOM 3315 C C . CYS B 1 185 ? 9.781 1.129 -5.047 1 96.38 185 CYS B C 1
ATOM 3317 O O . CYS B 1 185 ? 9.789 2.334 -4.785 1 96.38 185 CYS B O 1
ATOM 3319 N N . CYS B 1 186 ? 10.383 0.206 -4.312 1 97 186 CYS B N 1
ATOM 3320 C CA . CYS B 1 186 ? 11.062 0.575 -3.076 1 97 186 CYS B CA 1
ATOM 3321 C C . CYS B 1 186 ? 12.242 1.49 -3.354 1 97 186 CYS B C 1
ATOM 3323 O O . CYS B 1 186 ? 12.469 2.459 -2.627 1 97 186 CYS B O 1
ATOM 3325 N N . ALA B 1 187 ? 12.984 1.188 -4.383 1 97.5 187 ALA B N 1
ATOM 3326 C CA . ALA B 1 187 ? 14.148 1.9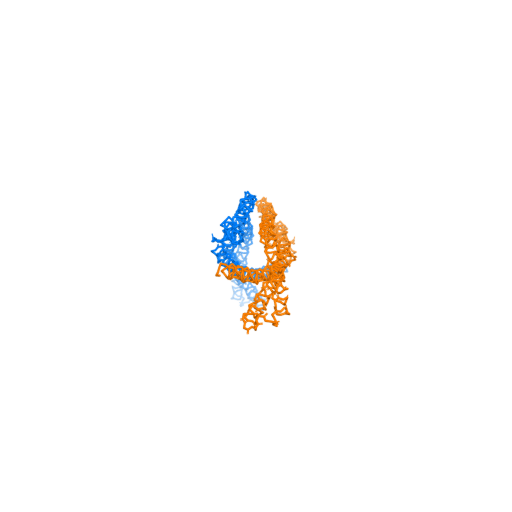93 -4.734 1 97.5 187 ALA B CA 1
ATOM 3327 C C . ALA B 1 187 ? 13.742 3.416 -5.105 1 97.5 187 ALA B C 1
ATOM 3329 O O . ALA B 1 187 ? 14.336 4.383 -4.629 1 97.5 187 ALA B O 1
ATOM 3330 N N . ALA B 1 188 ? 12.75 3.535 -5.926 1 97.06 188 ALA B N 1
ATOM 3331 C CA . ALA B 1 188 ? 12.25 4.848 -6.336 1 97.06 188 ALA B CA 1
ATOM 3332 C C . ALA B 1 188 ? 11.734 5.633 -5.133 1 97.06 188 ALA B C 1
ATOM 3334 O O . ALA B 1 188 ? 12.016 6.828 -4.996 1 97.06 188 ALA B O 1
ATOM 3335 N N . GLY B 1 189 ? 10.93 4.949 -4.312 1 96.69 189 GLY B N 1
ATOM 3336 C CA . GLY B 1 189 ? 10.438 5.582 -3.102 1 96.69 189 GLY B CA 1
ATOM 3337 C C . GLY B 1 189 ? 11.547 6.047 -2.178 1 96.69 189 GLY B C 1
ATOM 3338 O O . GLY B 1 189 ? 11.539 7.191 -1.721 1 96.69 189 GLY B O 1
ATOM 3339 N N . LEU B 1 190 ? 12.484 5.176 -1.963 1 97.19 190 LEU B N 1
ATOM 3340 C CA . LEU B 1 190 ? 13.594 5.48 -1.067 1 97.19 190 LEU B CA 1
ATOM 3341 C C . LEU B 1 190 ? 14.352 6.715 -1.541 1 97.19 190 LEU B C 1
ATOM 3343 O O . LEU B 1 190 ? 14.656 7.605 -0.744 1 97.19 190 LEU B O 1
ATOM 3347 N N . GLN B 1 191 ? 14.625 6.805 -2.779 1 97.06 191 GLN B N 1
ATOM 3348 C CA . GLN B 1 191 ? 15.328 7.949 -3.357 1 97.06 191 GLN B CA 1
ATOM 3349 C C . GLN B 1 191 ? 14.523 9.234 -3.18 1 97.06 191 GLN B C 1
ATOM 3351 O O . GLN B 1 191 ? 15.062 10.258 -2.758 1 97.06 191 GLN B O 1
ATOM 3356 N N . SER B 1 192 ? 13.273 9.18 -3.471 1 97.31 192 SER B N 1
ATOM 3357 C CA . SER B 1 192 ? 12.414 10.352 -3.428 1 97.31 192 SER B CA 1
ATOM 3358 C C . SER B 1 192 ? 12.203 10.836 -1.995 1 97.31 192 SER B C 1
ATOM 3360 O O . SER B 1 192 ? 12.352 12.023 -1.706 1 97.31 192 SER B O 1
ATOM 3362 N N . PHE B 1 193 ? 11.914 9.961 -1.079 1 97 193 PHE B N 1
ATOM 3363 C CA . PHE B 1 193 ? 11.633 10.305 0.308 1 97 193 PHE B CA 1
ATOM 3364 C C . PHE B 1 193 ? 12.891 10.805 1.008 1 97 193 PHE B C 1
ATOM 3366 O O . PHE B 1 193 ? 12.836 11.758 1.79 1 97 193 PHE B O 1
ATOM 3373 N N . SER B 1 194 ? 13.969 10.148 0.686 1 96.62 194 SER B N 1
ATOM 3374 C CA . SER B 1 194 ? 15.242 10.586 1.263 1 96.62 194 SER B CA 1
ATOM 3375 C C . SER B 1 194 ? 15.586 12.008 0.831 1 96.62 194 SER B C 1
ATOM 3377 O O . SER B 1 194 ? 15.961 12.844 1.659 1 96.62 194 SER B O 1
ATOM 3379 N N . LYS B 1 195 ? 15.469 12.281 -0.385 1 96.56 195 LYS B N 1
ATOM 3380 C CA . LYS B 1 195 ? 15.734 13.617 -0.915 1 96.56 195 LYS B CA 1
ATOM 3381 C C . LYS B 1 195 ? 14.836 14.656 -0.257 1 96.56 195 LYS B C 1
ATOM 3383 O O . LYS B 1 195 ? 15.312 15.703 0.182 1 96.56 195 LYS B O 1
ATOM 3388 N N . SER B 1 196 ? 13.562 14.352 -0.19 1 96.38 196 SER B N 1
ATOM 3389 C CA . SER B 1 196 ? 12.609 15.289 0.383 1 96.38 196 SER B CA 1
ATOM 3390 C C . SER B 1 196 ? 12.875 15.516 1.868 1 96.38 196 SER B C 1
ATOM 3392 O O . SER B 1 196 ? 12.805 16.641 2.352 1 96.38 196 SER B O 1
ATOM 3394 N N . ALA B 1 197 ? 13.164 14.445 2.605 1 95.19 197 ALA B N 1
ATOM 3395 C CA . ALA B 1 197 ? 13.461 14.578 4.027 1 95.19 197 ALA B CA 1
ATOM 3396 C C . ALA B 1 197 ? 14.68 15.469 4.258 1 95.19 197 ALA B C 1
ATOM 3398 O O . ALA B 1 197 ? 14.672 16.312 5.148 1 95.19 197 ALA B O 1
ATOM 3399 N N . GLN B 1 198 ? 15.672 15.273 3.441 1 95.56 198 GLN B N 1
ATOM 3400 C CA . GLN B 1 198 ? 16.875 16.078 3.547 1 95.56 198 GLN B CA 1
ATOM 3401 C C . GLN B 1 198 ? 16.594 17.547 3.223 1 95.56 198 GLN B C 1
ATOM 3403 O O . GLN B 1 198 ? 17.078 18.438 3.92 1 95.56 198 GLN B O 1
ATOM 3408 N N . GLU B 1 199 ? 15.875 17.766 2.213 1 95.25 199 GLU B N 1
ATOM 3409 C CA . GLU B 1 199 ? 15.531 19.125 1.814 1 95.25 199 GLU B CA 1
ATOM 3410 C C . GLU B 1 199 ? 14.695 19.828 2.887 1 95.25 199 GLU B C 1
ATOM 3412 O O . GLU B 1 199 ? 14.891 21.016 3.16 1 95.25 199 GLU B O 1
ATOM 3417 N N . ILE B 1 200 ? 13.75 19.156 3.506 1 94.88 200 ILE B N 1
ATOM 3418 C CA . ILE B 1 200 ? 12.938 19.719 4.578 1 94.88 200 ILE B CA 1
ATOM 3419 C C . ILE B 1 200 ? 13.836 20.078 5.762 1 94.88 200 ILE B C 1
ATOM 3421 O O . ILE B 1 200 ? 13.672 21.156 6.355 1 94.88 200 ILE B O 1
ATOM 3425 N N . HIS B 1 201 ? 14.797 19.234 6.047 1 93.44 201 HIS B N 1
ATOM 3426 C CA . HIS B 1 201 ? 15.742 19.516 7.125 1 93.44 201 HIS B CA 1
ATOM 3427 C C . HIS B 1 201 ? 16.516 20.797 6.855 1 93.44 201 HIS B C 1
ATOM 3429 O O . HIS B 1 201 ? 16.688 21.625 7.754 1 93.44 201 HIS B O 1
ATOM 3435 N N . ASN B 1 202 ? 16.875 21 5.648 1 93.25 202 ASN B N 1
ATOM 3436 C CA . ASN B 1 202 ? 17.672 22.156 5.258 1 93.25 202 ASN B CA 1
ATOM 3437 C C . ASN B 1 202 ? 16.844 23.438 5.273 1 93.25 202 ASN B C 1
ATOM 3439 O O . ASN B 1 202 ? 17.391 24.547 5.395 1 93.25 202 ASN B O 1
ATOM 3443 N N . ARG B 1 203 ? 15.547 23.359 5.246 1 93.44 203 ARG B N 1
ATOM 3444 C CA . ARG B 1 203 ? 14.688 24.531 5.09 1 93.44 203 ARG B CA 1
ATOM 3445 C C . ARG B 1 203 ? 14.055 24.922 6.418 1 93.44 203 ARG B C 1
ATOM 3447 O O . ARG B 1 203 ? 13.344 25.922 6.5 1 93.44 203 ARG B O 1
ATOM 3454 N N . GLU B 1 204 ? 14.312 24.25 7.465 1 92.25 204 GLU B N 1
ATOM 3455 C CA . GLU B 1 204 ? 13.648 24.469 8.742 1 92.25 204 GLU B CA 1
ATOM 3456 C C . GLU B 1 204 ? 13.914 25.891 9.266 1 92.25 204 GLU B C 1
ATOM 3458 O O . GLU B 1 204 ? 12.992 26.547 9.742 1 92.25 204 GLU B O 1
ATOM 3463 N N . GLN B 1 205 ? 15.133 26.328 9.094 1 93.75 205 GLN B N 1
ATOM 3464 C CA . GLN B 1 205 ? 15.477 27.656 9.57 1 93.75 205 GLN B CA 1
ATOM 3465 C C . GLN B 1 205 ? 14.812 28.734 8.719 1 93.75 205 GLN B C 1
ATOM 3467 O O . GLN B 1 205 ? 14.398 29.781 9.234 1 93.75 205 GLN B O 1
ATOM 3472 N N . GLU B 1 206 ? 14.758 28.484 7.484 1 95 206 GLU B N 1
ATOM 3473 C CA . GLU B 1 206 ? 14.109 29.438 6.59 1 95 206 GLU B CA 1
ATOM 3474 C C . GLU B 1 206 ? 12.617 29.516 6.863 1 95 206 GLU B C 1
ATOM 3476 O O . GLU B 1 206 ? 12.016 30.594 6.746 1 95 206 GLU B O 1
ATOM 3481 N N . VAL B 1 207 ? 11.977 28.453 7.25 1 95.38 207 VAL B N 1
ATOM 3482 C CA . VAL B 1 207 ? 10.562 28.453 7.621 1 95.38 207 VAL B CA 1
ATOM 3483 C C . VAL B 1 207 ? 10.344 29.312 8.859 1 95.38 207 VAL B C 1
ATOM 3485 O O . VAL B 1 207 ? 9.398 30.094 8.922 1 95.38 207 VAL B O 1
ATOM 3488 N N . LYS B 1 208 ? 11.273 29.172 9.773 1 94.19 208 LYS B N 1
ATOM 3489 C CA . LYS B 1 208 ? 11.195 29.984 10.984 1 94.19 208 LYS B CA 1
ATOM 3490 C C . LYS B 1 208 ? 11.305 31.469 10.664 1 94.19 208 LYS B C 1
ATOM 3492 O O . LYS B 1 208 ? 10.547 32.281 11.195 1 94.19 208 LYS B O 1
ATOM 3497 N N . LYS B 1 209 ? 12.211 31.797 9.789 1 95.12 209 LYS B N 1
ATOM 3498 C CA . LYS B 1 209 ? 12.398 33.188 9.391 1 95.12 209 LYS B CA 1
ATOM 3499 C C . LYS B 1 209 ? 11.164 33.75 8.68 1 95.12 209 LYS B C 1
ATOM 3501 O O . LYS B 1 209 ? 10.742 34.875 8.945 1 95.12 209 LYS B O 1
ATOM 3506 N N . ASP B 1 210 ? 10.602 33 7.867 1 95 210 ASP B N 1
ATOM 3507 C CA . ASP B 1 210 ? 9.391 33.406 7.156 1 95 210 ASP B CA 1
ATOM 3508 C C . ASP B 1 210 ? 8.234 33.625 8.125 1 95 210 ASP B C 1
ATOM 3510 O O . ASP B 1 210 ? 7.418 34.5 7.93 1 95 210 ASP B O 1
ATOM 3514 N N . ALA B 1 211 ? 8.164 32.719 9.109 1 93.69 211 ALA B N 1
ATOM 3515 C CA . ALA B 1 211 ? 7.105 32.875 10.102 1 93.69 211 ALA B CA 1
ATOM 3516 C C . ALA B 1 211 ? 7.262 34.156 10.891 1 93.69 211 ALA B C 1
ATOM 3518 O O . ALA B 1 211 ? 6.273 34.844 11.172 1 93.69 211 ALA B O 1
ATOM 3519 N N . GLU B 1 212 ? 8.531 34.5 11.133 1 92.44 212 GLU B N 1
ATOM 3520 C CA . GLU B 1 212 ? 8.805 35.75 11.836 1 92.44 212 GLU B CA 1
ATOM 3521 C C . GLU B 1 212 ? 8.414 36.969 10.992 1 92.44 212 GLU B C 1
ATOM 3523 O O . GLU B 1 212 ? 7.852 37.938 11.508 1 92.44 212 GLU B O 1
ATOM 3528 N N . ILE B 1 213 ? 8.703 36.938 9.766 1 93.31 213 ILE B N 1
ATOM 3529 C CA . ILE B 1 213 ? 8.359 38 8.852 1 93.31 213 ILE B CA 1
ATOM 3530 C C . ILE B 1 213 ? 6.84 38.156 8.766 1 93.31 213 ILE B C 1
ATOM 3532 O O . ILE B 1 213 ? 6.309 39.25 8.82 1 93.31 213 ILE B O 1
ATOM 3536 N N . PHE B 1 214 ? 6.152 37.094 8.742 1 92.75 214 PHE B N 1
ATOM 3537 C CA . PHE B 1 214 ? 4.695 37.094 8.68 1 92.75 214 PHE B CA 1
ATOM 3538 C C . PHE B 1 214 ? 4.094 37.688 9.938 1 92.75 214 PHE B C 1
ATOM 3540 O O . PHE B 1 214 ? 3.203 38.531 9.859 1 92.75 214 PHE B O 1
ATOM 3547 N N . LEU B 1 215 ? 4.672 37.281 11.023 1 91.31 215 LEU B N 1
ATOM 3548 C CA . LEU B 1 215 ? 4.172 37.75 12.305 1 91.31 215 LEU B CA 1
ATOM 3549 C C . LEU B 1 215 ? 4.422 39.25 12.453 1 91.31 215 LEU B C 1
ATOM 3551 O O . LEU B 1 215 ? 3.562 40 12.953 1 91.31 215 LEU B O 1
ATOM 3555 N N . SER B 1 216 ? 5.555 39.656 11.945 1 89.75 216 SER B N 1
ATOM 3556 C CA . SER B 1 216 ? 5.898 41.094 12.039 1 89.75 216 SER B CA 1
ATOM 3557 C C . SER B 1 216 ? 4.953 41.938 11.211 1 89.75 216 SER B C 1
ATOM 3559 O O . SER B 1 216 ? 4.562 43.031 11.633 1 89.75 216 SER B O 1
ATOM 3561 N N . LYS B 1 217 ? 4.574 41.375 10.117 1 86.56 217 LYS B N 1
ATOM 3562 C CA . LYS B 1 217 ? 3.639 42.094 9.25 1 86.56 217 LYS B CA 1
ATOM 3563 C C . LYS B 1 217 ? 2.24 42.125 9.859 1 86.56 217 LYS B C 1
ATOM 3565 O O . LYS B 1 217 ? 1.539 43.156 9.781 1 86.56 217 LYS B O 1
ATOM 3570 N N . LEU B 1 218 ? 1.899 41.062 10.5 1 86.38 218 LEU B N 1
ATOM 3571 C CA . LEU B 1 218 ? 0.542 40.906 11.008 1 86.38 218 LEU B CA 1
ATOM 3572 C C . LEU B 1 218 ? 0.374 41.625 12.344 1 86.38 218 LEU B C 1
ATOM 3574 O O . LEU B 1 218 ? -0.643 42.281 12.578 1 86.38 218 LEU B O 1
ATOM 3578 N N . LEU B 1 219 ? 1.438 41.562 13.195 1 80.5 219 LEU B N 1
ATOM 3579 C CA . LEU B 1 219 ? 1.308 42.062 14.555 1 80.5 219 LEU B CA 1
ATOM 3580 C C . LEU B 1 219 ? 1.973 43.406 14.695 1 80.5 219 LEU B C 1
ATOM 3582 O O . LEU B 1 219 ? 1.716 44.156 15.656 1 80.5 219 LEU B O 1
ATOM 3586 N N . GLY B 1 220 ? 3.088 43.812 13.938 1 68.38 220 GLY B N 1
ATOM 3587 C CA . GLY B 1 220 ? 3.834 45.031 14.039 1 68.38 220 GLY B CA 1
ATOM 3588 C C . GLY B 1 220 ? 3.006 46.281 13.68 1 68.38 220 GLY B C 1
ATOM 3589 O O . GLY B 1 220 ? 3.318 47.375 14.109 1 68.38 220 GLY B O 1
ATOM 3590 N N . ASN B 1 221 ? 2.16 46.219 12.836 1 52.12 221 ASN B N 1
ATOM 3591 C CA . ASN B 1 221 ? 1.506 47.5 12.617 1 52.12 221 ASN B CA 1
ATOM 3592 C C . ASN B 1 221 ? 0.843 48.031 13.891 1 52.12 221 ASN B C 1
ATOM 3594 O O . ASN B 1 221 ? 0.201 49.094 13.875 1 52.12 221 ASN B O 1
ATOM 3598 N N . GLN B 1 222 ? 0.669 47.406 14.914 1 48.34 222 GLN B N 1
ATOM 3599 C CA . GLN B 1 222 ? 0.007 47.969 16.078 1 48.34 222 GLN B CA 1
ATOM 3600 C C . GLN B 1 222 ? 0.944 48.906 16.844 1 48.34 222 GLN B C 1
ATOM 3602 O O . GLN B 1 222 ? 0.492 49.75 17.609 1 48.34 222 GLN B O 1
ATOM 3607 N N . ARG B 1 223 ? 2.283 48.781 17.047 1 46.19 223 ARG B N 1
ATOM 3608 C CA . ARG B 1 223 ? 3.061 49.656 17.906 1 46.19 223 ARG B CA 1
ATOM 3609 C C . ARG B 1 223 ? 3.057 51.094 17.375 1 46.19 223 ARG B C 1
ATOM 3611 O O . ARG B 1 223 ? 3.404 52.031 18.094 1 46.19 223 ARG B O 1
ATOM 3618 N N . SER B 1 224 ? 2.992 51.375 16.266 1 40.28 224 SER B N 1
ATOM 3619 C CA . SER B 1 224 ? 3.15 52.812 15.992 1 40.28 224 SER B CA 1
ATOM 3620 C C . SER B 1 224 ? 1.865 53.594 16.281 1 40.28 224 SER B C 1
ATOM 3622 O O . SER B 1 224 ? 1.747 54.75 15.945 1 40.28 224 SER B O 1
ATOM 3624 N N . LYS B 1 225 ? 0.722 53 16.562 1 39.62 225 LYS B N 1
ATOM 3625 C CA . LYS B 1 225 ? -0.277 54 16.875 1 39.62 225 LYS B CA 1
ATOM 3626 C C . LYS B 1 225 ? -0.559 54.062 18.375 1 39.62 225 LYS B C 1
ATOM 3628 O O . LYS B 1 225 ? -0.589 53.031 19.047 1 39.62 225 LYS B O 1
#